Protein AF-A0A2G2Y0W4-F1 (afdb_monomer_lite)

pLDDT: mean 70.08, std 19.89, range [22.88, 94.12]

Sequence (564 aa):
MIRDTRRPAIGDKFSSRHGQKGVCGTIVQQEDLPFSERGICPDLIMNPHGFPSRMTVGKMIELLGSKAGVSCGRFHYGSAFGEPSGHADTVDAICETFVKHGYSYNGKHFLYSGITGMPLQAYIFMWPIYYQKLKHMVLDKIHARGIGPRVTMTRKPTEGRSRNGGLRVGEMERDCLLAYGASMLIYERLMLSSDPFEVQTLRLPSEVTGSSLANSLWLKYKVRLRMGYDSTMSSTADDLSHGIDKQHLASPIKNLVDNYQLVPEFLKKCQLSDRTYAAPIYVTIRYTTGSHGQTVESTKKNVIIGRMPIMLRSSCCVLYGKDEDELARLGECPLDPGGYFVIKGTEKVILIQEQLSKNRIIIDTDEKGPHNGCLKAMGMESDQEVVKMIGRDPRLSALLLPSIEECADLKLYTQQQALEFLESDNMLNMPLYSTGPVEKGSQALSILRDIFLANVPVHQHNFRKQCIYVAVMMRRMMEAILNKDAMDDKDYVGNKRLELSGQLLSLLFEDLFKTLNDEARNTIDALLARPSRSSRLDISQYIVKDYITKGLEKTLSTGNWDVK

InterPro domains:
  IPR007120 DNA-directed RNA polymerase, subunit 2, hybrid-binding domain [PF00562] (2-163)
  IPR007121 RNA polymerase, beta subunit, conserved site [PS01166] (11-23)
  IPR007641 RNA polymerase Rpb2, domain 7 [PF04560] (165-200)
  IPR007642 RNA polymerase Rpb2, domain 2 [PF04561] (375-499)
  IPR007644 RNA polymerase, beta subunit, protrusion [PF04563] (251-533)
  IPR015712 DNA-directed RNA polymerase, subunit 2 [PTHR20856] (2-201)
  IPR037033 DNA-directed RNA polymerase, subunit 2, hybrid-binding domain superfamily [G3DSA:2.40.270.10] (1-170)
  IPR037034 RNA polymerase Rpb2, domain 2 superfamily [G3DSA:3.90.1110.10] (370-489)

Radius of gyration: 37.13 Å; chains: 1; bounding box: 99×66×105 Å

Structure (mmCIF, N/CA/C/O backbone):
data_AF-A0A2G2Y0W4-F1
#
_entry.id   AF-A0A2G2Y0W4-F1
#
loop_
_atom_site.group_PDB
_atom_site.id
_atom_site.type_symbol
_atom_site.label_atom_id
_atom_site.label_alt_id
_atom_site.label_comp_id
_atom_site.label_asym_id
_atom_site.label_entity_id
_atom_site.label_seq_id
_atom_site.pdbx_PDB_ins_code
_atom_site.Cartn_x
_atom_site.Cartn_y
_atom_site.Cartn_z
_atom_site.occupancy
_atom_site.B_iso_or_equiv
_atom_site.auth_seq_id
_atom_site.auth_comp_id
_atom_site.auth_asym_id
_atom_site.auth_atom_id
_atom_site.pdbx_PDB_model_num
ATOM 1 N N . MET A 1 1 ? 14.572 27.413 -26.815 1.00 43.12 1 MET A N 1
ATOM 2 C CA . MET A 1 1 ? 15.064 26.032 -26.617 1.00 43.12 1 MET A CA 1
ATOM 3 C C . MET A 1 1 ? 16.451 26.162 -26.002 1.00 43.12 1 MET A C 1
ATOM 5 O O . MET A 1 1 ? 17.392 26.456 -26.720 1.00 43.12 1 MET A O 1
ATOM 9 N N . ILE A 1 2 ? 16.548 26.127 -24.671 1.00 46.25 2 ILE A N 1
ATOM 10 C CA . ILE A 1 2 ? 17.817 26.336 -23.955 1.00 46.25 2 ILE A CA 1
ATOM 11 C C . ILE A 1 2 ? 18.503 24.971 -23.850 1.00 46.25 2 ILE A C 1
ATOM 13 O O . ILE A 1 2 ? 17.859 23.989 -23.480 1.00 46.25 2 ILE A O 1
ATOM 17 N N . ARG A 1 3 ? 19.774 24.886 -24.257 1.00 62.44 3 ARG A N 1
ATOM 18 C CA . ARG A 1 3 ? 20.581 23.667 -24.131 1.00 62.44 3 ARG A CA 1
ATOM 19 C C . ARG A 1 3 ? 20.816 23.406 -22.645 1.00 62.44 3 ARG A C 1
ATOM 21 O O . ARG A 1 3 ? 21.407 24.239 -21.973 1.00 62.44 3 ARG A O 1
ATOM 28 N N . ASP A 1 4 ? 20.364 22.254 -22.168 1.00 65.12 4 ASP A N 1
ATOM 29 C CA . ASP A 1 4 ? 20.495 21.825 -20.775 1.00 65.12 4 ASP A CA 1
ATOM 30 C C . ASP A 1 4 ? 21.405 20.588 -20.702 1.00 65.12 4 ASP A C 1
ATOM 32 O O . ASP A 1 4 ? 21.208 19.606 -21.431 1.00 65.12 4 ASP A O 1
ATOM 36 N N . THR A 1 5 ? 22.439 20.645 -19.863 1.00 76.00 5 THR A N 1
ATOM 37 C CA . THR A 1 5 ? 23.377 19.539 -19.631 1.00 76.00 5 THR A CA 1
ATOM 38 C C . THR A 1 5 ? 22.837 18.639 -18.528 1.00 76.00 5 THR A C 1
ATOM 40 O O . THR A 1 5 ? 22.784 19.037 -17.370 1.00 76.00 5 THR A O 1
ATOM 43 N N . ARG A 1 6 ? 22.467 17.400 -18.876 1.00 74.94 6 ARG A N 1
ATOM 44 C CA . ARG A 1 6 ? 21.917 16.418 -17.927 1.00 74.94 6 ARG A CA 1
ATOM 45 C C . ARG A 1 6 ? 22.754 15.150 -17.895 1.00 74.94 6 ARG A C 1
ATOM 47 O O . ARG A 1 6 ? 23.132 14.655 -18.960 1.00 74.94 6 ARG A O 1
ATOM 54 N N . ARG A 1 7 ? 22.969 14.607 -16.694 1.00 82.31 7 ARG A N 1
ATOM 55 C CA . ARG A 1 7 ? 23.568 13.280 -16.502 1.00 82.31 7 ARG A CA 1
ATOM 56 C C . ARG A 1 7 ? 22.601 12.194 -17.011 1.00 82.31 7 ARG A C 1
ATOM 58 O O . ARG A 1 7 ? 21.399 12.340 -16.782 1.00 82.31 7 ARG A O 1
ATOM 65 N N . PRO A 1 8 ? 23.083 11.156 -17.723 1.00 85.12 8 PRO A N 1
ATOM 66 C CA . PRO A 1 8 ? 22.267 10.001 -18.091 1.00 85.12 8 PRO A CA 1
ATOM 67 C C . PRO A 1 8 ? 21.654 9.326 -16.861 1.00 85.12 8 PRO A C 1
ATOM 69 O O . PRO A 1 8 ? 22.321 9.194 -15.839 1.00 85.12 8 PRO A O 1
ATOM 72 N N . ALA A 1 9 ? 20.407 8.885 -16.980 1.00 86.31 9 ALA A N 1
ATOM 73 C CA . ALA A 1 9 ? 19.692 8.102 -15.984 1.00 86.31 9 ALA A CA 1
ATOM 74 C C . ALA A 1 9 ? 19.303 6.727 -16.548 1.00 86.31 9 ALA A C 1
ATOM 76 O O . ALA A 1 9 ? 19.187 6.529 -17.763 1.00 86.31 9 ALA A O 1
ATOM 77 N N . ILE A 1 10 ? 19.064 5.771 -15.649 1.00 87.00 10 ILE A N 1
ATOM 78 C CA . ILE A 1 10 ? 18.562 4.444 -16.016 1.00 87.00 10 ILE A CA 1
ATOM 79 C C . ILE A 1 10 ? 17.226 4.600 -16.759 1.00 87.00 10 ILE A C 1
ATOM 81 O O . ILE A 1 10 ? 16.348 5.363 -16.359 1.00 87.00 10 ILE A O 1
ATOM 85 N N . GLY A 1 11 ? 17.099 3.888 -17.876 1.00 84.56 11 GLY A N 1
ATOM 86 C CA . GLY A 1 11 ? 15.954 3.924 -18.781 1.00 84.56 11 GLY A CA 1
ATOM 87 C C . GLY A 1 11 ? 16.035 4.986 -19.890 1.00 84.56 11 GLY A C 1
ATOM 88 O O . GLY A 1 11 ? 15.202 4.973 -20.806 1.00 84.56 11 GLY A O 1
ATOM 89 N N . ASP A 1 12 ? 17.017 5.895 -19.858 1.00 86.81 12 ASP A N 1
ATOM 90 C CA . ASP A 1 12 ? 17.181 6.896 -20.913 1.00 86.81 12 ASP A CA 1
ATOM 91 C C . ASP A 1 12 ? 17.475 6.250 -22.266 1.00 86.81 12 ASP A C 1
ATOM 93 O O . ASP A 1 12 ? 18.162 5.229 -22.367 1.00 86.81 12 ASP A O 1
ATOM 97 N N . LYS A 1 13 ? 16.936 6.855 -23.330 1.00 86.62 13 LYS A N 1
ATOM 98 C CA . LYS A 1 13 ? 17.033 6.310 -24.684 1.00 86.62 13 LYS A CA 1
ATOM 99 C C . LYS A 1 13 ? 18.102 7.031 -25.499 1.00 86.62 13 LYS A C 1
ATOM 101 O O . LYS A 1 13 ? 18.043 8.244 -25.704 1.00 86.62 13 LYS A O 1
ATOM 106 N N . PHE A 1 14 ? 19.020 6.249 -26.052 1.00 86.62 14 PHE A N 1
ATOM 107 C CA . PHE A 1 14 ? 20.093 6.705 -26.933 1.00 86.62 14 PHE A CA 1
ATOM 108 C C . PHE A 1 14 ? 19.973 6.023 -28.296 1.00 86.62 14 PHE A C 1
ATOM 110 O O . PHE A 1 14 ? 19.428 4.927 -28.398 1.00 86.62 14 PHE A O 1
ATOM 117 N N . SER A 1 15 ? 20.465 6.655 -29.356 1.00 86.62 15 SER A N 1
ATOM 118 C CA . SER A 1 15 ? 20.492 6.080 -30.702 1.00 86.62 15 SER A CA 1
ATOM 119 C C . SER A 1 15 ? 21.846 6.306 -31.350 1.00 86.62 15 SER A C 1
ATOM 121 O O . SER A 1 15 ? 22.366 7.415 -31.295 1.00 86.62 15 SER A O 1
ATOM 123 N N . SER A 1 16 ? 22.399 5.295 -32.017 1.00 85.31 16 SER A N 1
ATOM 124 C CA . SER A 1 16 ? 23.476 5.546 -32.984 1.00 85.31 16 SER A CA 1
ATOM 125 C C . SER A 1 16 ? 22.909 6.151 -34.274 1.00 85.31 16 SER A C 1
ATOM 127 O O . SER A 1 16 ? 21.690 6.129 -34.490 1.00 85.31 16 SER A O 1
ATOM 129 N N . ARG A 1 17 ? 23.788 6.648 -35.156 1.00 82.06 17 ARG A N 1
ATOM 130 C CA . ARG A 1 17 ? 23.401 7.202 -36.470 1.00 82.06 17 ARG A CA 1
ATOM 131 C C . ARG A 1 17 ? 22.700 6.166 -37.354 1.00 82.06 17 ARG A C 1
ATOM 133 O O . ARG A 1 17 ? 21.690 6.474 -37.972 1.00 82.06 17 ARG A O 1
ATOM 140 N N . HIS A 1 18 ? 23.154 4.914 -37.314 1.00 81.31 18 HIS A N 1
ATOM 141 C CA . HIS A 1 18 ? 22.541 3.780 -38.024 1.00 81.31 18 HIS A CA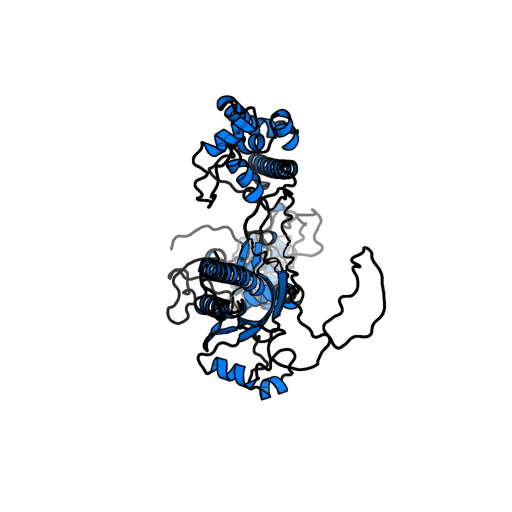 1
ATOM 142 C C . HIS A 1 18 ? 21.248 3.233 -37.371 1.00 81.31 18 HIS A C 1
ATOM 144 O O . HIS A 1 18 ? 20.941 2.052 -37.495 1.00 81.31 18 HIS A O 1
ATOM 150 N N . GLY A 1 19 ? 20.497 4.056 -36.629 1.00 72.06 19 GLY A N 1
ATOM 151 C CA . GLY A 1 19 ? 19.156 3.705 -36.138 1.00 72.06 19 GLY A CA 1
ATOM 152 C C . GLY A 1 19 ? 19.093 2.722 -34.960 1.00 72.06 19 GLY A C 1
ATOM 153 O O . GLY A 1 19 ? 18.003 2.278 -34.591 1.00 72.06 19 GLY A O 1
ATOM 154 N N . GLN A 1 20 ? 20.223 2.395 -34.320 1.00 79.31 20 GLN A N 1
ATOM 155 C CA . GLN A 1 20 ? 20.242 1.477 -33.180 1.00 79.31 20 GLN A CA 1
ATOM 156 C C . GLN A 1 20 ? 19.797 2.183 -31.894 1.00 79.31 20 GLN A C 1
ATOM 158 O O . GLN A 1 20 ? 20.623 2.736 -31.166 1.00 79.31 20 GLN A O 1
ATOM 163 N N . LYS A 1 21 ? 18.498 2.118 -31.583 1.00 84.62 21 LYS A N 1
ATOM 164 C CA . LYS A 1 21 ? 17.940 2.664 -30.334 1.00 84.62 21 LYS A CA 1
ATOM 165 C C . LYS A 1 21 ? 18.208 1.728 -29.149 1.00 84.62 21 LYS A C 1
ATOM 167 O O . LYS A 1 21 ? 17.733 0.593 -29.132 1.00 84.62 21 LYS A O 1
ATOM 172 N N . GLY A 1 22 ? 18.961 2.196 -28.164 1.00 83.12 22 GLY A N 1
ATOM 173 C CA . GLY A 1 22 ? 19.245 1.506 -26.907 1.00 83.12 22 GLY A CA 1
ATOM 174 C C . GLY A 1 22 ? 18.600 2.208 -25.716 1.00 83.12 22 GLY A C 1
ATOM 175 O O . GLY A 1 22 ? 18.288 3.397 -25.778 1.00 83.12 22 GLY A O 1
ATOM 176 N N . VAL A 1 23 ? 18.400 1.454 -24.641 1.00 87.00 23 VAL A N 1
ATOM 177 C CA . VAL A 1 23 ? 17.962 1.953 -23.334 1.00 87.00 23 VAL A CA 1
ATOM 178 C C .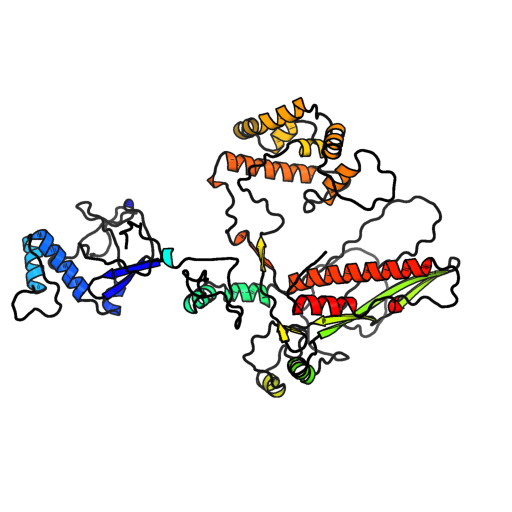 VAL A 1 23 ? 19.138 1.794 -22.371 1.00 87.00 23 VAL A C 1
ATOM 180 O O . VAL A 1 23 ? 19.796 0.754 -22.401 1.00 87.00 23 VAL A O 1
ATOM 183 N N . CYS A 1 24 ? 19.423 2.801 -21.545 1.00 88.81 24 CYS A N 1
ATOM 184 C CA . CYS A 1 24 ? 20.411 2.683 -20.473 1.00 88.81 24 CYS A CA 1
ATOM 185 C C . CYS A 1 24 ? 19.907 1.676 -19.427 1.00 88.81 24 CYS A C 1
ATOM 187 O O . CYS A 1 24 ? 18.921 1.946 -18.747 1.00 88.81 24 CYS A O 1
ATOM 189 N N . GLY A 1 25 ? 20.535 0.501 -19.347 1.00 88.25 25 GLY A N 1
ATOM 190 C CA . GLY A 1 25 ? 20.151 -0.549 -18.396 1.00 88.25 25 GLY A CA 1
ATOM 191 C C . GLY A 1 25 ? 20.781 -0.369 -17.017 1.00 88.25 25 GLY A C 1
ATOM 192 O O . GLY A 1 25 ? 20.096 -0.509 -16.010 1.00 88.25 25 GLY A O 1
ATOM 193 N N . THR A 1 26 ? 22.062 0.001 -16.984 1.00 89.44 26 THR A N 1
ATOM 194 C CA . THR A 1 26 ? 22.850 0.135 -15.754 1.00 89.44 26 THR A CA 1
ATOM 195 C C . THR A 1 26 ? 23.845 1.280 -15.910 1.00 89.44 26 THR A C 1
ATOM 197 O O . THR A 1 26 ? 24.393 1.478 -16.996 1.00 89.44 26 THR A O 1
ATOM 200 N N . ILE A 1 27 ? 24.079 2.017 -14.824 1.00 91.25 27 ILE A N 1
ATOM 201 C CA . ILE A 1 27 ? 25.153 3.007 -14.701 1.00 91.25 27 ILE A CA 1
ATOM 202 C C . ILE A 1 27 ? 26.159 2.434 -13.709 1.00 91.25 27 ILE A C 1
ATOM 204 O O . ILE A 1 27 ? 25.773 2.023 -12.617 1.00 91.25 27 ILE A O 1
ATOM 208 N N . VAL A 1 28 ? 27.421 2.374 -14.113 1.00 91.00 28 VAL A N 1
ATOM 209 C CA . VAL A 1 28 ? 28.511 1.753 -13.355 1.00 91.00 28 VAL A CA 1
ATOM 210 C C . VAL A 1 28 ? 29.618 2.791 -13.161 1.00 91.00 28 VAL A C 1
ATOM 212 O O . VAL A 1 28 ? 29.753 3.693 -13.994 1.00 91.00 28 VAL A O 1
ATOM 215 N N . GLN A 1 29 ? 30.377 2.694 -12.066 1.00 91.00 29 GLN A N 1
ATOM 216 C CA . GLN A 1 29 ? 31.555 3.534 -11.853 1.00 91.00 29 GLN A CA 1
ATOM 217 C C . GLN A 1 29 ? 32.642 3.219 -12.885 1.00 91.00 29 GLN A C 1
ATOM 219 O O . GLN A 1 29 ? 32.735 2.105 -13.401 1.00 91.00 29 GLN A O 1
ATOM 224 N N . GLN A 1 30 ? 33.468 4.216 -13.199 1.00 90.00 30 GLN A N 1
ATOM 225 C CA . GLN A 1 30 ? 34.502 4.077 -14.226 1.00 90.00 30 GLN A CA 1
ATOM 226 C C . GLN A 1 30 ? 35.568 3.034 -13.851 1.00 90.00 30 GLN A C 1
ATOM 228 O O . GLN A 1 30 ? 36.094 2.371 -14.741 1.00 90.00 30 GLN A O 1
ATOM 233 N N . GLU A 1 31 ? 35.863 2.869 -12.558 1.00 89.75 31 GLU A N 1
ATOM 234 C CA . GLU A 1 31 ? 36.815 1.874 -12.036 1.00 89.75 31 GLU A CA 1
ATOM 235 C C . GLU A 1 31 ? 36.411 0.419 -12.309 1.00 89.75 31 GLU A C 1
ATOM 237 O O . GLU A 1 31 ? 37.273 -0.428 -12.522 1.00 89.75 31 GLU A O 1
ATOM 242 N N . ASP A 1 32 ? 35.112 0.136 -12.397 1.00 92.25 32 ASP A N 1
ATOM 243 C CA . ASP A 1 32 ? 34.610 -1.215 -12.661 1.00 92.25 32 ASP A CA 1
ATOM 244 C C . ASP A 1 32 ? 34.547 -1.538 -14.165 1.00 92.25 32 ASP A C 1
ATOM 246 O O . ASP A 1 32 ? 34.354 -2.697 -14.558 1.00 92.25 32 ASP A O 1
ATOM 250 N N . LEU A 1 33 ? 34.689 -0.527 -15.032 1.00 93.56 33 LEU A N 1
ATOM 251 C CA . LEU A 1 33 ? 34.634 -0.707 -16.479 1.00 93.56 33 LEU A CA 1
ATOM 252 C C . LEU A 1 33 ? 35.903 -1.393 -17.001 1.00 93.56 33 LEU A C 1
ATOM 254 O O . LEU A 1 33 ? 36.998 -1.202 -16.473 1.00 93.56 33 LEU A O 1
ATOM 258 N N . PRO A 1 34 ? 35.780 -2.199 -18.068 1.00 94.12 34 PRO A N 1
ATOM 259 C CA . PRO A 1 34 ? 36.932 -2.845 -18.658 1.00 94.12 34 PRO A CA 1
ATOM 260 C C . PRO A 1 34 ? 37.856 -1.818 -19.312 1.00 94.12 34 PRO A C 1
ATOM 262 O O . PRO A 1 34 ? 37.391 -0.894 -19.977 1.00 94.12 34 PRO A O 1
ATOM 265 N N . PHE A 1 35 ? 39.162 -2.012 -19.177 1.00 93.38 35 PHE A N 1
ATOM 266 C CA . PHE A 1 35 ? 40.171 -1.083 -19.681 1.00 93.38 35 PHE A CA 1
ATOM 267 C C . PHE A 1 35 ? 41.202 -1.794 -20.559 1.00 93.38 35 PHE A C 1
ATOM 269 O O . PHE A 1 35 ? 41.429 -3.000 -20.453 1.00 93.38 35 PHE A O 1
ATOM 276 N N . SER A 1 36 ? 41.801 -1.049 -21.484 1.00 90.06 36 SER A N 1
ATOM 277 C CA . SER A 1 36 ? 42.872 -1.558 -22.357 1.00 90.06 36 SER A CA 1
ATOM 278 C C . SER A 1 36 ? 44.247 -1.486 -21.690 1.00 90.06 36 SER A C 1
ATOM 280 O O . SER A 1 36 ? 44.421 -0.769 -20.712 1.00 90.06 36 SER A O 1
ATOM 282 N N . GLU A 1 37 ? 45.262 -2.135 -22.272 1.00 86.06 37 GLU A N 1
ATOM 283 C CA . GLU A 1 37 ? 46.672 -2.019 -21.837 1.00 86.06 37 GLU A CA 1
ATOM 284 C C . GLU A 1 37 ? 47.170 -0.566 -21.752 1.00 86.06 37 GLU A C 1
ATOM 286 O O . GLU A 1 37 ? 48.057 -0.244 -20.970 1.00 86.06 37 GLU A O 1
ATOM 291 N N . ARG A 1 38 ? 46.574 0.332 -22.545 1.00 85.44 38 ARG A N 1
ATOM 292 C CA . ARG A 1 38 ? 46.870 1.772 -22.543 1.00 85.44 38 ARG A CA 1
ATOM 293 C C . ARG A 1 38 ? 46.081 2.563 -21.490 1.00 85.44 38 ARG A C 1
ATOM 295 O O . ARG A 1 38 ? 46.138 3.786 -21.498 1.00 85.44 38 ARG A O 1
ATOM 302 N N . GLY A 1 39 ? 45.297 1.896 -20.643 1.00 87.12 39 GLY A N 1
ATOM 303 C CA . GLY A 1 39 ? 44.437 2.523 -19.635 1.00 87.12 39 GLY A CA 1
ATOM 304 C C . GLY A 1 39 ? 43.184 3.203 -20.196 1.00 87.12 39 GLY A C 1
ATOM 305 O O . GLY A 1 39 ? 42.522 3.949 -19.485 1.00 87.12 39 GLY A O 1
ATOM 306 N N . ILE A 1 40 ? 42.844 2.979 -21.471 1.00 88.75 40 ILE A N 1
ATOM 307 C CA . ILE A 1 40 ? 41.631 3.555 -22.073 1.00 88.75 40 ILE A CA 1
ATOM 308 C C . ILE A 1 40 ? 40.415 2.756 -21.599 1.00 88.75 40 ILE A C 1
ATOM 310 O O . ILE A 1 40 ? 40.354 1.551 -21.868 1.00 88.75 40 ILE A O 1
ATOM 314 N N . CYS A 1 41 ? 39.463 3.440 -20.959 1.00 91.12 41 CYS A N 1
ATOM 315 C CA . CYS A 1 41 ? 38.160 2.912 -20.548 1.00 91.12 41 CYS A CA 1
ATOM 316 C C . CYS A 1 41 ? 37.050 3.411 -21.497 1.00 91.12 41 CYS A C 1
ATOM 318 O O . CYS A 1 41 ? 37.101 4.563 -21.931 1.00 91.12 41 CYS A O 1
ATOM 320 N N . PRO A 1 42 ? 36.042 2.587 -21.829 1.00 90.75 42 PRO A N 1
ATOM 321 C CA . PRO A 1 42 ? 34.900 3.009 -22.633 1.00 90.75 42 PRO A CA 1
ATOM 322 C C . PRO A 1 42 ? 33.888 3.819 -21.812 1.00 90.75 42 PRO A C 1
ATOM 324 O O . PRO A 1 42 ? 33.665 3.523 -20.646 1.00 90.75 42 PRO A O 1
ATOM 327 N N . ASP A 1 43 ? 33.176 4.751 -22.451 1.00 88.69 43 ASP A N 1
ATOM 328 C CA . ASP A 1 43 ? 32.062 5.479 -21.811 1.00 88.69 43 ASP A CA 1
ATOM 329 C C . ASP A 1 43 ? 30.732 4.698 -21.834 1.00 88.69 43 ASP A C 1
ATOM 331 O O . ASP A 1 43 ? 29.827 4.944 -21.037 1.00 88.69 43 ASP A O 1
ATOM 335 N N . LEU A 1 44 ? 30.569 3.780 -22.796 1.00 88.31 44 LEU A N 1
ATOM 336 C CA . LEU A 1 44 ? 29.330 3.036 -23.033 1.00 88.31 44 LEU A CA 1
ATOM 337 C C . LEU A 1 44 ? 29.635 1.601 -23.465 1.00 88.31 44 LEU A C 1
ATOM 339 O O . LEU A 1 44 ? 30.338 1.376 -24.450 1.00 88.31 44 LEU A O 1
ATOM 343 N N . ILE A 1 45 ? 29.000 0.633 -22.803 1.00 89.38 45 ILE A N 1
ATOM 344 C CA . ILE A 1 45 ? 28.992 -0.772 -23.219 1.00 89.38 45 ILE A CA 1
ATOM 345 C C . ILE A 1 45 ? 27.627 -1.104 -23.819 1.00 89.38 45 ILE A C 1
ATOM 347 O O . ILE A 1 45 ? 26.580 -0.815 -23.242 1.00 89.38 45 ILE A O 1
ATOM 351 N N . MET A 1 46 ? 27.633 -1.724 -24.996 1.00 85.44 46 MET A N 1
ATOM 352 C CA . MET A 1 46 ? 26.420 -2.164 -25.678 1.00 85.44 46 MET A CA 1
ATOM 353 C C . MET A 1 46 ? 26.333 -3.689 -25.681 1.00 85.44 46 MET A C 1
ATOM 355 O O . MET A 1 46 ? 27.311 -4.368 -25.978 1.00 85.44 46 MET A O 1
ATOM 359 N N . ASN A 1 47 ? 25.133 -4.223 -25.440 1.00 85.31 47 ASN A N 1
ATOM 360 C CA . ASN A 1 47 ? 24.864 -5.648 -25.604 1.00 85.31 47 ASN A CA 1
ATOM 361 C C . ASN A 1 47 ? 25.100 -6.085 -27.074 1.00 85.31 47 ASN A C 1
ATOM 363 O O . ASN A 1 47 ? 24.420 -5.566 -27.973 1.00 85.31 47 ASN A O 1
ATOM 367 N N . PRO A 1 48 ? 26.007 -7.050 -27.334 1.00 82.31 48 PRO A N 1
ATOM 368 C CA . PRO A 1 48 ? 26.356 -7.486 -28.685 1.00 82.31 48 PRO A CA 1
ATOM 369 C C . PRO A 1 48 ? 25.189 -8.135 -29.444 1.00 82.31 48 PRO A C 1
ATOM 371 O O . PRO A 1 48 ? 25.132 -8.040 -30.669 1.00 82.31 48 PRO A O 1
ATOM 374 N N . HIS A 1 49 ? 24.193 -8.705 -28.757 1.00 82.44 49 HIS A N 1
ATOM 375 C CA . HIS A 1 49 ? 22.995 -9.260 -29.405 1.00 82.44 49 HIS A CA 1
ATOM 376 C C . HIS A 1 49 ? 22.152 -8.196 -30.129 1.00 82.44 49 HIS A C 1
ATOM 378 O O . HIS A 1 49 ? 21.331 -8.516 -30.995 1.00 82.44 49 HIS A O 1
ATOM 384 N N . GLY A 1 50 ? 22.374 -6.912 -29.828 1.00 78.62 50 GLY A N 1
ATOM 385 C CA . GLY A 1 50 ? 21.716 -5.799 -30.504 1.00 78.62 50 GLY A CA 1
ATOM 386 C C . GLY A 1 50 ? 22.134 -5.599 -31.966 1.00 78.62 50 GLY A C 1
ATOM 387 O O . GLY A 1 50 ? 21.392 -4.942 -32.694 1.00 78.62 50 GLY A O 1
ATOM 388 N N . PHE A 1 51 ? 23.280 -6.137 -32.398 1.00 80.12 51 PHE A N 1
ATOM 389 C CA . PHE A 1 51 ? 23.764 -6.028 -33.780 1.00 80.12 51 PHE A CA 1
ATOM 390 C C . PHE A 1 51 ? 23.051 -6.984 -34.755 1.00 80.12 51 PHE A C 1
ATOM 392 O O . PHE A 1 51 ? 22.496 -6.484 -35.737 1.00 80.12 51 PHE A O 1
ATOM 399 N N . PRO A 1 52 ? 22.996 -8.315 -34.515 1.00 80.25 52 PRO A N 1
ATOM 400 C CA . PRO A 1 52 ? 22.330 -9.244 -35.430 1.00 80.25 52 PRO A CA 1
ATOM 401 C C . PRO A 1 52 ? 20.811 -9.053 -35.447 1.00 80.25 52 PRO A C 1
ATOM 403 O O . PRO A 1 52 ? 20.212 -9.034 -36.515 1.00 80.25 52 PRO A O 1
ATOM 406 N N . SER A 1 53 ? 20.192 -8.817 -34.284 1.00 77.75 53 SER A N 1
ATOM 407 C CA . SER A 1 53 ? 18.733 -8.650 -34.165 1.00 77.75 53 SER A CA 1
ATOM 408 C C . SER A 1 53 ? 18.173 -7.466 -34.957 1.00 77.75 53 SER A C 1
ATOM 410 O O . SER A 1 53 ? 17.017 -7.494 -35.365 1.00 77.75 53 SER A O 1
ATOM 412 N N . ARG A 1 54 ? 18.976 -6.417 -35.169 1.00 73.25 54 ARG A N 1
ATOM 413 C CA . ARG A 1 54 ? 18.570 -5.212 -35.909 1.00 73.25 54 ARG A CA 1
ATOM 414 C C . ARG A 1 54 ? 19.326 -5.007 -37.216 1.00 73.25 54 ARG A C 1
ATOM 416 O O . ARG A 1 54 ? 19.162 -3.964 -37.840 1.00 73.25 54 ARG A O 1
ATOM 423 N N . MET A 1 55 ? 20.159 -5.972 -37.605 1.00 78.38 55 MET A N 1
ATOM 424 C CA . MET A 1 55 ? 20.969 -5.938 -38.826 1.00 78.38 55 MET A CA 1
ATOM 425 C C . MET A 1 55 ? 21.779 -4.636 -38.991 1.00 78.38 55 MET A C 1
ATOM 427 O O . MET A 1 55 ? 21.932 -4.111 -40.092 1.00 78.38 55 MET A O 1
ATOM 431 N N . THR A 1 56 ? 22.329 -4.088 -37.901 1.00 78.19 56 THR A N 1
ATOM 432 C CA . THR A 1 56 ? 23.034 -2.790 -37.914 1.00 78.19 56 THR A CA 1
ATOM 433 C C . THR A 1 56 ? 24.526 -2.918 -38.235 1.00 78.19 56 THR A C 1
ATOM 435 O O . THR A 1 56 ? 25.381 -2.380 -37.533 1.00 78.19 56 THR A O 1
ATOM 438 N N . VAL A 1 57 ? 24.858 -3.608 -39.331 1.00 79.62 57 VAL A N 1
ATOM 439 C CA . VAL A 1 57 ? 26.251 -3.847 -39.768 1.00 79.62 57 VAL A CA 1
ATOM 440 C C . VAL A 1 57 ? 27.005 -2.539 -40.029 1.00 79.62 57 VAL A C 1
ATOM 442 O O . VAL A 1 57 ? 28.164 -2.418 -39.638 1.00 79.62 57 VAL A O 1
ATOM 445 N N . GLY A 1 58 ? 26.332 -1.520 -40.577 1.00 81.31 58 GLY A N 1
ATOM 446 C CA . GLY A 1 58 ? 26.929 -0.197 -40.814 1.00 81.31 58 GLY A CA 1
ATOM 447 C C . GLY A 1 58 ? 27.529 0.437 -39.556 1.00 81.31 58 GLY A C 1
ATOM 448 O O . GLY A 1 58 ? 28.570 1.075 -39.623 1.00 81.31 58 GLY A O 1
ATOM 449 N N . LYS A 1 59 ? 26.965 0.152 -38.376 1.00 83.44 59 LYS A N 1
ATOM 450 C CA . LYS A 1 59 ? 27.509 0.618 -37.095 1.00 83.44 59 LYS A CA 1
ATOM 451 C C . LYS A 1 59 ? 28.869 -0.000 -36.763 1.00 83.44 59 LYS A C 1
ATOM 453 O O . LYS A 1 59 ? 29.710 0.663 -36.165 1.00 83.44 59 LYS A O 1
ATOM 458 N N . MET A 1 60 ? 29.080 -1.270 -37.114 1.00 83.69 60 MET A N 1
ATOM 459 C CA . MET A 1 60 ? 30.386 -1.914 -36.943 1.00 83.69 60 MET A CA 1
ATOM 460 C C . MET A 1 60 ? 31.405 -1.327 -37.920 1.00 83.69 60 MET A C 1
ATOM 462 O O . MET A 1 60 ? 32.533 -1.063 -37.521 1.00 83.69 60 MET A O 1
ATOM 466 N N . ILE A 1 61 ? 30.994 -1.047 -39.159 1.00 84.62 61 ILE A N 1
ATOM 467 C CA . ILE A 1 61 ? 31.850 -0.389 -40.155 1.00 84.62 61 ILE A CA 1
ATOM 468 C C . ILE A 1 61 ? 32.218 1.032 -39.692 1.00 84.62 61 ILE A C 1
ATOM 470 O O . ILE A 1 61 ? 33.387 1.394 -39.743 1.00 84.62 61 ILE A O 1
ATOM 474 N N . GLU A 1 62 ? 31.267 1.807 -39.155 1.00 85.38 62 GLU A N 1
ATOM 475 C CA . GLU A 1 62 ? 31.513 3.138 -38.568 1.00 85.38 62 GLU A CA 1
ATOM 476 C C . GLU A 1 62 ? 32.526 3.075 -37.413 1.00 85.38 62 GLU A C 1
ATOM 478 O O . GLU A 1 62 ? 33.429 3.908 -37.338 1.00 85.38 62 GLU A O 1
ATOM 483 N N . LEU A 1 63 ? 32.411 2.068 -36.540 1.00 87.38 63 LEU A N 1
ATOM 484 C CA . LEU A 1 63 ? 33.329 1.837 -35.421 1.00 87.38 63 LEU A CA 1
ATOM 485 C C . LEU A 1 63 ? 34.758 1.520 -35.900 1.00 87.38 63 LEU A C 1
ATOM 487 O O . LEU A 1 63 ? 35.726 2.071 -35.373 1.00 87.38 63 LEU A O 1
ATOM 491 N N . LEU A 1 64 ? 34.896 0.659 -36.914 1.00 88.06 64 LEU A N 1
ATOM 492 C CA . LEU A 1 64 ? 36.188 0.334 -37.526 1.00 88.06 64 LEU A CA 1
ATOM 493 C C . LEU A 1 64 ? 36.781 1.544 -38.264 1.00 88.06 64 LEU A C 1
ATOM 495 O O . LEU A 1 64 ? 37.944 1.888 -38.062 1.00 88.06 64 LEU A O 1
ATOM 499 N N . GLY A 1 65 ? 35.977 2.241 -39.064 1.00 87.19 65 GLY A N 1
ATOM 500 C CA . GLY A 1 65 ? 36.402 3.449 -39.769 1.00 87.19 65 GLY A CA 1
ATOM 501 C C . GLY A 1 65 ? 36.837 4.555 -38.810 1.00 87.19 65 GLY A C 1
ATOM 502 O O . GLY A 1 65 ? 37.848 5.209 -39.037 1.00 87.19 65 GLY A O 1
ATOM 503 N N . SER A 1 66 ? 36.138 4.719 -37.686 1.00 87.25 66 SER A N 1
ATOM 504 C CA . SER A 1 66 ? 36.489 5.704 -36.659 1.00 87.25 66 SER A CA 1
ATOM 505 C C . SER A 1 66 ? 37.829 5.386 -36.000 1.00 87.25 66 SER A C 1
ATOM 507 O O . SER A 1 66 ? 38.646 6.283 -35.800 1.00 87.25 66 SER A O 1
ATOM 509 N N . LYS A 1 67 ? 38.119 4.107 -35.741 1.00 87.50 67 LYS A N 1
ATOM 510 C CA . LYS A 1 67 ? 39.446 3.676 -35.284 1.00 87.50 67 LYS A CA 1
ATOM 511 C C . LYS A 1 67 ? 40.544 4.026 -36.283 1.00 87.50 67 LYS A C 1
ATOM 513 O O . LYS A 1 67 ? 41.579 4.569 -35.890 1.00 87.50 67 LYS A O 1
ATOM 518 N N . ALA A 1 68 ? 40.343 3.667 -37.550 1.00 87.00 68 ALA A N 1
ATOM 519 C CA . ALA A 1 68 ? 41.335 3.910 -38.591 1.00 87.00 68 ALA A CA 1
ATOM 520 C C . ALA A 1 68 ? 41.566 5.413 -38.736 1.00 87.00 68 ALA A C 1
ATOM 522 O O . ALA A 1 68 ? 42.710 5.851 -38.698 1.00 87.00 68 ALA A O 1
ATOM 523 N N . GLY A 1 69 ? 40.488 6.197 -38.721 1.00 87.12 69 GLY A N 1
ATOM 524 C CA . GLY A 1 69 ? 40.541 7.646 -38.848 1.00 87.12 69 GLY A CA 1
ATOM 525 C C . GLY A 1 69 ? 41.278 8.347 -37.726 1.00 87.12 69 GLY A C 1
ATOM 526 O O . GLY A 1 69 ? 42.080 9.236 -37.991 1.00 87.12 69 GLY A O 1
ATOM 527 N N . VAL A 1 70 ? 41.079 7.909 -36.480 1.00 87.12 70 VAL A N 1
ATOM 528 C CA . VAL A 1 70 ? 41.854 8.417 -35.337 1.00 87.12 70 VAL A CA 1
ATOM 529 C C . VAL A 1 70 ? 43.330 8.025 -35.452 1.00 87.12 70 VAL A C 1
ATOM 531 O O . VAL A 1 70 ? 44.195 8.781 -35.023 1.00 87.12 70 VAL A O 1
ATOM 534 N N . SER A 1 71 ? 43.632 6.871 -36.051 1.00 84.75 71 SER A N 1
ATOM 535 C CA . SER A 1 71 ? 45.009 6.383 -36.189 1.00 84.75 71 SER A CA 1
ATOM 536 C C . SER A 1 71 ? 45.778 7.084 -37.314 1.00 84.75 71 SER A C 1
ATOM 538 O O . SER A 1 71 ? 46.951 7.387 -37.134 1.00 84.75 71 SER A O 1
ATOM 540 N N . CYS A 1 72 ? 45.131 7.369 -38.450 1.00 85.38 72 CYS A N 1
ATOM 541 C CA . CYS A 1 72 ? 45.768 7.973 -39.625 1.00 85.38 72 CYS A CA 1
ATOM 542 C C . CYS A 1 72 ? 45.439 9.463 -39.836 1.00 85.38 72 CYS A C 1
ATOM 544 O O . CYS A 1 72 ? 45.918 10.059 -40.798 1.00 85.38 72 CYS A O 1
ATOM 546 N N . GLY A 1 73 ? 44.596 10.063 -38.989 1.00 84.12 73 GLY A N 1
ATOM 547 C CA . GLY A 1 73 ? 44.185 11.468 -39.093 1.00 84.12 73 GLY A CA 1
ATOM 548 C C . GLY A 1 73 ? 43.265 11.782 -40.281 1.00 84.12 73 GLY A C 1
ATOM 549 O O . GLY A 1 73 ? 43.240 12.921 -40.744 1.00 84.12 73 GLY A O 1
ATOM 550 N N . ARG A 1 74 ? 42.521 10.794 -40.799 1.00 82.81 74 ARG A N 1
ATOM 551 C CA . ARG A 1 74 ? 41.628 10.933 -41.966 1.00 82.81 74 ARG A CA 1
ATOM 552 C C . ARG A 1 74 ? 40.172 10.675 -41.576 1.00 82.81 74 ARG A C 1
ATOM 554 O O . ARG A 1 74 ? 39.881 9.851 -40.716 1.00 82.81 74 ARG A O 1
ATOM 561 N N . PHE A 1 75 ? 39.233 11.342 -42.240 1.00 78.31 75 PHE A N 1
ATOM 562 C CA . PHE A 1 75 ? 37.817 10.992 -42.129 1.00 78.31 75 PHE A CA 1
ATOM 563 C C . PHE A 1 75 ? 37.506 9.726 -42.936 1.00 78.31 75 PHE A C 1
ATOM 565 O O . PHE A 1 75 ? 37.843 9.645 -44.115 1.00 78.31 75 PHE A O 1
ATOM 572 N N . HIS A 1 76 ? 36.829 8.762 -42.313 1.00 76.25 76 HIS A N 1
ATOM 573 C CA . HIS A 1 76 ? 36.328 7.561 -42.983 1.00 76.25 76 HIS A CA 1
ATOM 574 C C . HIS A 1 76 ? 34.807 7.605 -43.095 1.00 76.25 76 HIS A C 1
ATOM 576 O O . HIS A 1 76 ? 34.115 8.038 -42.170 1.00 76.25 76 HIS A O 1
ATOM 582 N N . TYR A 1 77 ? 34.286 7.116 -44.218 1.00 73.31 77 TYR A N 1
ATOM 583 C CA . TYR A 1 77 ? 32.852 7.032 -44.464 1.00 73.31 77 TYR A CA 1
ATOM 584 C C . TYR A 1 77 ? 32.348 5.600 -44.257 1.00 73.31 77 TYR A C 1
ATOM 586 O O . TYR A 1 77 ? 32.732 4.685 -44.979 1.00 73.31 77 TYR A O 1
ATOM 594 N N . GLY A 1 78 ? 31.480 5.400 -43.261 1.00 67.69 78 GLY A N 1
ATOM 595 C CA . GLY A 1 78 ? 30.941 4.090 -42.876 1.00 67.69 78 GLY A CA 1
ATOM 596 C C . GLY A 1 78 ? 29.743 3.624 -43.712 1.00 67.69 78 GLY A C 1
ATOM 597 O O . GLY A 1 78 ? 28.737 3.198 -43.142 1.00 67.69 78 GLY A O 1
ATOM 598 N N . SER A 1 79 ? 29.802 3.741 -45.043 1.00 70.38 79 SER A N 1
ATOM 599 C CA . SER A 1 79 ? 28.760 3.171 -45.912 1.00 70.38 79 SER A CA 1
ATOM 600 C C . SER A 1 79 ? 28.898 1.652 -45.991 1.00 70.38 79 SER A C 1
ATOM 602 O O . SER A 1 79 ? 29.994 1.132 -46.172 1.00 70.38 79 SER A O 1
ATOM 604 N N . ALA A 1 80 ? 27.777 0.932 -45.896 1.00 61.06 80 ALA A N 1
ATOM 605 C CA . ALA A 1 80 ? 27.748 -0.520 -46.100 1.00 61.06 80 ALA A CA 1
ATOM 606 C C . ALA A 1 80 ? 27.890 -0.913 -47.582 1.00 61.06 80 ALA A C 1
ATOM 608 O O . ALA A 1 80 ? 28.272 -2.038 -47.891 1.00 61.06 80 ALA A O 1
ATOM 609 N N . PHE A 1 81 ? 27.589 0.020 -48.485 1.00 58.94 81 PHE A N 1
ATOM 610 C CA . PHE A 1 81 ? 27.764 -0.124 -49.922 1.00 58.94 81 PHE A CA 1
ATOM 611 C C . PHE A 1 81 ? 28.900 0.818 -50.294 1.00 58.94 81 PHE A C 1
ATOM 613 O O . PHE A 1 81 ? 28.714 2.036 -50.238 1.00 58.94 81 PHE A O 1
ATOM 620 N N . GLY A 1 82 ? 30.087 0.276 -50.573 1.00 58.09 82 GLY A N 1
ATOM 621 C CA . GLY A 1 82 ? 31.201 1.080 -51.076 1.00 58.09 82 GLY A CA 1
ATOM 622 C C . GLY A 1 82 ? 30.689 1.988 -52.192 1.00 58.09 82 GLY A C 1
ATOM 623 O O . GLY A 1 82 ? 29.972 1.532 -53.084 1.00 58.09 82 GLY A O 1
ATOM 624 N N . GLU A 1 83 ? 30.936 3.290 -52.087 1.00 58.62 83 GLU A N 1
ATOM 625 C CA . GLU A 1 83 ? 30.388 4.212 -53.071 1.00 58.62 83 GLU A CA 1
ATOM 626 C C . GLU A 1 83 ? 31.147 4.061 -54.399 1.00 58.62 83 GLU A C 1
ATOM 628 O O . GLU A 1 83 ? 32.381 4.049 -54.388 1.00 58.62 83 GLU A O 1
ATOM 633 N N . PRO A 1 84 ? 30.454 4.039 -55.555 1.00 52.41 84 PRO A N 1
ATOM 634 C CA . PRO A 1 84 ? 31.095 4.049 -56.876 1.00 52.41 84 PRO A CA 1
ATOM 635 C C . PRO A 1 84 ? 32.017 5.257 -57.092 1.00 52.41 84 PRO A C 1
ATOM 637 O O . PRO A 1 84 ? 32.881 5.243 -57.961 1.00 52.41 84 PRO A O 1
ATOM 640 N N . SER A 1 85 ? 31.822 6.308 -56.293 1.00 60.53 85 SER A N 1
ATOM 641 C CA . SER A 1 85 ? 32.615 7.532 -56.261 1.00 60.53 85 SER A CA 1
ATOM 642 C C . SER A 1 85 ? 34.024 7.333 -55.673 1.00 60.53 85 SER A C 1
ATOM 644 O O . SER A 1 85 ? 34.831 8.254 -55.761 1.00 60.53 85 SER A O 1
ATOM 646 N N . GLY A 1 86 ? 34.319 6.195 -55.025 1.00 59.72 86 GLY A N 1
ATOM 647 C CA . GLY A 1 86 ? 35.604 5.927 -54.361 1.00 59.72 86 GLY A CA 1
ATOM 648 C C . GLY A 1 86 ? 35.819 6.674 -53.036 1.00 59.72 86 GLY A C 1
ATOM 649 O O . GLY A 1 86 ? 36.927 6.671 -52.507 1.00 59.72 86 GLY A O 1
ATOM 650 N N . HIS A 1 87 ? 34.783 7.319 -52.489 1.00 58.91 87 HIS A N 1
ATOM 651 C CA . HIS A 1 87 ? 34.883 8.112 -51.255 1.00 58.91 87 HIS A CA 1
ATOM 652 C C . HIS A 1 87 ? 34.652 7.293 -49.971 1.00 58.91 87 HIS A C 1
ATOM 654 O O . HIS A 1 87 ? 34.934 7.780 -48.875 1.00 58.91 87 HIS A O 1
ATOM 660 N N . ALA A 1 88 ? 34.149 6.060 -50.087 1.00 66.31 88 ALA A N 1
ATOM 661 C CA . ALA A 1 88 ? 33.934 5.155 -48.960 1.00 66.31 88 ALA A CA 1
ATOM 662 C C . ALA A 1 88 ? 35.001 4.056 -48.935 1.00 66.31 88 ALA A C 1
ATOM 664 O O . ALA A 1 88 ? 35.195 3.357 -49.929 1.00 66.31 88 ALA A O 1
ATOM 665 N N . ASP A 1 89 ? 35.668 3.894 -47.793 1.00 70.69 89 ASP A N 1
ATOM 666 C CA . ASP A 1 89 ? 36.701 2.875 -47.620 1.00 70.69 89 ASP A CA 1
ATOM 667 C C . ASP A 1 89 ? 36.072 1.487 -47.445 1.00 70.69 89 ASP A C 1
ATOM 669 O O . ASP A 1 89 ? 35.101 1.311 -46.704 1.00 70.69 89 ASP A O 1
ATOM 673 N N . THR A 1 90 ? 36.637 0.485 -48.119 1.00 80.81 90 THR A N 1
ATOM 674 C CA . THR A 1 90 ? 36.255 -0.912 -47.903 1.00 80.81 90 THR A CA 1
ATOM 675 C C . THR A 1 90 ? 36.764 -1.396 -46.547 1.00 80.81 90 THR A C 1
ATOM 677 O O . THR A 1 90 ? 37.744 -0.882 -46.002 1.00 80.81 90 THR A O 1
ATOM 680 N N . VAL A 1 91 ? 36.111 -2.422 -45.994 1.00 82.69 91 VAL A N 1
ATOM 681 C CA . VAL A 1 91 ? 36.547 -3.035 -44.730 1.00 82.69 91 VAL A CA 1
ATOM 682 C C . VAL A 1 91 ? 37.989 -3.541 -44.843 1.00 82.69 91 VAL A C 1
ATOM 684 O O . VAL A 1 91 ? 38.765 -3.330 -43.918 1.00 82.69 91 VAL A O 1
ATOM 687 N N . ASP A 1 92 ? 38.380 -4.098 -45.991 1.00 85.06 92 ASP A N 1
ATOM 688 C CA . ASP A 1 92 ? 39.744 -4.586 -46.224 1.00 85.06 92 ASP A CA 1
ATOM 689 C C . ASP A 1 92 ? 40.787 -3.455 -46.166 1.00 85.06 92 ASP A C 1
ATOM 691 O O . ASP A 1 92 ? 41.799 -3.586 -45.478 1.00 85.06 92 ASP A O 1
ATOM 695 N N . ALA A 1 93 ? 40.510 -2.296 -46.777 1.00 82.88 93 ALA A N 1
ATOM 696 C CA . ALA A 1 93 ? 41.400 -1.130 -46.715 1.00 82.88 93 ALA A CA 1
ATOM 697 C C . ALA A 1 93 ? 41.545 -0.579 -45.280 1.00 82.88 93 ALA A C 1
ATOM 699 O O . ALA A 1 93 ? 42.625 -0.151 -44.851 1.00 82.88 93 ALA A O 1
ATOM 700 N N . ILE A 1 94 ? 40.459 -0.620 -44.503 1.00 86.38 94 ILE A N 1
ATOM 701 C CA . ILE A 1 94 ? 40.467 -0.273 -43.077 1.00 86.38 94 ILE A CA 1
ATOM 702 C C . ILE A 1 94 ? 41.323 -1.281 -42.285 1.00 86.38 94 ILE A C 1
ATOM 704 O O . ILE A 1 94 ? 42.150 -0.877 -41.464 1.00 86.38 94 ILE A O 1
ATOM 708 N N . CYS A 1 95 ? 41.186 -2.579 -42.561 1.00 87.31 95 CYS A N 1
ATOM 709 C CA . CYS A 1 95 ? 41.972 -3.640 -41.932 1.00 87.31 95 CYS A CA 1
ATOM 710 C C . CYS A 1 95 ? 43.474 -3.527 -42.242 1.00 87.31 95 CYS A C 1
ATOM 712 O O . CYS A 1 95 ? 44.297 -3.660 -41.334 1.00 87.31 95 CYS A O 1
ATOM 714 N N . GLU A 1 96 ? 43.857 -3.197 -43.477 1.00 87.62 96 GLU A N 1
ATOM 715 C CA . GLU A 1 96 ? 45.254 -2.895 -43.823 1.00 87.62 96 GLU A CA 1
ATOM 716 C C . GLU A 1 96 ? 45.799 -1.710 -43.018 1.00 87.62 96 GLU A C 1
ATOM 718 O O . GLU A 1 96 ? 46.944 -1.721 -42.557 1.00 87.62 96 GLU A O 1
ATOM 723 N N . THR A 1 97 ? 44.969 -0.685 -42.813 1.00 86.50 97 THR A N 1
ATOM 724 C CA . THR A 1 97 ? 45.332 0.489 -42.013 1.00 86.50 97 THR A CA 1
ATOM 725 C C . THR A 1 97 ? 45.575 0.109 -40.553 1.00 86.50 97 THR A C 1
ATOM 727 O O . THR A 1 97 ? 46.514 0.619 -39.941 1.00 86.50 97 THR A O 1
ATOM 730 N N . PHE A 1 98 ? 44.806 -0.829 -39.994 1.00 89.19 98 PHE A N 1
ATOM 731 C CA . PHE A 1 98 ? 45.058 -1.354 -38.650 1.00 89.19 98 PHE A CA 1
ATOM 732 C C . PHE A 1 98 ? 46.401 -2.056 -38.539 1.00 89.19 98 PHE A C 1
ATOM 734 O O . PHE A 1 98 ? 47.148 -1.755 -37.608 1.00 89.19 98 PHE A O 1
ATOM 741 N N . VAL A 1 99 ? 46.730 -2.926 -39.497 1.00 89.88 99 VAL A N 1
ATOM 742 C CA . VAL A 1 99 ? 48.012 -3.645 -39.506 1.00 89.88 99 VAL A CA 1
ATOM 743 C C . VAL A 1 99 ? 49.180 -2.660 -39.578 1.00 89.88 99 VAL A C 1
ATOM 745 O O . VAL A 1 99 ? 50.123 -2.780 -38.799 1.00 89.88 99 VAL A O 1
ATOM 748 N N . LYS A 1 100 ? 49.084 -1.625 -40.427 1.00 89.88 100 LYS A N 1
ATOM 749 C CA . LYS A 1 100 ? 50.101 -0.560 -40.540 1.00 89.88 100 LYS A CA 1
ATOM 750 C C . LYS A 1 100 ? 50.359 0.181 -39.221 1.00 89.88 100 LYS A C 1
ATOM 752 O O . LYS A 1 100 ? 51.478 0.622 -38.990 1.00 89.88 100 LYS A O 1
ATOM 757 N N . HIS A 1 101 ? 49.350 0.298 -38.355 1.00 87.12 101 HIS A N 1
ATOM 758 C CA . HIS A 1 101 ? 49.444 0.993 -37.064 1.00 87.12 101 HIS A CA 1
ATOM 759 C C . HIS A 1 101 ? 49.585 0.034 -35.865 1.00 87.12 101 HIS A C 1
ATOM 761 O O . HIS A 1 101 ? 49.415 0.453 -34.720 1.00 87.12 101 HIS A O 1
ATOM 767 N N . GLY A 1 102 ? 49.890 -1.248 -36.106 1.00 85.62 102 GLY A N 1
ATOM 768 C CA . GLY A 1 102 ? 50.142 -2.237 -35.053 1.00 85.62 102 GLY A CA 1
ATOM 769 C C . GLY A 1 102 ? 48.891 -2.752 -34.332 1.00 85.62 102 GLY A C 1
ATOM 770 O O . GLY A 1 102 ? 48.995 -3.295 -33.235 1.00 85.62 102 GLY A O 1
ATOM 771 N N . TYR A 1 103 ? 47.703 -2.589 -34.916 1.00 85.69 103 TYR A N 1
ATOM 772 C CA . TYR A 1 103 ? 46.460 -3.152 -34.387 1.00 85.69 103 TYR A CA 1
ATOM 773 C C . TYR A 1 103 ? 46.133 -4.506 -35.029 1.00 85.69 103 TYR A C 1
ATOM 775 O O . TYR A 1 103 ? 46.567 -4.818 -36.136 1.00 85.69 103 TYR A O 1
ATOM 783 N N . SER A 1 104 ? 45.292 -5.299 -34.355 1.00 85.56 104 SER A N 1
ATOM 784 C CA . SER A 1 104 ? 44.740 -6.530 -34.932 1.00 85.56 104 SER A CA 1
ATOM 785 C C . SER A 1 104 ? 44.022 -6.241 -36.255 1.00 85.56 104 SER A C 1
ATOM 787 O O . SER A 1 104 ? 43.233 -5.294 -36.325 1.00 85.56 104 SER A O 1
ATOM 789 N N . TYR A 1 105 ? 44.228 -7.102 -37.259 1.00 85.56 105 TYR A N 1
ATOM 790 C CA . TYR A 1 105 ? 43.555 -7.042 -38.565 1.00 85.56 105 TYR A CA 1
ATOM 791 C C . TYR A 1 105 ? 42.032 -6.911 -38.422 1.00 85.56 105 TYR A C 1
ATOM 793 O O . TYR A 1 105 ? 41.399 -6.096 -39.080 1.00 85.56 105 TYR A O 1
ATOM 801 N N . ASN A 1 106 ? 41.445 -7.633 -37.464 1.00 83.25 106 ASN A N 1
ATOM 802 C CA . ASN A 1 106 ? 40.004 -7.617 -37.209 1.00 83.25 106 ASN A CA 1
ATOM 803 C C . ASN A 1 106 ? 39.532 -6.407 -36.385 1.00 83.25 106 ASN A C 1
ATOM 805 O O . ASN A 1 106 ? 38.362 -6.343 -36.026 1.00 83.25 106 ASN A O 1
ATOM 809 N N . GLY A 1 107 ? 40.420 -5.495 -35.983 1.00 82.75 107 GLY A N 1
ATOM 810 C CA . GLY A 1 107 ? 40.088 -4.323 -35.169 1.00 82.75 107 GLY A CA 1
ATOM 811 C C . GLY A 1 107 ? 39.719 -4.614 -33.705 1.00 82.75 107 GLY A C 1
ATOM 812 O O . GLY A 1 107 ? 39.484 -3.666 -32.950 1.00 82.75 107 GLY A O 1
ATOM 813 N N . LYS A 1 108 ? 39.701 -5.887 -33.287 1.00 88.31 108 LYS A N 1
ATOM 814 C CA . LYS A 1 108 ? 39.352 -6.326 -31.927 1.00 88.31 108 LYS A CA 1
ATOM 815 C C . LYS A 1 108 ? 40.497 -6.113 -30.937 1.00 88.31 108 LYS A C 1
ATOM 817 O O . LYS A 1 108 ? 41.666 -6.158 -31.311 1.00 88.31 108 LYS A O 1
ATOM 822 N N . HIS A 1 109 ? 40.138 -5.860 -29.684 1.00 85.69 109 HIS A N 1
ATOM 823 C CA . HIS A 1 109 ? 41.038 -5.499 -28.596 1.00 85.69 109 HIS A CA 1
ATOM 824 C C . HIS A 1 109 ? 40.963 -6.501 -27.453 1.00 85.69 109 HIS A C 1
ATOM 826 O O . HIS A 1 109 ? 39.908 -7.070 -27.170 1.00 85.69 109 HIS A O 1
ATOM 832 N N . PHE A 1 110 ? 42.103 -6.679 -26.797 1.00 89.00 110 PHE A N 1
ATOM 833 C CA . PHE A 1 110 ? 42.208 -7.343 -25.511 1.00 89.00 110 PHE A CA 1
ATOM 834 C C . PHE A 1 110 ? 41.967 -6.312 -24.403 1.00 89.00 110 PHE A C 1
ATOM 836 O O . PHE A 1 110 ? 42.517 -5.209 -24.465 1.00 89.00 110 PHE A O 1
ATOM 843 N N . LEU A 1 111 ? 41.104 -6.639 -23.443 1.00 92.50 111 LEU A N 1
ATOM 844 C CA . LEU A 1 111 ? 40.731 -5.761 -22.331 1.00 92.50 111 LEU A CA 1
ATOM 845 C C . LEU A 1 111 ? 40.837 -6.525 -21.007 1.00 92.50 111 LEU A C 1
ATOM 847 O O . LEU A 1 111 ? 40.649 -7.742 -20.967 1.00 92.50 111 LEU A O 1
ATOM 851 N N . TYR A 1 112 ? 41.076 -5.788 -19.930 1.00 93.62 112 TYR A N 1
ATOM 852 C CA . TYR A 1 112 ? 41.087 -6.278 -18.556 1.00 93.62 112 TYR A CA 1
ATOM 853 C C . TYR A 1 112 ? 39.785 -5.894 -17.862 1.00 93.62 112 TYR A C 1
ATOM 855 O O . TYR A 1 112 ? 39.194 -4.860 -18.163 1.00 93.62 112 TYR A O 1
ATOM 863 N N . SER A 1 113 ? 39.317 -6.734 -16.945 1.00 93.06 113 SER A N 1
ATOM 864 C CA . SER A 1 113 ? 38.165 -6.446 -16.092 1.00 93.06 113 SER A CA 1
ATOM 865 C C . SER A 1 113 ? 38.528 -5.382 -15.053 1.00 93.06 113 SER A C 1
ATOM 867 O O . SER A 1 113 ? 39.504 -5.565 -14.332 1.00 93.06 113 SER A O 1
ATOM 869 N N . GLY A 1 114 ? 37.726 -4.319 -14.924 1.00 90.38 114 GLY A N 1
ATOM 870 C CA . GLY A 1 114 ? 37.905 -3.315 -13.864 1.00 90.38 114 GLY A CA 1
ATOM 871 C C . GLY A 1 114 ? 37.735 -3.896 -12.456 1.00 90.38 114 GLY A C 1
ATOM 872 O O . GLY A 1 114 ? 38.506 -3.593 -11.556 1.00 90.38 114 GLY A O 1
ATOM 873 N N . ILE A 1 115 ? 36.806 -4.844 -12.298 1.00 91.69 115 ILE A N 1
ATOM 874 C CA . ILE A 1 115 ? 36.483 -5.472 -11.006 1.00 91.69 115 ILE A CA 1
ATOM 875 C C . ILE A 1 115 ? 37.586 -6.429 -10.531 1.00 91.69 115 ILE A C 1
ATOM 877 O O . ILE A 1 115 ? 37.946 -6.445 -9.359 1.00 91.69 115 ILE A O 1
ATOM 881 N N . THR A 1 116 ? 38.093 -7.286 -11.425 1.00 92.50 116 THR A N 1
ATOM 882 C CA . THR A 1 116 ? 39.026 -8.369 -11.044 1.00 92.50 116 THR A CA 1
ATOM 883 C C . THR A 1 116 ? 40.477 -8.090 -11.421 1.00 92.50 116 THR A C 1
ATOM 885 O O . THR A 1 116 ? 41.367 -8.814 -10.984 1.00 92.50 116 THR A O 1
ATOM 888 N N . GLY A 1 117 ? 40.731 -7.103 -12.283 1.00 89.50 117 GLY A N 1
ATOM 889 C CA . GLY A 1 117 ? 42.045 -6.847 -12.882 1.00 89.50 117 GLY A CA 1
ATOM 890 C C . GLY A 1 117 ? 42.519 -7.931 -13.859 1.00 89.50 117 GLY A C 1
ATOM 891 O O . GLY A 1 117 ? 43.580 -7.794 -14.464 1.00 89.50 117 GLY A O 1
ATOM 892 N N . MET A 1 118 ? 41.755 -9.013 -14.037 1.00 93.25 118 MET A N 1
ATOM 893 C CA . MET A 1 118 ? 42.124 -10.135 -14.897 1.00 93.25 118 MET A CA 1
ATOM 894 C C . MET A 1 118 ? 41.763 -9.872 -16.363 1.00 93.25 118 MET A C 1
ATOM 896 O O . MET A 1 118 ? 40.810 -9.138 -16.649 1.00 93.25 118 MET A O 1
ATOM 900 N N . PRO A 1 119 ? 42.486 -10.491 -17.312 1.00 92.12 119 PRO A N 1
ATOM 901 C CA . PRO A 1 119 ? 42.148 -10.395 -18.724 1.00 92.12 119 PRO A CA 1
ATOM 902 C C . PRO A 1 119 ? 40.782 -11.014 -19.038 1.00 92.12 119 PRO A C 1
ATOM 904 O O . PRO A 1 119 ? 40.447 -12.100 -18.560 1.00 92.12 119 PRO A O 1
ATOM 907 N N . LEU A 1 120 ? 40.001 -10.347 -19.887 1.00 90.94 120 LEU A N 1
ATOM 908 C CA . LEU A 1 120 ? 38.729 -10.879 -20.365 1.00 90.94 120 LEU A CA 1
ATOM 909 C C . LEU A 1 120 ? 38.959 -12.019 -21.367 1.00 90.94 120 LEU A C 1
ATOM 911 O O . LEU A 1 120 ? 39.809 -11.938 -22.249 1.00 90.94 120 LEU A O 1
ATOM 915 N N . GLN A 1 121 ? 38.138 -13.068 -21.276 1.00 89.62 121 GLN A N 1
ATOM 916 C CA . GLN A 1 121 ? 38.241 -14.271 -22.118 1.00 89.62 121 GLN A CA 1
ATOM 917 C C . GLN A 1 121 ? 37.832 -14.054 -23.591 1.00 89.62 121 GLN A C 1
ATOM 919 O O . GLN A 1 121 ? 37.859 -14.993 -24.384 1.00 89.62 121 GLN A O 1
ATOM 924 N N . ALA A 1 122 ? 37.430 -12.840 -23.976 1.00 87.31 122 ALA A N 1
ATOM 925 C CA . ALA A 1 122 ? 36.940 -12.525 -25.313 1.00 87.31 122 ALA A CA 1
ATOM 926 C C . ALA A 1 122 ? 37.566 -11.238 -25.860 1.00 87.31 122 ALA A C 1
ATOM 928 O O . ALA A 1 122 ? 37.772 -10.267 -25.134 1.00 87.31 122 ALA A O 1
ATOM 929 N N . TYR A 1 123 ? 37.796 -11.211 -27.174 1.00 87.75 123 TYR A N 1
ATOM 930 C CA . TYR A 1 123 ? 38.231 -10.009 -27.879 1.00 87.75 123 TYR A CA 1
ATOM 931 C C . TYR A 1 123 ? 37.049 -9.077 -28.157 1.00 87.75 123 TYR A C 1
ATOM 933 O O . TYR A 1 123 ? 36.058 -9.482 -28.772 1.00 87.75 123 TYR A O 1
ATOM 941 N N . ILE A 1 124 ? 37.175 -7.814 -27.754 1.00 88.88 124 ILE A N 1
ATOM 942 C CA . ILE A 1 124 ? 36.085 -6.832 -27.747 1.00 88.88 124 ILE A CA 1
ATOM 943 C C . ILE A 1 124 ? 36.365 -5.720 -28.763 1.00 88.88 124 ILE A C 1
ATOM 945 O O . ILE A 1 124 ? 37.503 -5.300 -28.958 1.00 88.88 124 ILE A O 1
ATOM 949 N N . PHE A 1 125 ? 35.322 -5.219 -29.424 1.00 87.56 125 PHE A N 1
ATOM 950 C CA . PHE A 1 125 ? 35.413 -4.008 -30.239 1.00 87.56 125 PHE A CA 1
ATOM 951 C C . PHE A 1 125 ? 35.198 -2.770 -29.359 1.00 87.56 125 PHE A C 1
ATOM 953 O O . PHE A 1 125 ? 34.132 -2.623 -28.767 1.00 87.56 125 PHE A O 1
ATOM 960 N N . MET A 1 126 ? 36.187 -1.876 -29.289 1.00 87.69 126 MET A N 1
ATOM 961 C CA . MET A 1 126 ? 36.141 -0.684 -28.431 1.00 87.69 126 MET A CA 1
ATOM 962 C C . MET A 1 126 ? 36.758 0.523 -29.137 1.00 87.69 126 MET A C 1
ATOM 964 O O . MET A 1 126 ? 37.979 0.629 -29.158 1.00 87.69 126 MET A O 1
ATOM 968 N N . TRP A 1 127 ? 35.932 1.424 -29.680 1.00 87.94 127 TRP A N 1
ATOM 969 C CA . TRP A 1 127 ? 36.375 2.633 -30.391 1.00 87.94 127 TRP A CA 1
ATOM 970 C C . TRP A 1 127 ? 35.350 3.770 -30.302 1.00 87.94 127 TRP A C 1
ATOM 972 O O . TRP A 1 127 ? 34.188 3.511 -29.973 1.00 87.94 127 TRP A O 1
ATOM 982 N N . PRO A 1 128 ? 35.753 5.022 -30.591 1.00 87.50 128 PRO A N 1
ATOM 983 C CA . PRO A 1 128 ? 34.840 6.154 -30.603 1.00 87.50 128 PRO A CA 1
ATOM 984 C C . PRO A 1 128 ? 33.708 5.943 -31.607 1.00 87.50 128 PRO A C 1
ATOM 986 O O . PRO A 1 128 ? 33.939 5.558 -32.752 1.00 87.50 128 PRO A O 1
ATOM 989 N N . ILE A 1 129 ? 32.481 6.216 -31.174 1.00 86.19 129 ILE A N 1
ATOM 990 C CA . ILE A 1 129 ? 31.300 6.200 -32.033 1.00 86.19 129 ILE A CA 1
ATOM 991 C C . ILE A 1 129 ? 30.308 7.261 -31.573 1.00 86.19 129 ILE A C 1
ATOM 993 O O . ILE A 1 129 ? 30.127 7.495 -30.377 1.00 86.19 129 ILE A O 1
ATOM 997 N N . TYR A 1 130 ? 29.627 7.893 -32.524 1.00 85.12 130 TYR A N 1
ATOM 998 C C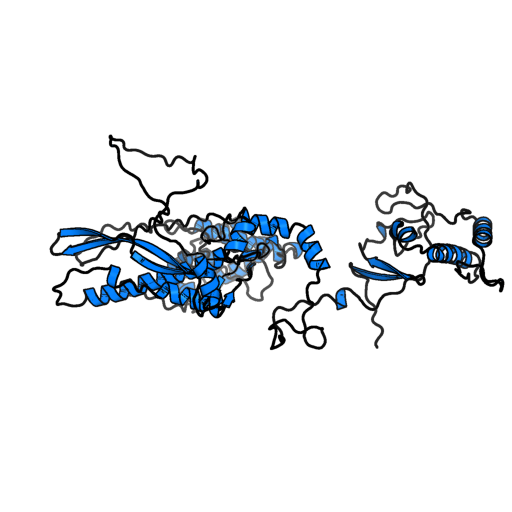A . TYR A 1 130 ? 28.641 8.915 -32.209 1.00 85.12 130 TYR A CA 1
ATOM 999 C C . TYR A 1 130 ? 27.324 8.297 -31.740 1.00 85.12 130 TYR A C 1
ATOM 1001 O O . TYR A 1 130 ? 26.617 7.613 -32.488 1.00 85.12 130 TYR A O 1
ATOM 1009 N N . TYR A 1 131 ? 26.951 8.621 -30.505 1.00 85.38 131 TYR A N 1
ATOM 1010 C CA . TYR A 1 131 ? 25.617 8.378 -29.975 1.00 85.38 131 TYR A CA 1
ATOM 1011 C C . TYR A 1 131 ? 24.849 9.680 -29.802 1.00 85.38 131 TYR A C 1
ATOM 1013 O O . TYR A 1 131 ? 25.343 10.675 -29.279 1.00 85.38 131 TYR A O 1
ATOM 1021 N N . GLN A 1 132 ? 23.597 9.648 -30.234 1.00 85.25 132 GLN A N 1
ATOM 1022 C CA . GLN A 1 132 ? 22.652 10.741 -30.133 1.00 85.25 132 GLN A CA 1
ATOM 1023 C C . GLN A 1 132 ? 21.661 10.454 -29.012 1.00 85.25 132 GLN A C 1
ATOM 1025 O O . GLN A 1 132 ? 21.097 9.363 -28.892 1.00 85.25 132 GLN A O 1
ATOM 1030 N N . LYS A 1 133 ? 21.426 11.470 -28.192 1.00 80.81 133 LYS A N 1
ATOM 1031 C CA . LYS A 1 133 ? 20.399 11.455 -27.157 1.00 80.81 133 LYS A CA 1
ATOM 1032 C C . LYS A 1 133 ? 19.022 11.643 -27.796 1.00 80.81 133 LYS A C 1
ATOM 1034 O O . LYS A 1 133 ? 18.839 12.552 -28.605 1.00 80.81 133 LYS A O 1
ATOM 1039 N N . LEU A 1 134 ? 18.043 10.817 -27.427 1.00 80.44 134 LEU A N 1
ATOM 1040 C CA . LEU A 1 134 ? 16.667 10.981 -27.902 1.00 80.44 134 LEU A CA 1
ATOM 1041 C C . LEU A 1 134 ? 15.904 11.997 -27.039 1.00 80.44 134 LEU A C 1
ATOM 1043 O O . LEU A 1 134 ? 16.159 12.144 -25.849 1.00 80.44 134 LEU A O 1
ATOM 1047 N N . LYS A 1 135 ? 14.906 12.667 -27.632 1.00 74.38 135 LYS A N 1
ATOM 1048 C CA . LYS A 1 135 ? 14.040 13.644 -26.938 1.00 74.38 135 LYS A CA 1
ATOM 1049 C C . LYS A 1 135 ? 13.257 13.037 -25.759 1.00 74.38 135 LYS A C 1
ATOM 1051 O O . LYS A 1 135 ? 12.837 13.754 -24.861 1.00 74.38 135 LYS A O 1
ATOM 1056 N N . HIS A 1 136 ? 13.024 11.727 -25.771 1.00 67.44 136 HIS A N 1
ATOM 1057 C CA . HIS A 1 136 ? 12.204 11.027 -24.784 1.00 67.44 136 HIS A CA 1
ATOM 1058 C C . HIS A 1 136 ? 13.042 10.516 -23.606 1.00 67.44 136 HIS A C 1
ATOM 1060 O O . HIS A 1 136 ? 13.332 9.321 -23.538 1.00 67.44 136 HIS A O 1
ATOM 1066 N N . MET A 1 137 ? 13.399 11.420 -22.697 1.00 73.00 137 MET A N 1
ATOM 1067 C CA . MET A 1 137 ? 14.141 11.114 -21.469 1.00 73.00 137 MET A CA 1
ATOM 1068 C C . MET A 1 137 ? 13.223 10.585 -20.368 1.00 73.00 137 MET A C 1
ATOM 1070 O O . MET A 1 137 ? 12.046 10.945 -20.318 1.00 73.00 137 MET A O 1
ATOM 1074 N N . VAL A 1 138 ? 13.754 9.749 -19.478 1.00 75.75 138 VAL A N 1
ATOM 1075 C CA . VAL A 1 138 ? 12.984 9.149 -18.377 1.00 75.75 138 VAL A CA 1
ATOM 1076 C C . VAL A 1 138 ? 12.529 10.203 -17.381 1.00 75.75 138 VAL A C 1
ATOM 1078 O O . VAL A 1 138 ? 11.351 10.243 -17.045 1.00 75.75 138 VAL A O 1
ATOM 1081 N N . LEU A 1 139 ? 13.413 11.122 -16.991 1.00 68.69 139 LEU A N 1
ATOM 1082 C CA . LEU A 1 139 ? 13.073 12.221 -16.076 1.00 68.69 139 LEU A CA 1
ATOM 1083 C C . LEU A 1 139 ? 11.937 13.113 -16.595 1.00 68.69 139 LEU A C 1
ATOM 1085 O O . LEU A 1 139 ? 11.174 13.661 -15.809 1.00 68.69 139 LEU A O 1
ATOM 1089 N N . ASP A 1 140 ? 11.791 13.245 -17.916 1.00 67.50 140 ASP A N 1
ATOM 1090 C CA . ASP A 1 140 ? 10.693 14.023 -18.498 1.00 67.50 140 ASP A CA 1
ATOM 1091 C C . ASP A 1 140 ? 9.368 13.240 -18.528 1.00 67.50 140 ASP A C 1
ATOM 1093 O O . ASP A 1 140 ? 8.315 13.837 -18.754 1.00 67.50 140 ASP A O 1
ATOM 1097 N N . LYS A 1 141 ? 9.423 11.918 -18.315 1.00 66.25 141 LYS A N 1
ATOM 1098 C CA . LYS A 1 141 ? 8.283 10.991 -18.319 1.00 66.25 141 LYS A CA 1
ATOM 1099 C C . LYS A 1 141 ? 7.836 10.556 -16.929 1.00 66.25 141 LYS A C 1
ATOM 1101 O O . LYS A 1 141 ? 6.691 10.143 -16.777 1.00 66.25 141 LYS A O 1
ATOM 1106 N N . ILE A 1 142 ? 8.708 10.614 -15.927 1.00 60.75 142 ILE A N 1
ATOM 1107 C CA . ILE A 1 142 ? 8.328 10.300 -14.551 1.00 60.75 142 ILE A CA 1
ATOM 1108 C C . ILE A 1 142 ? 7.586 11.509 -13.989 1.00 60.75 142 ILE A C 1
ATOM 1110 O O . ILE A 1 142 ? 8.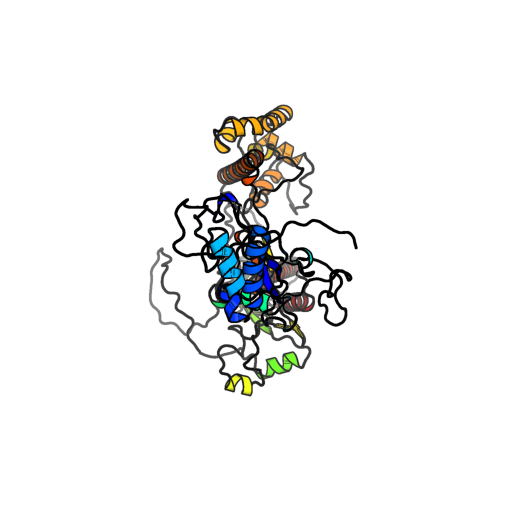170 12.541 -13.673 1.00 60.75 142 ILE A O 1
ATOM 1114 N N . HIS A 1 143 ? 6.269 11.381 -13.892 1.00 61.84 143 HIS A N 1
ATOM 1115 C CA . HIS A 1 143 ? 5.421 12.365 -13.240 1.00 61.84 143 HIS A CA 1
ATOM 1116 C C . HIS A 1 143 ? 4.231 11.660 -12.590 1.00 61.84 143 HIS A C 1
ATOM 1118 O O . HIS A 1 143 ? 3.327 11.163 -13.267 1.00 61.84 143 HIS A O 1
ATOM 1124 N N . ALA A 1 144 ? 4.261 11.629 -11.259 1.00 60.56 144 ALA A N 1
ATOM 1125 C CA . ALA A 1 144 ? 3.208 11.114 -10.400 1.00 60.56 144 ALA A CA 1
ATOM 1126 C C . ALA A 1 144 ? 2.479 12.286 -9.734 1.00 60.56 144 ALA A C 1
ATOM 1128 O O . ALA A 1 144 ? 3.089 13.303 -9.404 1.00 60.56 144 ALA A O 1
ATOM 1129 N N . ARG A 1 145 ? 1.163 12.160 -9.545 1.00 61.88 145 ARG A N 1
ATOM 1130 C CA . ARG A 1 145 ? 0.397 13.123 -8.748 1.00 61.88 145 ARG A CA 1
ATOM 1131 C C . ARG A 1 145 ? -0.710 12.424 -7.978 1.00 61.88 145 ARG A C 1
ATOM 1133 O O . ARG A 1 145 ? -1.385 11.562 -8.535 1.00 61.88 145 ARG A O 1
ATOM 1140 N N . GLY A 1 146 ? -0.947 12.875 -6.750 1.00 56.81 146 GLY A N 1
ATOM 1141 C CA . GLY A 1 146 ? -2.090 12.429 -5.952 1.00 56.81 146 GLY A CA 1
ATOM 1142 C C . GLY A 1 146 ? -3.416 13.103 -6.336 1.00 56.81 146 GLY A C 1
ATOM 1143 O O . GLY A 1 146 ? -4.467 12.477 -6.249 1.00 56.81 146 GLY A O 1
ATOM 1144 N N . ILE A 1 147 ? -3.396 14.369 -6.785 1.00 61.03 147 ILE A N 1
ATOM 1145 C CA . ILE A 1 147 ? -4.607 15.200 -6.974 1.00 61.03 147 ILE A CA 1
ATOM 1146 C C . ILE A 1 147 ? -4.506 16.026 -8.264 1.00 61.03 147 ILE A C 1
ATOM 1148 O O . ILE A 1 147 ? -3.450 16.595 -8.539 1.00 61.03 147 ILE A O 1
ATOM 1152 N N . GLY A 1 148 ? -5.587 16.117 -9.054 1.00 71.25 148 GLY A N 1
ATOM 1153 C CA . GLY A 1 148 ? -5.589 16.845 -10.327 1.00 71.25 148 GLY A CA 1
ATOM 1154 C C . GLY A 1 148 ? -6.927 16.932 -11.072 1.00 71.25 148 GLY A C 1
ATOM 1155 O O . GLY A 1 148 ? -7.824 16.143 -10.771 1.00 71.25 148 GLY A O 1
ATOM 1156 N N . PRO A 1 149 ? -7.066 17.845 -12.062 1.00 67.62 149 PRO A N 1
ATOM 1157 C CA . PRO A 1 149 ? -8.198 17.877 -12.982 1.00 67.62 149 PRO A CA 1
ATOM 1158 C C . PRO A 1 149 ? -8.445 16.513 -13.632 1.00 67.62 149 PRO A C 1
ATOM 1160 O O . PRO A 1 149 ? -7.531 15.826 -14.092 1.00 67.62 149 PRO A O 1
ATOM 1163 N N . ARG A 1 150 ? -9.719 16.129 -13.658 1.00 74.62 150 ARG A N 1
ATOM 1164 C CA . ARG A 1 150 ? -10.213 14.908 -14.290 1.00 74.62 150 ARG A CA 1
ATOM 1165 C C . ARG A 1 150 ? -11.093 15.300 -15.465 1.00 74.62 150 ARG A C 1
ATOM 1167 O O . ARG A 1 150 ? -11.807 16.297 -15.397 1.00 74.62 150 ARG A O 1
ATOM 1174 N N . VAL A 1 151 ? -11.058 14.518 -16.535 1.00 76.44 151 VAL A N 1
ATOM 1175 C CA . VAL A 1 151 ? -11.979 14.690 -17.660 1.00 76.44 151 VAL A CA 1
ATOM 1176 C C . VAL A 1 151 ? -13.400 14.458 -17.146 1.00 76.44 151 VAL A C 1
ATOM 1178 O O . VAL A 1 151 ? -13.683 13.394 -16.600 1.00 76.44 151 VAL A O 1
ATOM 1181 N N . THR A 1 152 ? -14.297 15.430 -17.317 1.00 73.00 152 THR A N 1
ATOM 1182 C CA . THR A 1 152 ? -15.650 15.421 -16.725 1.00 73.00 152 THR A CA 1
ATOM 1183 C C . THR A 1 152 ? -16.457 14.178 -17.107 1.00 73.00 152 THR A C 1
ATOM 1185 O O . THR A 1 152 ? -17.186 13.639 -16.280 1.00 73.00 152 THR A O 1
ATOM 1188 N N . MET A 1 153 ? -16.274 13.690 -18.338 1.00 64.25 153 MET A N 1
ATOM 1189 C CA . MET A 1 153 ? -17.002 12.541 -18.884 1.00 64.25 153 MET A CA 1
ATOM 1190 C C . MET A 1 153 ? -16.532 11.195 -18.314 1.00 64.25 153 MET A C 1
ATOM 1192 O O . MET A 1 153 ? -17.346 10.364 -17.935 1.00 64.25 153 MET A O 1
ATOM 1196 N N . THR A 1 154 ? -15.218 10.964 -18.250 1.00 66.75 154 THR A N 1
ATOM 1197 C CA . THR A 1 154 ? -14.653 9.659 -17.855 1.00 66.75 154 THR A CA 1
ATOM 1198 C C . THR A 1 154 ? -14.215 9.620 -16.395 1.00 66.75 154 THR A C 1
ATOM 1200 O O . THR A 1 154 ? -13.838 8.563 -15.895 1.00 66.75 154 THR A O 1
ATOM 1203 N N . ARG A 1 155 ? -14.190 10.782 -15.726 1.00 68.31 155 ARG A N 1
ATOM 1204 C CA . ARG A 1 155 ? -13.550 11.026 -14.424 1.00 68.31 155 ARG A CA 1
ATOM 1205 C C . ARG A 1 155 ? -12.106 10.522 -14.332 1.00 68.31 155 ARG A C 1
ATOM 1207 O O . ARG A 1 155 ? -11.568 10.391 -13.233 1.00 68.31 155 ARG A O 1
ATOM 1214 N N . LYS A 1 156 ? -11.450 10.284 -15.469 1.00 63.84 156 LYS A N 1
ATOM 1215 C CA . LYS A 1 156 ? -10.041 9.893 -15.537 1.00 63.84 156 LYS A CA 1
ATOM 1216 C C . LYS A 1 156 ? -9.154 11.134 -15.409 1.00 63.84 156 LYS A C 1
ATOM 1218 O O . LYS A 1 156 ? -9.583 12.211 -15.832 1.00 63.84 156 LYS A O 1
ATOM 1223 N N . PRO A 1 157 ? -7.941 11.018 -14.843 1.00 65.94 157 PRO A N 1
ATOM 1224 C CA . PRO A 1 157 ? -6.958 12.099 -14.875 1.00 65.94 157 PRO A CA 1
ATOM 1225 C C . PRO A 1 157 ? -6.765 12.607 -16.308 1.00 65.94 157 PRO A C 1
ATOM 1227 O O . PRO A 1 157 ? -6.773 11.813 -17.249 1.00 65.94 157 PRO A O 1
ATOM 1230 N N . THR A 1 158 ? -6.618 13.920 -16.485 1.00 70.75 158 THR A N 1
ATOM 1231 C CA . THR A 1 158 ? -6.267 14.489 -17.793 1.00 70.75 158 THR A CA 1
ATOM 1232 C C . THR A 1 158 ? -4.918 13.939 -18.273 1.00 70.75 158 THR A C 1
ATOM 1234 O O . THR A 1 158 ? -4.052 13.611 -17.464 1.00 70.75 158 THR A O 1
ATOM 1237 N N . GLU A 1 159 ? -4.728 13.806 -19.588 1.00 66.00 159 GLU A N 1
ATOM 1238 C CA . GLU A 1 159 ? -3.451 13.370 -20.170 1.00 66.00 159 GLU A CA 1
ATOM 1239 C C . GLU A 1 159 ? -2.527 14.568 -20.445 1.00 66.00 159 GLU A C 1
ATOM 1241 O O . GLU A 1 159 ? -2.968 15.624 -20.908 1.00 66.00 159 GLU A O 1
ATOM 1246 N N . GLY A 1 160 ? -1.226 14.378 -20.201 1.00 63.38 160 GLY A N 1
ATOM 1247 C CA . GLY A 1 160 ? -0.166 15.305 -20.604 1.00 63.38 160 GLY A CA 1
ATOM 1248 C C . GLY A 1 160 ? 0.215 16.361 -19.560 1.00 63.38 160 GLY A C 1
ATOM 1249 O O . GLY A 1 160 ? -0.626 17.055 -18.989 1.00 63.38 160 GLY A O 1
ATOM 1250 N N . ARG A 1 161 ? 1.527 16.541 -19.360 1.00 60.97 161 ARG A N 1
ATOM 1251 C CA . ARG A 1 161 ? 2.114 17.455 -18.361 1.00 60.97 161 ARG A CA 1
ATOM 1252 C C . ARG A 1 161 ? 1.632 18.906 -18.493 1.00 60.97 161 ARG A C 1
ATOM 1254 O O . ARG A 1 161 ? 1.381 19.552 -17.484 1.00 60.97 161 ARG A O 1
ATOM 1261 N N . SER A 1 162 ? 1.456 19.406 -19.717 1.00 66.62 162 SER A N 1
ATOM 1262 C CA . SER A 1 162 ? 1.002 20.784 -19.981 1.00 66.62 162 SER A CA 1
ATOM 1263 C C . SER A 1 162 ? -0.431 21.064 -19.522 1.00 66.62 162 SER A C 1
ATOM 1265 O O . SER A 1 162 ? -0.780 22.215 -19.288 1.00 66.62 162 SER A O 1
ATOM 1267 N N . ARG A 1 163 ? -1.261 20.025 -19.372 1.00 66.31 163 ARG A N 1
ATOM 1268 C CA . ARG A 1 163 ? -2.653 20.127 -18.905 1.00 66.31 163 ARG A CA 1
ATOM 1269 C C . ARG A 1 163 ? -2.806 19.754 -17.435 1.00 66.31 163 ARG A C 1
ATOM 1271 O O . ARG A 1 163 ? -3.907 19.411 -17.003 1.00 66.31 163 ARG A O 1
ATOM 1278 N N . ASN A 1 164 ? -1.702 19.765 -16.684 1.00 64.06 164 ASN A N 1
ATOM 1279 C CA . ASN A 1 164 ? -1.639 19.162 -15.360 1.00 64.06 164 ASN A CA 1
ATOM 1280 C C . ASN A 1 164 ? -2.203 17.729 -15.414 1.00 64.06 164 ASN A C 1
ATOM 1282 O O . ASN A 1 164 ? -3.074 17.363 -14.640 1.00 64.06 164 ASN A O 1
ATOM 1286 N N . GLY A 1 165 ? -1.803 16.933 -16.397 1.00 66.62 165 GLY A N 1
ATOM 1287 C CA . GLY A 1 165 ? -2.233 15.547 -16.530 1.00 66.62 165 GLY A CA 1
ATOM 1288 C C . GLY A 1 165 ? -1.297 14.563 -15.830 1.00 66.62 165 GLY A C 1
ATOM 1289 O O . GLY A 1 165 ? -0.124 14.871 -15.624 1.00 66.62 165 GLY A O 1
ATOM 1290 N N . GLY A 1 166 ? -1.799 13.382 -15.464 1.00 64.69 166 GLY A N 1
ATOM 1291 C CA . GLY A 1 166 ? -0.974 12.265 -14.972 1.00 64.69 166 GLY A CA 1
ATOM 1292 C C . GLY A 1 166 ? -0.474 11.380 -16.120 1.00 64.69 166 GLY A C 1
ATOM 1293 O O . GLY A 1 166 ? -1.078 11.377 -17.194 1.00 64.69 166 GLY A O 1
ATOM 1294 N N . LEU A 1 167 ? 0.616 10.621 -15.920 1.00 59.47 167 LEU A N 1
ATOM 1295 C CA . LEU A 1 167 ? 0.974 9.558 -16.869 1.00 59.47 167 LEU A CA 1
ATOM 1296 C C . LEU A 1 167 ? 0.079 8.344 -16.611 1.00 59.47 167 LEU A C 1
ATOM 1298 O O . LEU A 1 167 ? -0.037 7.880 -15.478 1.00 59.47 167 LEU A O 1
ATOM 1302 N N . ARG A 1 168 ? -0.543 7.823 -17.666 1.00 59.41 168 ARG A N 1
ATOM 1303 C CA . ARG A 1 168 ? -1.259 6.550 -17.612 1.00 59.41 168 ARG A CA 1
ATOM 1304 C C . ARG A 1 168 ? -0.240 5.410 -17.540 1.00 59.41 168 ARG A C 1
ATOM 1306 O O . ARG A 1 168 ? 0.718 5.407 -18.308 1.00 59.41 168 ARG A O 1
ATOM 1313 N N . VAL A 1 169 ? -0.471 4.443 -16.655 1.00 57.44 169 VAL A N 1
ATOM 1314 C CA . VAL A 1 169 ? 0.250 3.162 -16.673 1.00 57.44 169 VAL A CA 1
ATOM 1315 C C . VAL A 1 169 ? -0.107 2.457 -17.984 1.00 57.44 169 VAL A C 1
ATOM 1317 O O . VAL A 1 169 ? -1.289 2.213 -18.248 1.00 57.44 169 VAL A O 1
ATOM 1320 N N . GLY A 1 170 ? 0.885 2.230 -18.845 1.00 53.41 170 GLY A N 1
ATOM 1321 C CA . GLY A 1 170 ? 0.699 1.530 -20.111 1.00 53.41 170 GLY A CA 1
ATOM 1322 C C . GLY A 1 170 ? 0.552 0.024 -19.904 1.00 53.41 170 GLY A C 1
ATOM 1323 O O . GLY A 1 170 ? 0.761 -0.499 -18.809 1.00 53.41 170 GLY A O 1
ATOM 1324 N N . GLU A 1 171 ? 0.166 -0.688 -20.964 1.00 52.62 171 GLU A N 1
ATOM 1325 C CA . GLU A 1 171 ? 0.018 -2.147 -20.895 1.00 52.62 171 GLU A CA 1
ATOM 1326 C C . GLU A 1 171 ? 1.339 -2.849 -20.594 1.00 52.62 171 GLU A C 1
ATOM 1328 O O . GLU A 1 171 ? 1.352 -3.764 -19.788 1.00 52.62 171 GLU A O 1
ATOM 1333 N N . MET A 1 172 ? 2.462 -2.373 -21.137 1.00 49.19 172 MET A N 1
ATOM 1334 C CA . MET A 1 172 ? 3.767 -2.977 -20.856 1.00 49.19 172 MET A CA 1
ATOM 1335 C C . MET A 1 172 ? 4.182 -2.799 -19.395 1.00 49.19 172 MET A C 1
ATOM 1337 O O . MET A 1 172 ? 4.725 -3.723 -18.799 1.00 49.19 172 MET A O 1
ATOM 1341 N N . GLU A 1 173 ? 3.918 -1.634 -18.798 1.00 55.78 173 GLU A N 1
ATOM 1342 C CA . GLU A 1 173 ? 4.186 -1.407 -17.378 1.00 55.78 173 GLU A CA 1
ATOM 1343 C C . GLU A 1 173 ? 3.263 -2.254 -16.490 1.00 55.78 173 GLU A C 1
ATOM 1345 O O . GLU A 1 173 ? 3.727 -2.830 -15.507 1.00 55.78 173 GLU A O 1
ATOM 1350 N N . ARG A 1 174 ? 1.982 -2.394 -16.864 1.00 56.53 174 ARG A N 1
ATOM 1351 C CA . ARG A 1 174 ? 1.042 -3.326 -16.220 1.00 56.53 174 ARG A CA 1
ATOM 1352 C C . ARG A 1 174 ? 1.566 -4.762 -16.296 1.00 56.53 174 ARG A C 1
ATOM 1354 O O . ARG A 1 174 ? 1.610 -5.440 -15.277 1.00 56.53 174 ARG A O 1
ATOM 1361 N N . ASP A 1 175 ? 1.984 -5.210 -17.473 1.00 56.16 175 ASP A N 1
ATOM 1362 C CA . ASP A 1 175 ? 2.407 -6.589 -17.717 1.00 56.16 175 ASP A CA 1
ATOM 1363 C C . ASP A 1 175 ? 3.740 -6.902 -17.021 1.00 56.16 175 ASP A C 1
ATOM 1365 O O . ASP A 1 175 ? 3.893 -7.981 -16.457 1.00 56.16 175 ASP A O 1
ATOM 1369 N N . CYS A 1 176 ? 4.667 -5.939 -16.947 1.00 53.59 176 CYS A N 1
ATOM 1370 C CA . CYS A 1 176 ? 5.879 -6.052 -16.130 1.00 53.59 176 CYS A CA 1
ATOM 1371 C C . CYS A 1 176 ? 5.558 -6.189 -14.638 1.00 53.59 176 CYS A C 1
ATOM 1373 O O . CYS A 1 176 ? 6.156 -7.024 -13.966 1.00 53.59 176 CYS A O 1
ATOM 1375 N N . LEU A 1 177 ? 4.610 -5.405 -14.110 1.00 55.94 177 LEU A N 1
ATOM 1376 C CA . LEU A 1 177 ? 4.176 -5.532 -12.715 1.00 55.94 177 LEU A CA 1
ATOM 1377 C C . LEU A 1 177 ? 3.528 -6.902 -12.468 1.00 55.94 177 LEU A C 1
ATOM 1379 O O . LEU A 1 177 ? 3.856 -7.569 -11.487 1.00 55.94 177 LEU A O 1
ATOM 1383 N N . LEU A 1 178 ? 2.673 -7.365 -13.386 1.00 58.44 178 LEU A N 1
ATOM 1384 C CA . LEU A 1 178 ? 2.070 -8.699 -13.326 1.00 58.44 178 LEU A CA 1
ATOM 1385 C C . LEU A 1 178 ? 3.135 -9.810 -13.355 1.00 58.44 178 LEU A C 1
ATOM 1387 O O . LEU A 1 178 ? 3.028 -10.746 -12.560 1.00 58.44 178 LEU A O 1
ATOM 1391 N N . ALA A 1 179 ? 4.156 -9.688 -14.211 1.00 54.88 179 ALA A N 1
ATOM 1392 C CA . ALA A 1 179 ? 5.257 -10.643 -14.371 1.00 54.88 179 ALA A CA 1
ATOM 1393 C C . ALA A 1 179 ? 6.257 -10.628 -13.204 1.00 54.88 179 ALA A C 1
ATOM 1395 O O . ALA A 1 179 ? 6.805 -11.671 -12.861 1.00 54.88 179 ALA A O 1
ATOM 1396 N N . TYR A 1 180 ? 6.441 -9.485 -12.533 1.00 58.88 180 TYR A N 1
ATOM 1397 C CA . TYR A 1 180 ? 7.233 -9.365 -11.299 1.00 58.88 180 TYR A CA 1
ATOM 1398 C C . TYR A 1 180 ? 6.552 -10.029 -10.085 1.00 58.88 180 TYR A C 1
ATOM 1400 O O . TYR A 1 180 ? 6.963 -9.853 -8.941 1.00 58.88 180 TYR A O 1
ATOM 1408 N N . GLY A 1 181 ? 5.474 -10.778 -10.316 1.00 46.88 181 GLY A N 1
ATOM 1409 C CA . GLY A 1 181 ? 4.730 -11.458 -9.274 1.00 46.88 181 GLY A CA 1
ATOM 1410 C C . GLY A 1 181 ? 3.740 -10.554 -8.555 1.00 46.88 181 GLY A C 1
ATOM 1411 O O . GLY A 1 181 ? 3.178 -11.005 -7.569 1.00 46.88 181 GLY A O 1
ATOM 1412 N N . ALA A 1 182 ? 3.444 -9.332 -9.027 1.00 63.09 182 ALA A N 1
ATOM 1413 C CA . ALA A 1 182 ? 2.339 -8.563 -8.447 1.00 63.09 182 ALA A CA 1
ATOM 1414 C C . ALA A 1 182 ? 1.008 -9.288 -8.664 1.00 63.09 182 ALA A C 1
ATOM 1416 O O . ALA A 1 182 ? 0.164 -9.254 -7.785 1.00 63.09 182 ALA A O 1
ATOM 1417 N N . SER A 1 183 ? 0.841 -10.006 -9.782 1.00 55.56 183 SER A N 1
ATOM 1418 C CA . SER A 1 183 ? -0.320 -10.878 -10.008 1.00 55.56 183 SER A CA 1
ATOM 1419 C C . SER A 1 183 ? -0.387 -12.017 -8.990 1.00 55.56 183 SER A C 1
ATOM 1421 O O . SER A 1 183 ? -1.442 -12.253 -8.417 1.00 55.56 183 SER A O 1
ATOM 1423 N N . MET A 1 184 ? 0.747 -12.669 -8.720 1.00 54.22 184 MET A N 1
ATOM 1424 C CA . MET A 1 184 ? 0.857 -13.780 -7.777 1.00 54.22 184 MET A CA 1
ATOM 1425 C C . MET A 1 184 ? 0.719 -13.314 -6.325 1.00 54.22 184 MET A C 1
ATOM 1427 O O . MET A 1 184 ? 0.074 -13.988 -5.545 1.00 54.22 184 MET A O 1
ATOM 1431 N N . LEU A 1 185 ? 1.250 -12.138 -5.982 1.00 52.25 185 LEU A N 1
ATOM 1432 C CA . LEU A 1 185 ? 1.168 -11.508 -4.663 1.00 52.25 185 LEU A CA 1
ATOM 1433 C C . LEU A 1 185 ? -0.229 -10.938 -4.415 1.00 52.25 185 LEU A C 1
ATOM 1435 O O . LEU A 1 185 ? -0.742 -11.039 -3.309 1.00 52.25 185 LEU A O 1
ATOM 1439 N N . ILE A 1 186 ? -0.876 -10.384 -5.443 1.00 53.41 186 ILE A N 1
ATOM 1440 C CA . ILE A 1 186 ? -2.282 -9.981 -5.393 1.00 53.41 186 ILE A CA 1
ATOM 1441 C C . ILE A 1 186 ? -3.170 -11.222 -5.299 1.00 53.41 186 ILE A C 1
ATOM 1443 O O . ILE A 1 186 ? -4.041 -11.235 -4.451 1.00 53.41 186 ILE A O 1
ATOM 1447 N N . TYR A 1 187 ? -2.947 -12.281 -6.080 1.00 50.16 187 TYR A N 1
ATOM 1448 C CA . TYR A 1 187 ? -3.699 -13.539 -5.979 1.00 50.16 187 TYR A CA 1
ATOM 1449 C C . TYR A 1 187 ? -3.481 -14.219 -4.621 1.00 50.16 187 TYR A C 1
ATOM 1451 O O . TYR A 1 187 ? -4.429 -14.630 -3.963 1.00 50.16 187 TYR A O 1
ATOM 1459 N N . GLU A 1 188 ? -2.247 -14.258 -4.129 1.00 49.97 188 GLU A N 1
ATOM 1460 C CA . GLU A 1 188 ? -1.929 -14.761 -2.799 1.00 49.97 188 GLU A CA 1
ATOM 1461 C C . GLU A 1 188 ? -2.591 -13.903 -1.718 1.00 49.97 188 GLU A C 1
ATOM 1463 O O . GLU A 1 188 ? -3.145 -14.454 -0.779 1.00 49.97 188 GLU A O 1
ATOM 1468 N N . ARG A 1 189 ? -2.616 -12.571 -1.841 1.00 48.31 189 ARG A N 1
ATOM 1469 C CA . ARG A 1 189 ? -3.249 -11.678 -0.854 1.00 48.31 189 ARG A CA 1
ATOM 1470 C C . ARG A 1 189 ? -4.775 -11.584 -0.963 1.00 48.31 189 ARG A C 1
ATOM 1472 O O . ARG A 1 189 ? -5.396 -11.318 0.059 1.00 48.31 189 ARG A O 1
ATOM 1479 N N . LEU A 1 190 ? -5.348 -11.777 -2.154 1.00 41.50 190 LEU A N 1
ATOM 1480 C CA . LEU A 1 190 ? -6.782 -11.662 -2.478 1.00 41.50 190 LEU A CA 1
ATOM 1481 C C . LEU A 1 190 ? -7.526 -12.998 -2.555 1.00 41.50 190 LEU A C 1
ATOM 1483 O O . LEU A 1 190 ? -8.754 -12.970 -2.601 1.00 41.50 190 LEU A O 1
ATOM 1487 N N . MET A 1 191 ? -6.830 -14.136 -2.636 1.00 39.75 191 MET A N 1
ATOM 1488 C CA . MET A 1 191 ? -7.466 -15.458 -2.736 1.00 39.75 191 MET A CA 1
ATOM 1489 C C . MET A 1 191 ? -6.915 -16.487 -1.739 1.00 39.75 191 MET A C 1
ATOM 1491 O O . MET A 1 191 ? -7.682 -17.329 -1.286 1.00 39.75 191 MET A O 1
ATOM 1495 N N . LEU A 1 192 ? -5.615 -16.460 -1.396 1.00 41.88 192 LEU A N 1
ATOM 1496 C CA . LEU A 1 192 ? -5.002 -17.471 -0.504 1.00 41.88 192 LEU A CA 1
ATOM 1497 C C . LEU A 1 192 ? -4.820 -16.996 0.949 1.00 41.88 192 LEU A C 1
ATOM 1499 O O . LEU A 1 192 ? -4.975 -17.780 1.876 1.00 41.88 192 LEU A O 1
ATOM 1503 N N . SER A 1 193 ? -4.477 -15.723 1.151 1.00 41.78 193 SER A N 1
ATOM 1504 C CA . SER A 1 193 ? -4.272 -15.079 2.461 1.00 41.78 193 SER A CA 1
ATOM 1505 C C . SER A 1 193 ? -5.507 -14.316 2.932 1.00 41.78 193 SER A C 1
ATOM 1507 O O . SER A 1 193 ? -5.583 -13.911 4.091 1.00 41.78 193 SER A O 1
ATOM 1509 N N . SER A 1 194 ? -6.452 -14.064 2.029 1.00 38.69 194 SER A N 1
ATOM 1510 C CA . SER A 1 194 ? -7.766 -13.521 2.347 1.00 38.69 194 SER A CA 1
ATOM 1511 C C . SER A 1 194 ? -8.715 -14.676 2.664 1.00 38.69 194 SER A C 1
ATOM 1513 O O . SER A 1 194 ? -9.418 -15.167 1.784 1.00 38.69 194 SER A O 1
ATOM 1515 N N . ASP A 1 195 ? -8.615 -15.155 3.906 1.00 34.03 195 ASP A N 1
ATOM 1516 C CA . ASP A 1 195 ? -9.700 -15.600 4.806 1.00 34.03 195 ASP A CA 1
ATOM 1517 C C . ASP A 1 195 ? -9.156 -16.682 5.766 1.00 34.03 195 ASP A C 1
ATOM 1519 O O . ASP A 1 195 ? -8.394 -17.536 5.311 1.00 34.03 195 ASP A O 1
ATOM 1523 N N . PRO A 1 196 ? -9.495 -16.722 7.080 1.00 35.19 196 PRO A N 1
ATOM 1524 C CA . PRO A 1 196 ? -10.492 -15.961 7.844 1.00 35.19 196 PRO A CA 1
ATOM 1525 C C . PRO A 1 196 ? -9.880 -15.037 8.927 1.00 35.19 196 PRO A C 1
ATOM 1527 O O . PRO A 1 196 ? -8.822 -15.314 9.489 1.00 35.19 196 PRO A O 1
ATOM 1530 N N . PHE A 1 197 ? -10.581 -13.959 9.294 1.00 32.84 197 PHE A N 1
ATOM 1531 C CA . PHE A 1 197 ? -10.282 -13.183 10.507 1.00 32.84 197 PHE A CA 1
ATOM 1532 C C . PHE A 1 197 ? -11.250 -13.579 11.629 1.00 32.84 197 PHE A C 1
ATOM 1534 O O . PHE A 1 197 ? -12.460 -13.380 11.512 1.00 32.84 197 PHE A O 1
ATOM 1541 N N . GLU A 1 198 ? -10.728 -14.131 12.726 1.00 27.50 198 GLU A N 1
ATOM 1542 C CA . GLU A 1 198 ? -11.497 -14.330 13.956 1.00 27.50 198 GLU A CA 1
ATOM 1543 C C . GLU A 1 198 ? -11.534 -13.029 14.762 1.00 27.50 198 GLU A C 1
ATOM 1545 O O . GLU A 1 198 ? -10.549 -12.612 15.373 1.00 27.50 198 GLU A O 1
ATOM 1550 N N . VAL A 1 199 ? -12.707 -12.399 14.810 1.00 26.66 199 VAL A N 1
ATOM 1551 C CA . VAL A 1 199 ? -12.975 -11.313 15.755 1.00 26.66 199 VAL A CA 1
ATOM 1552 C C . VAL A 1 199 ? -13.127 -11.924 17.151 1.00 26.66 199 VAL A C 1
ATOM 1554 O O . VAL A 1 199 ? -14.197 -12.412 17.522 1.00 26.66 199 VAL A O 1
ATOM 1557 N N . GLN A 1 200 ? -12.072 -11.876 17.964 1.00 24.33 200 GLN A N 1
ATOM 1558 C CA . GLN A 1 200 ? -12.212 -12.040 19.410 1.00 24.33 200 GLN A CA 1
ATOM 1559 C C . GLN A 1 200 ? -12.738 -10.729 20.007 1.00 24.33 200 GLN A C 1
ATOM 1561 O O . GLN A 1 200 ? -11.982 -9.801 20.280 1.00 24.33 200 GLN A O 1
ATOM 1566 N N . THR A 1 201 ? -14.048 -10.642 20.244 1.00 23.64 201 THR A N 1
ATOM 1567 C CA . THR A 1 201 ? -14.606 -9.591 21.107 1.00 23.64 201 THR A CA 1
ATOM 1568 C C . THR A 1 201 ? -14.195 -9.892 22.548 1.00 23.64 201 THR A C 1
ATOM 1570 O O . THR A 1 201 ? -14.805 -10.741 23.209 1.00 23.64 201 THR A O 1
ATOM 1573 N N . LEU A 1 202 ? -13.122 -9.259 23.025 1.00 24.44 202 LEU A N 1
ATOM 1574 C CA . LEU A 1 202 ? -12.649 -9.448 24.390 1.00 24.44 202 LEU A CA 1
ATOM 1575 C C . LEU A 1 202 ? -13.586 -8.744 25.379 1.00 24.44 202 LEU A C 1
ATOM 1577 O O . LEU A 1 202 ? -14.081 -7.640 25.163 1.00 24.44 202 LEU A O 1
ATOM 1581 N N . ARG A 1 203 ? -13.857 -9.462 26.461 1.00 27.89 203 ARG A N 1
ATOM 1582 C CA . ARG A 1 203 ? -14.741 -9.116 27.569 1.00 27.89 203 ARG A CA 1
ATOM 1583 C C . ARG A 1 203 ? -13.930 -8.286 28.567 1.00 27.89 203 ARG A C 1
ATOM 1585 O O . ARG A 1 203 ? -12.910 -8.780 29.040 1.00 27.89 203 ARG A O 1
ATOM 1592 N N . LEU A 1 204 ? -14.370 -7.077 28.912 1.00 24.94 204 LEU A N 1
ATOM 1593 C CA . LEU A 1 204 ? -13.805 -6.360 30.062 1.00 24.94 204 LEU A CA 1
ATOM 1594 C C . LEU A 1 204 ? -14.081 -7.171 31.348 1.00 24.94 204 LEU A C 1
ATOM 1596 O O . LEU A 1 204 ? -15.227 -7.593 31.548 1.00 24.94 204 LEU A O 1
ATOM 1600 N N . PRO A 1 205 ? -13.081 -7.420 32.212 1.00 30.02 205 PRO A N 1
ATOM 1601 C CA . PRO A 1 205 ? -13.315 -7.942 33.550 1.00 30.02 205 PRO A CA 1
ATOM 1602 C C . PRO A 1 205 ? -13.751 -6.793 34.467 1.00 30.02 205 PRO A C 1
ATOM 1604 O O . PRO A 1 205 ? -13.008 -5.841 34.678 1.00 30.02 205 PRO A O 1
ATOM 1607 N N . SER A 1 206 ? -14.960 -6.879 35.017 1.00 29.45 206 SER A N 1
ATOM 1608 C CA . SER A 1 206 ? -15.370 -6.065 36.161 1.00 29.45 206 SER A CA 1
ATOM 1609 C C . SER A 1 206 ? -15.205 -6.896 37.435 1.00 29.45 206 SER A C 1
ATOM 1611 O O . SER A 1 206 ? -16.102 -7.657 37.799 1.00 29.45 206 SER A O 1
ATOM 1613 N N . GLU A 1 207 ? -14.061 -6.763 38.099 1.00 30.86 207 GLU A N 1
ATOM 1614 C CA . GLU A 1 207 ? -13.960 -6.980 39.543 1.00 30.86 207 GLU A CA 1
ATOM 1615 C C . GLU A 1 207 ? -14.173 -5.628 40.222 1.00 30.86 207 GLU A C 1
ATOM 1617 O O . GLU A 1 207 ? -13.301 -4.780 40.113 1.00 30.86 207 GLU A O 1
ATOM 1622 N N . VAL A 1 208 ? -15.319 -5.433 40.886 1.00 30.27 208 VAL A N 1
ATOM 1623 C CA . VAL A 1 208 ? -15.416 -4.816 42.223 1.00 30.27 208 VAL A CA 1
ATOM 1624 C C . VAL A 1 208 ? -16.716 -5.319 42.862 1.00 30.27 208 VAL A C 1
ATOM 1626 O O . VAL A 1 208 ? -17.823 -5.009 42.425 1.00 30.27 208 VAL A O 1
ATOM 1629 N N . THR A 1 209 ? -16.564 -6.119 43.910 1.00 30.95 209 THR A N 1
ATOM 1630 C CA . THR A 1 209 ? -17.564 -6.364 44.951 1.00 30.95 209 THR A CA 1
ATOM 1631 C C . THR A 1 209 ? -17.792 -5.087 45.759 1.00 30.95 209 THR A C 1
ATOM 1633 O O . THR A 1 209 ? -16.846 -4.551 46.328 1.00 30.95 209 THR A O 1
ATOM 1636 N N . GLY A 1 210 ? -19.039 -4.626 45.858 1.00 26.36 210 GLY A N 1
ATOM 1637 C CA . GLY A 1 210 ? -19.413 -3.508 46.725 1.00 26.36 210 GLY A CA 1
ATOM 1638 C C . GLY A 1 210 ? -20.888 -3.150 46.576 1.00 26.36 210 GLY A C 1
ATOM 1639 O O . GLY A 1 210 ? -21.326 -2.678 45.537 1.00 26.36 210 GLY A O 1
ATOM 1640 N N . SER A 1 211 ? -21.661 -3.437 47.614 1.00 30.20 211 SER A N 1
ATOM 1641 C CA . SER A 1 211 ? -23.108 -3.259 47.749 1.00 30.20 211 SER A CA 1
ATOM 1642 C C . SER A 1 211 ? -23.625 -1.833 47.499 1.00 30.20 211 SER A C 1
ATOM 1644 O O . SER A 1 211 ? -23.154 -0.898 48.138 1.00 30.20 211 SER A O 1
ATOM 1646 N N . SER A 1 212 ? -24.690 -1.677 46.704 1.00 24.95 212 SER A N 1
ATOM 1647 C CA . SER A 1 212 ? -25.964 -1.040 47.106 1.00 24.95 212 SER A CA 1
ATOM 1648 C C . SER A 1 212 ? -26.940 -0.943 45.919 1.00 24.95 212 SER A C 1
ATOM 1650 O O . SER A 1 212 ? -26.561 -1.022 44.754 1.00 24.95 212 SER A O 1
ATOM 1652 N N . LEU A 1 213 ? -28.227 -0.881 46.250 1.00 33.06 213 LEU A N 1
ATOM 1653 C CA . LEU A 1 213 ? -29.397 -1.038 45.387 1.00 33.06 213 LEU A CA 1
ATOM 1654 C C . LEU A 1 213 ? -29.501 -0.005 44.247 1.00 33.06 213 LEU A C 1
ATOM 1656 O O . LEU A 1 213 ? -29.732 1.171 44.504 1.00 33.06 213 LEU A O 1
ATOM 1660 N N . ALA A 1 214 ? -29.492 -0.470 42.994 1.00 23.34 214 ALA A N 1
ATOM 1661 C CA . ALA A 1 214 ? -30.121 0.218 41.864 1.00 23.34 214 ALA A CA 1
ATOM 1662 C C . ALA A 1 214 ? -30.490 -0.792 40.760 1.00 23.34 214 ALA A C 1
ATOM 1664 O O . ALA A 1 214 ? -29.662 -1.602 40.333 1.00 23.34 214 ALA A O 1
ATOM 1665 N N . ASN A 1 215 ? -31.752 -0.758 40.318 1.00 26.75 215 ASN A N 1
ATOM 1666 C CA . ASN A 1 215 ? -32.307 -1.600 39.255 1.00 26.75 215 ASN A CA 1
ATOM 1667 C C . ASN A 1 215 ? -31.473 -1.484 37.969 1.00 26.75 215 ASN A C 1
ATOM 1669 O O . ASN A 1 215 ? -31.598 -0.517 37.225 1.00 26.75 215 ASN A O 1
ATOM 1673 N N . SER A 1 216 ? -30.633 -2.482 37.708 1.00 24.42 216 SER A N 1
ATOM 1674 C CA . SER A 1 216 ? -29.740 -2.556 36.552 1.00 24.42 216 SER A CA 1
ATOM 1675 C C . SER A 1 216 ? -30.158 -3.736 35.677 1.00 24.42 216 SER A C 1
ATOM 1677 O O . SER A 1 216 ? -30.146 -4.892 36.101 1.00 24.42 216 SER A O 1
ATOM 1679 N N . LEU A 1 217 ? -30.586 -3.446 34.447 1.00 25.47 217 LEU A N 1
ATOM 1680 C CA . LEU A 1 217 ? -30.844 -4.458 33.428 1.00 25.47 217 LEU A CA 1
ATOM 1681 C C . LEU A 1 217 ? -29.488 -4.890 32.842 1.00 25.47 217 LEU A C 1
ATOM 1683 O O . LEU A 1 217 ? -28.866 -4.162 32.073 1.00 25.47 217 LEU A O 1
ATOM 1687 N N . TRP A 1 218 ? -29.001 -6.067 33.229 1.00 23.20 218 TRP A N 1
ATOM 1688 C CA . TRP A 1 218 ? -27.706 -6.591 32.785 1.00 23.20 218 TRP A CA 1
ATOM 1689 C C . TRP A 1 218 ? -27.826 -7.245 31.402 1.00 23.20 218 TRP A C 1
ATOM 1691 O O . TRP A 1 218 ? -28.119 -8.435 31.284 1.00 23.20 218 TRP A O 1
ATOM 1701 N N . LEU A 1 219 ? -27.568 -6.487 30.335 1.00 24.59 219 LEU A N 1
ATOM 1702 C CA . LEU A 1 219 ? -27.491 -7.030 28.976 1.00 24.59 219 LEU A CA 1
ATOM 1703 C C . LEU A 1 219 ? -26.121 -7.686 28.725 1.00 24.59 219 LEU A C 1
ATOM 1705 O O . LEU A 1 219 ? -25.173 -7.063 28.253 1.00 24.59 219 LEU A O 1
ATOM 1709 N N . LYS A 1 220 ? -26.012 -8.986 29.028 1.00 22.88 220 LYS A N 1
ATOM 1710 C CA . LYS A 1 220 ? -24.886 -9.833 28.594 1.00 22.88 220 LYS A CA 1
ATOM 1711 C C . LYS A 1 220 ? -25.086 -10.256 27.133 1.00 22.88 220 LYS A C 1
ATOM 1713 O O . LYS A 1 220 ? -25.665 -11.307 26.863 1.00 22.88 220 LYS A O 1
ATOM 1718 N N . TYR A 1 221 ? -24.559 -9.490 26.180 1.00 28.72 221 TYR A N 1
ATOM 1719 C CA . TYR A 1 221 ? -24.514 -9.933 24.784 1.00 28.72 221 TYR A CA 1
ATOM 1720 C C . TYR A 1 221 ? -23.374 -10.936 24.577 1.00 28.72 221 TYR A C 1
ATOM 1722 O O . TYR A 1 221 ? -22.197 -10.597 24.623 1.00 28.72 221 TYR A O 1
ATOM 1730 N N . LYS A 1 222 ? -23.726 -12.202 24.336 1.00 26.09 222 LYS A N 1
ATOM 1731 C CA . LYS A 1 222 ? -22.823 -13.189 23.731 1.00 26.09 222 LYS A CA 1
ATOM 1732 C C . LYS A 1 222 ? -23.242 -13.348 22.274 1.00 26.09 222 LYS A C 1
ATOM 1734 O O . LYS A 1 222 ? -24.100 -14.182 21.980 1.00 26.09 222 LYS A O 1
ATOM 1739 N N . VAL A 1 223 ? -22.666 -12.538 21.387 1.00 27.64 223 VAL A N 1
ATOM 1740 C CA . VAL A 1 223 ? -22.803 -12.718 19.936 1.00 27.64 223 VAL A CA 1
ATOM 1741 C C . VAL A 1 223 ? -21.932 -13.912 19.554 1.00 27.64 223 VAL A C 1
ATOM 1743 O O . VAL A 1 223 ? -20.715 -13.815 19.466 1.00 27.64 223 VAL A O 1
ATOM 1746 N N . ARG A 1 224 ? -22.552 -15.084 19.412 1.00 25.19 224 ARG A N 1
ATOM 1747 C CA . ARG A 1 224 ? -21.912 -16.263 18.825 1.00 25.19 224 ARG A CA 1
ATOM 1748 C C . ARG A 1 224 ? -22.371 -16.307 17.369 1.00 25.19 224 ARG A C 1
ATOM 1750 O O . ARG A 1 224 ? -23.493 -16.735 17.106 1.00 25.19 224 ARG A O 1
ATOM 1757 N N . LEU A 1 225 ? -21.543 -15.810 16.451 1.00 24.09 225 LEU A N 1
ATOM 1758 C CA . LEU A 1 225 ? -21.744 -15.997 15.013 1.00 24.09 225 LEU A CA 1
ATOM 1759 C C . LEU A 1 225 ? -21.560 -17.492 14.716 1.00 24.09 225 LEU A C 1
ATOM 1761 O O . LEU A 1 225 ? -20.446 -18.000 14.697 1.00 24.09 225 LEU A O 1
ATOM 1765 N N . ARG A 1 226 ? -22.673 -18.218 14.576 1.00 23.86 226 ARG A N 1
ATOM 1766 C CA . ARG A 1 226 ? -22.713 -19.571 14.008 1.00 23.86 226 ARG A CA 1
ATOM 1767 C C . ARG A 1 226 ? -23.238 -19.434 12.583 1.00 23.86 226 ARG A C 1
ATOM 1769 O O . ARG A 1 226 ? -24.392 -19.050 12.410 1.00 23.86 226 ARG A O 1
ATOM 1776 N N . MET A 1 227 ? -22.418 -19.756 11.590 1.00 25.59 227 MET A N 1
ATOM 1777 C CA . MET A 1 227 ? -22.904 -20.108 10.256 1.00 25.59 227 MET A CA 1
ATOM 1778 C C . MET A 1 227 ? -22.845 -21.637 10.144 1.00 25.59 227 MET A C 1
ATOM 1780 O O . MET A 1 227 ? -21.758 -22.202 10.151 1.00 25.59 227 MET A O 1
ATOM 1784 N N . GLY A 1 228 ? -24.009 -22.297 10.138 1.00 23.05 228 GLY A N 1
ATOM 1785 C CA . GLY A 1 228 ? -24.159 -23.761 10.072 1.00 23.05 228 GLY A CA 1
ATOM 1786 C C . GLY A 1 228 ? -25.147 -24.328 11.105 1.00 23.05 228 GLY A C 1
ATOM 1787 O O . GLY A 1 228 ? -25.185 -23.866 12.248 1.00 23.05 228 GLY A O 1
ATOM 1788 N N . TYR A 1 229 ? -25.974 -25.293 10.682 1.00 28.86 229 TYR A N 1
ATOM 1789 C CA . TYR A 1 229 ? -27.093 -25.879 11.437 1.00 28.86 229 TYR A CA 1
ATOM 1790 C C . TYR A 1 229 ? -26.690 -27.154 12.203 1.00 28.86 229 TYR A C 1
ATOM 1792 O O . TYR A 1 229 ? -25.907 -27.957 11.704 1.00 28.86 229 TYR A O 1
ATOM 1800 N N . ASP A 1 230 ? -27.264 -27.332 13.400 1.00 25.34 230 ASP A N 1
ATOM 1801 C CA . ASP A 1 230 ? -27.204 -28.555 14.218 1.00 25.34 230 ASP A CA 1
ATOM 1802 C C . ASP A 1 230 ? -28.326 -29.515 13.787 1.00 25.34 230 ASP A C 1
ATOM 1804 O O . ASP A 1 230 ? -29.493 -29.128 13.854 1.00 25.34 230 ASP A O 1
ATOM 1808 N N . SER A 1 231 ? -28.032 -30.784 13.494 1.00 24.73 231 SER A N 1
ATOM 1809 C CA . SER A 1 231 ? -29.050 -31.845 13.556 1.00 24.73 231 SER A CA 1
ATOM 1810 C C . SER A 1 231 ? -28.775 -32.812 14.710 1.00 24.73 231 SER A C 1
ATOM 1812 O O . SER A 1 231 ? -27.882 -33.647 14.642 1.00 24.73 231 SER A O 1
ATOM 1814 N N . THR A 1 232 ? -29.608 -32.649 15.741 1.00 26.25 232 THR A N 1
ATOM 1815 C CA . THR A 1 232 ? -30.161 -33.634 16.688 1.00 26.25 232 THR A CA 1
ATOM 1816 C C . THR A 1 232 ? -29.250 -34.540 17.524 1.00 26.25 232 THR A C 1
ATOM 1818 O O . THR A 1 232 ? -28.477 -35.357 17.046 1.00 26.25 232 THR A O 1
ATOM 1821 N N . MET A 1 233 ? -29.511 -34.409 18.826 1.00 27.19 233 MET A N 1
ATOM 1822 C CA . MET A 1 233 ? -29.033 -35.136 19.994 1.00 27.19 233 MET A CA 1
ATOM 1823 C C . MET A 1 233 ? -28.953 -36.664 19.866 1.00 27.19 233 MET A C 1
ATOM 1825 O O . MET A 1 233 ? -29.925 -37.315 19.492 1.00 27.19 233 MET A O 1
ATOM 1829 N N . SER A 1 234 ? -27.889 -37.220 20.443 1.00 23.81 234 SER A N 1
ATOM 1830 C CA . SER A 1 234 ? -28.005 -38.345 21.372 1.00 23.81 234 SER A CA 1
ATOM 1831 C C . SER A 1 234 ? -27.103 -38.099 22.585 1.00 23.81 234 SER A C 1
ATOM 1833 O O . SER A 1 234 ? -25.930 -37.763 22.454 1.00 23.81 234 SER A O 1
ATOM 1835 N N . SER A 1 235 ? -27.711 -38.211 23.760 1.00 27.11 235 SER A N 1
ATOM 1836 C CA . SER A 1 235 ? -27.151 -38.128 25.110 1.00 27.11 235 SER A CA 1
ATOM 1837 C C . SER A 1 235 ? -25.993 -39.098 25.369 1.00 27.11 235 SER A C 1
ATOM 1839 O O . SER A 1 235 ? -26.116 -40.248 24.967 1.00 27.11 235 SER A O 1
ATOM 1841 N N . THR A 1 236 ? -24.984 -38.680 26.146 1.00 23.11 236 THR A N 1
ATOM 1842 C CA . THR A 1 236 ? -24.730 -39.148 27.533 1.00 23.11 236 THR A CA 1
ATOM 1843 C C . THR A 1 236 ? -23.526 -38.429 28.164 1.00 23.11 236 THR A C 1
ATOM 1845 O O . THR A 1 236 ? -22.481 -38.348 27.534 1.00 23.11 236 THR A O 1
ATOM 1848 N N . ALA A 1 237 ? -23.744 -37.959 29.400 1.00 25.05 237 ALA A N 1
ATOM 1849 C CA . ALA A 1 237 ? -22.849 -37.849 30.565 1.00 25.05 237 ALA A CA 1
ATOM 1850 C C . ALA A 1 237 ? -21.441 -37.213 30.464 1.00 25.05 237 ALA A C 1
ATOM 1852 O O . ALA A 1 237 ? -20.585 -37.668 29.719 1.00 25.05 237 ALA A O 1
ATOM 1853 N N . ASP A 1 238 ? -21.263 -36.207 31.333 1.00 25.53 238 ASP A N 1
ATOM 1854 C CA . ASP A 1 238 ? -20.118 -35.925 32.216 1.00 25.53 238 ASP A CA 1
ATOM 1855 C C . ASP A 1 238 ? -18.694 -35.891 31.634 1.00 25.53 238 ASP A C 1
ATOM 1857 O O . ASP A 1 238 ? -18.120 -36.908 31.277 1.00 25.53 238 ASP A O 1
ATOM 1861 N N . ASP A 1 239 ? -18.070 -34.706 31.638 1.00 25.20 239 ASP A N 1
ATOM 1862 C CA . ASP A 1 239 ? -17.062 -34.405 32.665 1.00 25.20 239 ASP A CA 1
ATOM 1863 C C . ASP A 1 239 ? -16.511 -32.973 32.571 1.00 25.20 239 ASP A C 1
ATOM 1865 O O . ASP A 1 239 ? -16.361 -32.370 31.504 1.00 25.20 239 ASP A O 1
ATOM 1869 N N . LEU A 1 240 ? -16.221 -32.418 33.748 1.00 31.53 240 LEU A N 1
ATOM 1870 C CA . LEU A 1 240 ? -15.423 -31.213 33.933 1.00 31.53 240 LEU A CA 1
ATOM 1871 C C . LEU A 1 240 ? -13.996 -31.445 33.417 1.00 31.53 240 LEU A C 1
ATOM 1873 O O . LEU A 1 240 ? -13.394 -32.461 33.742 1.00 31.53 240 LEU A O 1
ATOM 1877 N N . SER A 1 241 ? -13.411 -30.437 32.764 1.00 24.45 241 SER A N 1
ATOM 1878 C CA . SER A 1 241 ? -12.043 -29.920 32.985 1.00 24.45 241 SER A CA 1
ATOM 1879 C C . SER A 1 241 ? -11.374 -29.420 31.698 1.00 24.45 241 SER A C 1
ATOM 1881 O O . SER A 1 241 ? -11.888 -29.520 30.591 1.00 24.45 241 SER A O 1
ATOM 1883 N N . HIS A 1 242 ? -10.277 -28.708 31.914 1.00 30.52 242 HIS A N 1
ATOM 1884 C CA . HIS A 1 242 ? -9.551 -27.826 31.018 1.00 30.52 242 HIS A CA 1
ATOM 1885 C C . HIS A 1 242 ? -9.001 -28.443 29.725 1.00 30.52 242 HIS A C 1
ATOM 1887 O O . HIS A 1 242 ? -8.546 -29.577 29.707 1.00 30.52 242 HIS A O 1
ATOM 1893 N N . GLY A 1 243 ? -8.878 -27.592 28.698 1.00 24.69 243 GLY A N 1
ATOM 1894 C CA . GLY A 1 243 ? -7.992 -27.809 27.552 1.00 24.69 243 GLY A CA 1
ATOM 1895 C C . GLY A 1 243 ? -8.652 -27.421 26.235 1.00 24.69 243 GLY A C 1
ATOM 1896 O O . GLY A 1 243 ? -9.490 -28.151 25.725 1.00 24.69 243 GLY A O 1
ATOM 1897 N N . ILE A 1 244 ? -8.299 -26.262 25.669 1.00 25.53 244 ILE A N 1
ATOM 1898 C CA . ILE A 1 244 ? -8.637 -25.968 24.269 1.00 25.53 244 ILE A CA 1
ATOM 1899 C C . ILE A 1 244 ? -7.595 -26.688 23.422 1.00 25.53 244 ILE A C 1
ATOM 1901 O O . ILE A 1 244 ? -6.464 -26.214 23.297 1.00 25.53 244 ILE A O 1
ATOM 1905 N N . ASP A 1 245 ? -7.985 -27.839 22.886 1.00 23.39 245 ASP A N 1
ATOM 1906 C CA . ASP A 1 245 ? -7.166 -28.621 21.974 1.00 23.39 245 ASP A CA 1
ATOM 1907 C C . ASP A 1 245 ? -7.171 -27.972 20.582 1.00 23.39 245 ASP A C 1
ATOM 1909 O O . ASP A 1 245 ? -8.217 -27.700 19.985 1.00 23.39 245 ASP A O 1
ATOM 1913 N N . LYS A 1 246 ? -5.972 -27.647 20.096 1.00 29.67 246 LYS A N 1
ATOM 1914 C CA . LYS A 1 246 ? -5.713 -27.014 18.800 1.00 29.67 246 LYS A CA 1
ATOM 1915 C C . LYS A 1 246 ? -5.399 -28.101 17.782 1.00 29.67 246 LYS A C 1
ATOM 1917 O O . LYS A 1 246 ? -4.226 -28.322 17.506 1.00 29.67 246 LYS A O 1
ATOM 1922 N N . GLN A 1 247 ? -6.400 -28.747 17.197 1.00 28.89 247 GLN A N 1
ATOM 1923 C CA . GLN A 1 247 ? -6.240 -29.486 15.941 1.00 28.89 247 GLN A CA 1
ATOM 1924 C C . GLN A 1 247 ? -7.614 -29.925 15.424 1.00 28.89 247 GLN A C 1
ATOM 1926 O O . GLN A 1 247 ? -8.429 -30.433 16.180 1.00 28.89 247 GLN A O 1
ATOM 1931 N N . HIS A 1 248 ? -7.836 -29.717 14.123 1.00 27.36 248 HIS A N 1
ATOM 1932 C CA . HIS A 1 248 ? -9.030 -30.069 13.334 1.00 27.36 248 HIS A CA 1
ATOM 1933 C C . HIS A 1 248 ? -10.154 -29.021 13.273 1.00 27.36 248 HIS A C 1
ATOM 1935 O O . HIS A 1 248 ? -11.238 -29.188 13.821 1.00 27.36 248 HIS A O 1
ATOM 1941 N N . LEU A 1 249 ? -9.937 -27.981 12.464 1.00 26.88 249 LEU A N 1
ATOM 1942 C CA . LEU A 1 249 ? -11.023 -27.298 11.757 1.00 26.88 249 LEU A CA 1
ATOM 1943 C C . LEU A 1 249 ? -10.875 -27.624 10.270 1.00 26.88 249 LEU A C 1
ATOM 1945 O O . LEU A 1 249 ? -10.038 -27.068 9.564 1.00 26.88 249 LEU A O 1
ATOM 1949 N N . ALA A 1 250 ? -11.627 -28.643 9.860 1.00 24.36 250 ALA A N 1
ATOM 1950 C CA . ALA A 1 250 ? -11.685 -29.166 8.507 1.00 24.36 250 ALA A CA 1
ATOM 1951 C C . ALA A 1 250 ? -12.323 -28.161 7.534 1.00 24.36 250 ALA A C 1
ATOM 1953 O O . ALA A 1 250 ? -13.164 -27.344 7.910 1.00 24.36 250 ALA A O 1
ATOM 1954 N N . SER A 1 251 ? -11.911 -28.260 6.270 1.00 24.48 251 SER A N 1
ATOM 1955 C CA . SER A 1 251 ? -12.420 -27.505 5.125 1.00 24.48 251 SER A CA 1
ATOM 1956 C C . SER A 1 251 ? -13.954 -27.570 4.999 1.00 24.48 251 SER A C 1
ATOM 1958 O O . SER A 1 251 ? -14.550 -28.602 5.315 1.00 24.48 251 SER A O 1
ATOM 1960 N N . PRO A 1 252 ? -14.611 -26.509 4.493 1.00 26.67 252 PRO A N 1
ATOM 1961 C CA . PRO A 1 252 ? -16.058 -26.490 4.304 1.00 26.67 252 PRO A CA 1
ATOM 1962 C C . PRO A 1 252 ? -16.475 -27.477 3.202 1.00 26.67 252 PRO A C 1
ATOM 1964 O O . PRO A 1 252 ? -16.082 -27.335 2.044 1.00 26.67 252 PRO A O 1
ATOM 1967 N N . ILE A 1 253 ? -17.278 -28.484 3.558 1.00 28.83 253 ILE A N 1
ATOM 1968 C CA . ILE A 1 253 ? -17.865 -29.449 2.615 1.00 28.83 253 ILE A CA 1
ATOM 1969 C C . ILE A 1 253 ? -19.296 -29.029 2.253 1.00 28.83 253 ILE A C 1
ATOM 1971 O O . ILE A 1 253 ? -20.055 -28.522 3.079 1.00 28.83 253 ILE A O 1
ATOM 1975 N N . LYS A 1 254 ? -19.621 -29.234 0.972 1.00 32.81 254 LYS A N 1
ATOM 1976 C CA . LYS A 1 254 ? -20.848 -28.858 0.260 1.00 32.81 254 LYS A CA 1
ATOM 1977 C C . LYS A 1 254 ? -22.130 -29.519 0.810 1.00 32.81 254 LYS A C 1
ATOM 1979 O O . LYS A 1 254 ? -22.175 -30.730 0.989 1.00 32.81 254 LYS A O 1
ATOM 1984 N N . ASN A 1 255 ? -23.180 -28.687 0.855 1.00 24.86 255 ASN A N 1
ATOM 1985 C CA . ASN A 1 255 ? -24.635 -28.946 0.828 1.00 24.86 255 ASN A CA 1
ATOM 1986 C C . ASN A 1 255 ? -25.342 -29.555 2.060 1.00 24.86 255 ASN A C 1
ATOM 1988 O O . ASN A 1 255 ? -25.143 -30.718 2.378 1.00 24.86 255 ASN A O 1
ATOM 1992 N N . LEU A 1 256 ? -26.312 -28.802 2.617 1.00 25.97 256 LEU A N 1
ATOM 1993 C CA . LEU A 1 256 ? -27.761 -29.098 2.532 1.00 25.97 256 LEU A CA 1
ATOM 1994 C C . LEU A 1 256 ? -28.628 -27.886 2.998 1.00 25.97 256 LEU A C 1
ATOM 1996 O O . LEU A 1 256 ? -28.698 -27.562 4.176 1.00 25.97 256 LEU A O 1
ATOM 2000 N N . VAL A 1 257 ? -29.173 -27.188 1.994 1.00 35.34 257 VAL A N 1
ATOM 2001 C CA . VAL A 1 257 ? -30.449 -26.448 1.790 1.00 35.34 257 VAL A CA 1
ATOM 2002 C C . VAL A 1 257 ? -31.332 -25.954 2.975 1.00 35.34 257 VAL A C 1
ATOM 2004 O O . VAL A 1 257 ? -31.613 -26.689 3.910 1.00 35.34 257 VAL A O 1
ATOM 2007 N N . ASP A 1 258 ? -31.842 -24.716 2.777 1.00 27.61 258 ASP A N 1
ATOM 2008 C CA . ASP A 1 258 ? -32.945 -23.940 3.411 1.00 27.61 258 ASP A CA 1
ATOM 2009 C C . ASP A 1 258 ? -32.470 -22.764 4.302 1.00 27.61 258 ASP A C 1
ATOM 2011 O O . ASP A 1 258 ? -32.100 -22.939 5.454 1.00 27.61 258 ASP A O 1
ATOM 2015 N N . ASN A 1 259 ? -32.445 -21.482 3.893 1.00 30.11 259 ASN A N 1
ATOM 2016 C CA . ASN A 1 259 ? -33.474 -20.744 3.153 1.00 30.11 259 ASN A CA 1
ATOM 2017 C C . ASN A 1 259 ? -32.942 -19.366 2.645 1.00 30.11 259 ASN A C 1
ATOM 2019 O O . ASN A 1 259 ? -33.445 -18.318 3.039 1.00 30.11 259 ASN A O 1
ATOM 2023 N N . TYR A 1 260 ? -31.905 -19.334 1.793 1.00 36.66 260 TYR A N 1
ATOM 2024 C CA . TYR A 1 260 ? -31.478 -18.110 1.078 1.00 36.66 260 TYR A CA 1
ATOM 2025 C C . TYR A 1 260 ? -31.074 -18.424 -0.359 1.00 36.66 260 TYR A C 1
ATOM 2027 O O . TYR A 1 260 ? -29.892 -18.483 -0.686 1.00 36.66 260 TYR A O 1
ATOM 2035 N N . GLN A 1 261 ? -32.046 -18.579 -1.253 1.00 37.22 261 GLN A N 1
ATOM 2036 C CA . GLN A 1 261 ? -31.750 -18.337 -2.659 1.00 37.22 261 GLN A CA 1
ATOM 2037 C C . GLN A 1 261 ? -31.825 -16.829 -2.894 1.00 37.22 261 GLN A C 1
ATOM 2039 O O . GLN A 1 261 ? -32.898 -16.259 -3.089 1.00 37.22 261 GLN A O 1
ATOM 2044 N N . LEU A 1 262 ? -30.663 -16.169 -2.915 1.00 47.22 262 LEU A N 1
ATOM 2045 C CA . LEU A 1 262 ? -30.484 -15.119 -3.914 1.00 47.22 262 LEU A CA 1
ATOM 2046 C C . LEU A 1 262 ? -30.747 -15.831 -5.246 1.00 47.22 262 LEU A C 1
ATOM 2048 O O . LEU A 1 262 ? -29.978 -16.689 -5.666 1.00 47.22 262 LEU A O 1
ATOM 2052 N N . VAL A 1 263 ? -31.929 -15.630 -5.819 1.00 47.38 263 VAL A N 1
ATOM 2053 C CA . VAL A 1 263 ? -32.294 -16.309 -7.066 1.00 47.38 263 VAL A CA 1
ATOM 2054 C C . VAL A 1 263 ? -31.343 -15.785 -8.145 1.00 47.38 263 VAL A C 1
ATOM 2056 O O . VAL A 1 263 ? -31.065 -14.589 -8.147 1.00 47.38 263 VAL A O 1
ATOM 2059 N N . PRO A 1 264 ? -30.822 -16.606 -9.066 1.00 48.56 264 PRO A N 1
ATOM 2060 C CA . PRO A 1 264 ? -29.948 -16.100 -10.123 1.00 48.56 264 PRO A CA 1
ATOM 2061 C C . PRO A 1 264 ? -30.571 -14.948 -10.931 1.00 48.56 264 PRO A C 1
ATOM 2063 O O . PRO A 1 264 ? -29.912 -13.957 -11.232 1.00 48.56 264 PRO A O 1
ATOM 2066 N N . GLU A 1 265 ? -31.884 -15.019 -11.163 1.00 50.91 265 GLU A N 1
ATOM 2067 C CA . GLU A 1 265 ? -32.698 -13.966 -11.785 1.00 50.91 265 GLU A CA 1
ATOM 2068 C C . GLU A 1 265 ? -32.647 -12.628 -11.022 1.00 50.91 265 GLU A C 1
ATOM 2070 O O . GLU A 1 265 ? -32.844 -11.558 -11.601 1.00 50.91 265 GLU A O 1
ATOM 2075 N N . PHE A 1 266 ? -32.364 -12.664 -9.717 1.00 61.06 266 PHE A N 1
ATOM 2076 C CA . PHE A 1 266 ? -32.256 -11.487 -8.862 1.00 61.06 266 PHE A CA 1
ATOM 2077 C C . PHE A 1 266 ? -31.020 -10.646 -9.188 1.00 61.06 266 PHE A C 1
ATOM 2079 O O . PHE A 1 266 ? -31.108 -9.429 -9.081 1.00 61.06 266 PHE A O 1
ATOM 2086 N N . LEU A 1 267 ? -29.904 -11.243 -9.626 1.00 65.81 267 LEU A N 1
ATOM 2087 C CA . LEU A 1 267 ? -28.693 -10.484 -9.958 1.00 65.81 267 LEU A CA 1
ATOM 2088 C C . LEU A 1 267 ? -28.911 -9.604 -11.195 1.00 65.81 267 LEU A C 1
ATOM 2090 O O . LEU A 1 267 ? -28.755 -8.385 -11.119 1.00 65.81 267 LEU A O 1
ATOM 2094 N N . LYS A 1 268 ? -29.393 -10.202 -12.288 1.00 69.69 268 LYS A N 1
ATOM 2095 C CA . LYS A 1 268 ? -29.747 -9.480 -13.518 1.00 69.69 268 LYS A CA 1
ATOM 2096 C C . LYS A 1 268 ? -30.814 -8.419 -13.256 1.00 69.69 268 LYS A C 1
ATOM 2098 O O . LYS A 1 268 ? -30.736 -7.295 -13.744 1.00 69.69 268 LYS A O 1
ATOM 2103 N N . LYS A 1 269 ? -31.800 -8.746 -12.412 1.00 68.38 269 LYS A N 1
ATOM 2104 C CA . LYS A 1 269 ? -32.814 -7.789 -11.961 1.00 68.38 269 LYS A CA 1
ATOM 2105 C C . LYS A 1 269 ? -32.195 -6.648 -11.158 1.00 68.38 269 LYS A C 1
ATOM 2107 O O . LYS A 1 269 ? -32.617 -5.517 -11.342 1.00 68.38 269 LYS A O 1
ATOM 2112 N N . CYS A 1 270 ? -31.210 -6.899 -10.302 1.00 72.38 270 CYS A N 1
ATOM 2113 C CA . CYS A 1 270 ? -30.487 -5.860 -9.567 1.00 72.38 270 CYS A CA 1
ATOM 2114 C C . CYS A 1 270 ? -29.625 -4.969 -10.465 1.00 72.38 270 CYS A C 1
ATOM 2116 O O . CYS A 1 270 ? -29.462 -3.811 -10.123 1.00 72.38 270 CYS A O 1
ATOM 2118 N N . GLN A 1 271 ? -29.100 -5.466 -11.587 1.00 72.81 271 GLN A N 1
ATOM 2119 C CA . GLN A 1 271 ? -28.380 -4.642 -12.570 1.00 72.81 271 GLN A CA 1
ATOM 2120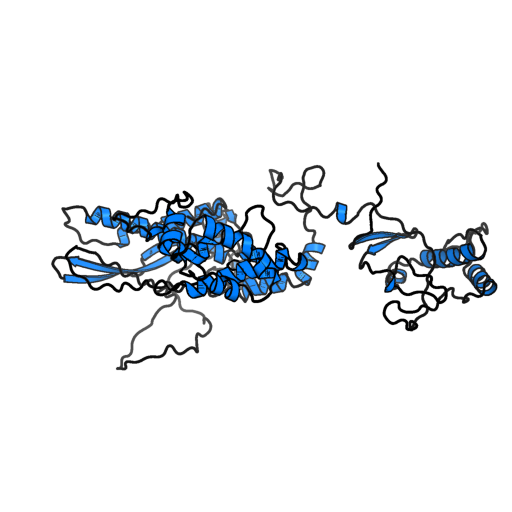 C C . GLN A 1 271 ? -29.336 -3.791 -13.423 1.00 72.81 271 GLN A C 1
ATOM 2122 O O . GLN A 1 271 ? -29.036 -2.646 -13.738 1.00 72.81 271 GLN A O 1
ATOM 2127 N N . LEU A 1 272 ? -30.499 -4.340 -13.788 1.00 76.44 272 LEU A N 1
ATOM 2128 C CA . LEU A 1 272 ? -31.488 -3.681 -14.655 1.00 76.44 272 LEU A CA 1
ATOM 2129 C C . LEU A 1 272 ? -32.512 -2.818 -13.900 1.00 76.44 272 LEU A C 1
ATOM 2131 O O . LEU A 1 272 ? -33.328 -2.143 -14.522 1.00 76.44 272 LEU A O 1
ATOM 2135 N N . SER A 1 273 ? -32.518 -2.861 -12.569 1.00 71.81 273 SER A N 1
ATOM 2136 C CA . SER A 1 273 ? -33.407 -2.060 -11.724 1.00 71.81 273 SER A CA 1
ATOM 2137 C C . SER A 1 273 ? -32.617 -1.351 -10.631 1.00 71.81 273 SER A C 1
ATOM 2139 O O . SER A 1 273 ? -31.518 -1.776 -10.295 1.00 71.81 273 SER A O 1
ATOM 2141 N N . ASP A 1 274 ? -33.194 -0.316 -10.016 1.00 78.94 274 ASP A N 1
ATOM 2142 C CA . ASP A 1 274 ? -32.583 0.444 -8.911 1.00 78.94 274 ASP A CA 1
ATOM 2143 C C . ASP A 1 274 ? -32.529 -0.352 -7.585 1.00 78.94 274 ASP A C 1
ATOM 2145 O O . ASP A 1 274 ? -32.849 0.150 -6.506 1.00 78.94 274 ASP A O 1
ATOM 2149 N N . ARG A 1 275 ? -32.154 -1.635 -7.640 1.00 79.00 275 ARG A N 1
ATOM 2150 C CA . ARG A 1 275 ? -32.042 -2.539 -6.492 1.00 79.00 275 ARG A CA 1
ATOM 2151 C C . ARG A 1 275 ? -30.585 -2.855 -6.189 1.00 79.00 275 ARG A C 1
ATOM 2153 O O . ARG A 1 275 ? -29.734 -2.917 -7.069 1.00 79.00 275 ARG A O 1
ATOM 2160 N N . THR A 1 276 ? -30.316 -3.101 -4.916 1.00 80.56 276 THR A N 1
ATOM 2161 C CA . THR A 1 276 ? -29.005 -3.527 -4.424 1.00 80.56 276 THR A CA 1
ATOM 2162 C C . THR A 1 276 ? -28.954 -5.047 -4.317 1.00 80.56 276 THR A C 1
ATOM 2164 O O . THR A 1 276 ? -29.861 -5.667 -3.751 1.00 80.56 276 THR A O 1
ATOM 2167 N N . TYR A 1 277 ? -27.877 -5.651 -4.816 1.00 82.50 277 TYR A N 1
ATOM 2168 C CA . TYR A 1 277 ? -27.598 -7.069 -4.623 1.00 82.50 277 TYR A CA 1
ATOM 2169 C C . TYR A 1 277 ? -27.039 -7.297 -3.208 1.00 82.50 277 TYR A C 1
ATOM 2171 O O . TYR A 1 277 ? -25.851 -7.118 -2.942 1.00 82.50 277 TYR A O 1
ATOM 2179 N N . ALA A 1 278 ? -27.927 -7.633 -2.269 1.00 78.12 278 ALA A N 1
ATOM 2180 C CA . ALA A 1 278 ? -27.606 -7.778 -0.848 1.00 78.12 278 ALA A CA 1
ATOM 2181 C C . ALA A 1 278 ? -28.326 -8.969 -0.202 1.00 78.12 278 ALA A C 1
ATOM 2183 O O . ALA A 1 278 ? -29.468 -9.264 -0.564 1.00 78.12 278 ALA A O 1
ATOM 2184 N N . ALA A 1 279 ? -27.705 -9.588 0.805 1.00 75.38 279 ALA A N 1
ATOM 2185 C CA . ALA A 1 279 ? -28.257 -10.683 1.606 1.00 75.38 279 ALA A CA 1
ATOM 2186 C C . ALA A 1 279 ? -28.655 -10.213 3.022 1.00 75.38 279 ALA A C 1
ATOM 2188 O O . ALA A 1 279 ? -27.976 -9.357 3.586 1.00 75.38 279 ALA A O 1
ATOM 2189 N N . PRO A 1 280 ? -29.738 -10.736 3.624 1.00 74.12 280 PRO A N 1
ATOM 2190 C CA . PRO A 1 280 ? -30.120 -10.386 4.991 1.00 74.12 280 PRO A CA 1
ATOM 2191 C C . PRO A 1 280 ? -29.161 -10.968 6.045 1.00 74.12 280 PRO A C 1
ATOM 2193 O O . PRO A 1 280 ? -28.691 -12.095 5.919 1.00 74.12 280 PRO A O 1
ATOM 2196 N N . ILE A 1 281 ? -28.899 -10.198 7.104 1.00 74.12 281 ILE A N 1
ATOM 2197 C CA . ILE A 1 281 ? -28.043 -10.576 8.236 1.00 74.12 281 ILE A CA 1
ATOM 2198 C C . ILE A 1 281 ? -28.927 -11.053 9.390 1.00 74.12 281 ILE A C 1
ATOM 2200 O O . ILE A 1 281 ? -29.734 -10.277 9.909 1.00 74.12 281 ILE A O 1
ATOM 2204 N N . TYR A 1 282 ? -28.747 -12.307 9.811 1.00 72.50 282 TYR A N 1
ATOM 2205 C CA . TYR A 1 282 ? -29.512 -12.930 10.893 1.00 72.50 282 TYR A CA 1
ATOM 2206 C C . TYR A 1 282 ? -28.700 -13.016 12.174 1.00 72.50 282 TYR A C 1
ATOM 2208 O O . TYR A 1 282 ? -27.556 -13.464 12.170 1.00 72.50 282 TYR A O 1
ATOM 2216 N N . VAL A 1 283 ? -29.327 -12.662 13.292 1.00 70.19 283 VAL A N 1
ATOM 2217 C CA . VAL A 1 283 ? -28.744 -12.809 14.626 1.00 70.19 283 VAL A CA 1
ATOM 2218 C C . VAL A 1 283 ? -29.704 -13.514 15.575 1.00 70.19 283 VAL A C 1
ATOM 2220 O O . VAL A 1 283 ? -30.928 -13.450 15.441 1.00 70.19 283 VAL A O 1
ATOM 2223 N N . THR A 1 284 ? -29.131 -14.198 16.563 1.00 71.44 284 THR A N 1
ATOM 2224 C CA . THR A 1 284 ? -29.877 -14.740 17.700 1.00 71.44 284 THR A CA 1
ATOM 2225 C C . THR A 1 284 ? -29.644 -13.845 18.905 1.00 71.44 284 THR A C 1
ATOM 2227 O O . THR A 1 284 ? -28.507 -13.669 19.340 1.00 71.44 284 THR A O 1
ATOM 2230 N N . ILE A 1 285 ? -30.723 -13.297 19.450 1.00 68.62 285 ILE A N 1
ATOM 2231 C CA . ILE A 1 285 ? -30.690 -12.368 20.575 1.00 68.62 285 ILE A CA 1
ATOM 2232 C C . ILE A 1 285 ? -31.110 -13.123 21.826 1.00 68.62 285 ILE A C 1
ATOM 2234 O O . ILE A 1 285 ? -32.151 -13.780 21.845 1.00 68.62 285 ILE A O 1
ATOM 2238 N N . ARG A 1 286 ? -30.303 -13.015 22.879 1.00 68.00 286 ARG A N 1
ATOM 2239 C CA . ARG A 1 286 ? -30.658 -13.471 24.223 1.00 68.00 286 ARG A CA 1
ATOM 2240 C C . ARG A 1 286 ? -30.739 -12.272 25.137 1.00 68.00 286 ARG A C 1
ATOM 2242 O O . ARG A 1 286 ? -29.817 -11.462 25.151 1.00 68.00 286 ARG A O 1
ATOM 2249 N N . TYR A 1 287 ? -31.837 -12.167 25.866 1.00 69.44 287 TYR A N 1
ATOM 2250 C CA . TYR A 1 287 ? -32.066 -11.073 26.790 1.00 69.44 287 TYR A CA 1
ATOM 2251 C C . TYR A 1 287 ? -32.755 -11.568 28.051 1.00 69.44 287 TYR A C 1
ATOM 2253 O O . TYR A 1 287 ? -33.465 -12.573 28.043 1.00 69.44 287 TYR A O 1
ATOM 2261 N N . THR A 1 288 ? -32.524 -10.855 29.143 1.00 67.81 288 THR A N 1
ATOM 2262 C CA . THR A 1 288 ? -33.079 -11.169 30.453 1.00 67.81 288 THR A CA 1
ATOM 2263 C C . THR A 1 288 ? -34.026 -10.050 30.861 1.00 67.81 288 THR A C 1
ATOM 2265 O O . THR A 1 288 ? -33.690 -8.870 30.787 1.00 67.81 288 THR A O 1
ATOM 2268 N N . THR A 1 289 ? -35.245 -10.410 31.253 1.00 64.38 289 THR A N 1
ATOM 2269 C CA . THR A 1 289 ? -36.225 -9.461 31.798 1.00 64.38 289 THR A CA 1
ATOM 2270 C C . THR A 1 289 ? -36.501 -9.813 33.246 1.00 64.38 289 THR A C 1
ATOM 2272 O O . THR A 1 289 ? -36.822 -10.964 33.539 1.00 64.38 289 THR A O 1
ATOM 2275 N N . GLY A 1 290 ? -36.375 -8.834 34.141 1.00 62.19 290 GLY A N 1
ATOM 2276 C CA . GLY A 1 290 ? -36.700 -8.984 35.556 1.00 62.19 290 GLY A CA 1
ATOM 2277 C C . GLY A 1 290 ? -37.958 -8.206 35.931 1.00 62.19 290 GLY A C 1
ATOM 2278 O O . GLY A 1 290 ? -38.081 -7.037 35.572 1.00 62.19 290 GLY A O 1
ATOM 2279 N N . SER A 1 291 ? -38.878 -8.829 36.666 1.00 56.78 291 SER A N 1
ATOM 2280 C CA . SER A 1 291 ? -39.978 -8.143 37.360 1.00 56.78 291 SER A CA 1
ATOM 2281 C C . SER A 1 291 ? -40.132 -8.761 38.751 1.00 56.78 291 SER A C 1
ATOM 2283 O O . SER A 1 291 ? -40.093 -9.982 38.878 1.00 56.78 291 SER A O 1
ATOM 2285 N N . HIS A 1 292 ? -40.222 -7.929 39.797 1.00 53.12 292 HIS A N 1
ATOM 2286 C CA . HIS A 1 292 ? -40.363 -8.356 41.201 1.00 53.12 292 HIS A CA 1
ATOM 2287 C C . HIS A 1 292 ? -39.420 -9.504 41.636 1.00 53.12 292 HIS A C 1
ATOM 2289 O O . HIS A 1 292 ? -39.849 -10.479 42.243 1.00 53.12 292 HIS A O 1
ATOM 2295 N N . GLY A 1 293 ? -38.122 -9.403 41.322 1.00 58.16 293 GLY A N 1
ATOM 2296 C CA . GLY A 1 293 ? -37.102 -10.353 41.796 1.00 58.16 293 GLY A CA 1
ATOM 2297 C C . GLY A 1 293 ? -37.011 -11.684 41.035 1.00 58.16 293 GLY A C 1
ATOM 2298 O O . GLY A 1 293 ? -36.093 -12.454 41.303 1.00 58.16 293 GLY A O 1
ATOM 2299 N N . GLN A 1 294 ? -37.884 -11.946 40.055 1.00 55.47 294 GLN A N 1
ATOM 2300 C CA . GLN A 1 294 ? -37.746 -13.082 39.135 1.00 55.47 294 GLN A CA 1
ATOM 2301 C C . GLN A 1 294 ? -37.105 -12.637 37.819 1.00 55.47 294 GLN A C 1
ATOM 2303 O O . GLN A 1 294 ? -37.607 -11.729 37.153 1.00 55.47 294 GLN A O 1
ATOM 2308 N N . THR A 1 295 ? -36.002 -13.283 37.435 1.00 64.12 295 THR A N 1
ATOM 2309 C CA . THR A 1 295 ? -35.332 -13.098 36.143 1.00 64.12 295 THR A CA 1
ATOM 2310 C C . THR A 1 295 ? -35.786 -14.171 35.158 1.00 64.12 295 THR A C 1
ATOM 2312 O O . THR A 1 295 ? -35.683 -15.366 35.416 1.00 64.12 295 THR A O 1
ATOM 2315 N N . VAL A 1 296 ? -36.287 -13.743 34.002 1.00 65.44 296 VAL A N 1
ATOM 2316 C CA . VAL A 1 296 ? -36.681 -14.635 32.907 1.00 65.44 296 VAL A CA 1
ATOM 2317 C C . VAL A 1 296 ? -35.709 -14.437 31.751 1.00 65.44 296 VAL A C 1
ATOM 2319 O O . VAL A 1 296 ? -35.611 -13.336 31.204 1.00 65.44 296 VAL A O 1
ATOM 2322 N N . GLU A 1 297 ? -34.987 -15.494 31.372 1.00 68.12 297 GLU A N 1
ATOM 2323 C CA . GLU A 1 297 ? -34.173 -15.498 30.154 1.00 68.12 297 GLU A CA 1
ATOM 2324 C C . GLU A 1 297 ? -35.052 -15.804 28.937 1.00 68.12 297 GLU A C 1
ATOM 2326 O O . GLU A 1 297 ? -35.750 -16.814 28.885 1.00 68.12 297 GLU A O 1
ATOM 2331 N N . SER A 1 298 ? -35.007 -14.933 27.934 1.00 67.56 298 SER A N 1
ATOM 2332 C CA . SER A 1 298 ? -35.713 -15.089 26.664 1.00 67.56 298 SER A CA 1
ATOM 2333 C C . SER A 1 298 ? -34.712 -15.137 25.510 1.00 67.56 298 SER A C 1
ATOM 2335 O O . SER A 1 298 ? -33.735 -14.387 25.473 1.00 67.56 298 SER A O 1
ATOM 2337 N N . THR A 1 299 ? -34.952 -16.027 24.545 1.00 70.12 299 THR A N 1
ATOM 2338 C CA . THR A 1 299 ? -34.121 -16.169 23.339 1.00 70.12 299 THR A CA 1
ATOM 2339 C C . THR A 1 299 ? -34.975 -15.984 22.095 1.00 70.12 299 THR A C 1
ATOM 2341 O O . THR A 1 299 ? -35.958 -16.698 21.911 1.00 70.12 299 THR A O 1
ATOM 2344 N N . LYS A 1 300 ? -34.565 -15.083 21.200 1.00 66.75 300 LYS A N 1
ATOM 2345 C CA . LYS A 1 300 ? -35.183 -14.892 19.886 1.00 66.75 300 LYS A CA 1
ATOM 2346 C C . LYS A 1 300 ? -34.179 -15.232 18.790 1.00 66.75 300 LYS A C 1
ATOM 2348 O O . LYS A 1 300 ? -33.141 -14.585 18.666 1.00 66.75 300 LYS A O 1
ATOM 2353 N N . LYS A 1 301 ? -34.476 -16.278 18.020 1.00 72.88 301 LYS A N 1
ATOM 2354 C CA . LYS A 1 301 ? -33.662 -16.721 16.877 1.00 72.88 301 LYS A CA 1
ATOM 2355 C C . LYS A 1 301 ? -34.079 -15.977 15.604 1.00 72.88 301 LYS A C 1
ATOM 2357 O O . LYS A 1 301 ? -35.211 -15.511 15.508 1.00 72.88 301 LYS A O 1
ATOM 2362 N N . ASN A 1 302 ? -33.172 -15.917 14.630 1.00 66.81 302 ASN A N 1
ATOM 2363 C CA . ASN A 1 302 ? -33.420 -15.427 13.267 1.00 66.81 302 ASN A CA 1
ATOM 2364 C C . ASN A 1 302 ? -33.946 -13.981 13.182 1.00 66.81 302 ASN A C 1
ATOM 2366 O O . ASN A 1 302 ? -34.809 -13.671 12.363 1.00 66.81 302 ASN A O 1
ATOM 2370 N N . VAL A 1 303 ? -33.419 -13.078 14.011 1.00 69.00 303 VAL A N 1
ATOM 2371 C CA . VAL A 1 303 ? -33.743 -11.648 13.925 1.00 69.00 303 VAL A CA 1
ATOM 2372 C C . VAL A 1 303 ? -32.911 -11.007 12.816 1.00 69.00 303 VAL A C 1
ATOM 2374 O O . VAL A 1 303 ? -31.691 -11.135 12.814 1.00 69.00 303 VAL A O 1
ATOM 2377 N N . ILE A 1 304 ? -33.566 -10.312 11.884 1.00 70.94 304 ILE A N 1
ATOM 2378 C CA . ILE A 1 304 ? -32.893 -9.559 10.818 1.00 70.94 304 ILE A CA 1
ATOM 2379 C C . ILE A 1 304 ? -32.473 -8.194 11.360 1.00 70.94 304 ILE A C 1
ATOM 2381 O O . ILE A 1 304 ? -33.331 -7.441 11.821 1.00 70.94 304 ILE A O 1
ATOM 2385 N N . ILE A 1 305 ? -31.182 -7.874 11.267 1.00 72.12 305 ILE A N 1
ATOM 2386 C CA . ILE A 1 305 ? -30.621 -6.578 11.707 1.00 72.12 305 ILE A CA 1
ATOM 2387 C C . ILE A 1 305 ? -30.251 -5.641 10.555 1.00 72.12 305 ILE A C 1
ATOM 2389 O O . ILE A 1 305 ? -29.995 -4.463 10.775 1.00 72.12 305 ILE A O 1
ATOM 2393 N N . GLY A 1 306 ? -30.205 -6.161 9.331 1.00 75.25 306 GLY A N 1
ATOM 2394 C CA . GLY A 1 306 ? -29.823 -5.408 8.145 1.00 75.25 306 GLY A CA 1
ATOM 2395 C C . GLY A 1 306 ? -29.600 -6.312 6.945 1.00 75.25 306 GLY A C 1
ATOM 2396 O O . GLY A 1 306 ? -29.806 -7.527 7.018 1.00 75.25 306 GLY A O 1
ATOM 2397 N N . ARG A 1 307 ? -29.168 -5.718 5.834 1.00 76.19 307 ARG A N 1
ATOM 2398 C CA . ARG A 1 307 ? -28.749 -6.420 4.621 1.00 76.19 307 ARG A CA 1
ATOM 2399 C C . ARG A 1 307 ? -27.310 -6.048 4.281 1.00 76.19 307 ARG A C 1
ATOM 2401 O O . ARG A 1 307 ? -26.968 -4.870 4.264 1.00 76.19 307 ARG A O 1
ATOM 2408 N N . MET A 1 308 ? -26.497 -7.055 3.985 1.00 79.44 308 MET A N 1
ATOM 2409 C CA . MET A 1 308 ? -25.108 -6.926 3.558 1.00 79.44 308 MET A CA 1
ATOM 2410 C C . MET A 1 308 ? -25.028 -6.997 2.028 1.00 79.44 308 MET A C 1
ATOM 2412 O O . MET A 1 308 ? -25.457 -8.006 1.461 1.00 79.44 308 MET A O 1
ATOM 2416 N N . PRO A 1 309 ? -24.492 -5.976 1.338 1.00 82.94 309 PRO A N 1
ATOM 2417 C CA . PRO A 1 309 ? -24.164 -6.065 -0.081 1.00 82.94 309 PRO A CA 1
ATOM 2418 C C . PRO A 1 309 ? -23.189 -7.214 -0.352 1.00 82.94 309 PRO A C 1
ATOM 2420 O O . PRO A 1 309 ? -22.169 -7.338 0.322 1.00 82.94 309 PRO A O 1
ATOM 2423 N N . ILE A 1 310 ? -23.505 -8.063 -1.329 1.00 79.56 310 ILE A N 1
ATOM 2424 C CA . ILE A 1 310 ? -22.689 -9.239 -1.652 1.00 79.56 310 ILE A CA 1
ATOM 2425 C C . ILE A 1 310 ? -21.800 -8.922 -2.852 1.00 79.56 310 ILE A C 1
ATOM 2427 O O . ILE A 1 310 ? -22.266 -8.413 -3.869 1.00 79.56 310 ILE A O 1
ATOM 2431 N N . MET A 1 311 ? -20.512 -9.239 -2.734 1.00 81.31 311 MET A N 1
ATOM 2432 C CA . MET A 1 311 ? -19.558 -9.099 -3.831 1.00 81.31 311 MET A CA 1
ATOM 2433 C C . MET A 1 311 ? -19.800 -10.190 -4.877 1.00 81.31 311 MET A C 1
ATOM 2435 O O . MET A 1 311 ? -19.959 -11.367 -4.533 1.00 81.31 311 MET A O 1
ATOM 2439 N N . LEU A 1 312 ? -19.818 -9.824 -6.157 1.00 79.88 312 LEU A N 1
ATOM 2440 C CA . LEU A 1 312 ? -19.981 -10.788 -7.240 1.00 79.88 312 LEU A CA 1
ATOM 2441 C C . LEU A 1 312 ? -18.802 -11.764 -7.271 1.00 79.88 312 LEU A C 1
ATOM 2443 O O . LEU A 1 312 ? -17.653 -11.361 -7.097 1.00 79.88 312 LEU A O 1
ATOM 2447 N N . ARG A 1 313 ? -19.113 -13.049 -7.480 1.00 78.75 313 ARG A N 1
ATOM 2448 C CA . ARG A 1 313 ? -18.177 -14.190 -7.428 1.00 78.75 313 ARG A CA 1
ATOM 2449 C C . ARG A 1 313 ? -17.505 -14.459 -6.069 1.00 78.75 313 ARG A C 1
ATOM 2451 O O . ARG A 1 313 ? -16.649 -15.332 -5.993 1.00 78.75 313 ARG A O 1
ATOM 2458 N N . SER A 1 314 ? -17.919 -13.792 -4.988 1.00 73.94 314 SER A N 1
ATOM 2459 C CA . SER A 1 314 ? -17.543 -14.208 -3.621 1.00 73.94 314 SER A CA 1
ATOM 2460 C C . SER A 1 314 ? -18.196 -15.537 -3.229 1.00 73.94 314 SER A C 1
ATOM 2462 O O . SER A 1 314 ? -19.192 -15.919 -3.833 1.00 73.94 314 SER A O 1
ATOM 2464 N N . SER A 1 315 ? -17.706 -16.203 -2.180 1.00 75.81 315 SER A N 1
ATOM 2465 C CA . SER A 1 315 ? -18.255 -17.472 -1.656 1.00 75.81 315 SER A CA 1
ATOM 2466 C C . SER A 1 315 ? -19.754 -17.429 -1.324 1.00 75.81 315 SER A C 1
ATOM 2468 O O . SER A 1 315 ? -20.441 -18.445 -1.405 1.00 75.81 315 SER A O 1
ATOM 2470 N N . CYS A 1 316 ? -20.282 -16.247 -0.998 1.00 69.38 316 CYS A N 1
ATOM 2471 C CA . CYS A 1 316 ? -21.700 -16.012 -0.719 1.00 69.38 316 CYS A CA 1
ATOM 2472 C C . CYS A 1 316 ? -22.527 -15.652 -1.970 1.00 69.38 316 CYS A C 1
ATOM 2474 O O . CYS A 1 316 ? -23.734 -15.424 -1.871 1.00 69.38 316 CYS A O 1
ATOM 2476 N N . CYS A 1 317 ? -21.899 -15.528 -3.140 1.00 74.50 317 CYS A N 1
ATOM 2477 C CA . CYS A 1 317 ? -22.555 -15.176 -4.392 1.00 74.50 317 CYS A CA 1
ATOM 2478 C C . CYS A 1 317 ? -23.105 -16.415 -5.108 1.00 74.50 317 CYS A C 1
ATOM 2480 O O . CYS A 1 317 ? -22.488 -17.473 -5.133 1.00 74.50 317 CYS A O 1
ATOM 2482 N N . VAL A 1 318 ? -24.226 -16.246 -5.807 1.00 77.00 318 VAL A N 1
ATOM 2483 C CA . VAL A 1 318 ? -24.858 -17.285 -6.637 1.00 77.00 318 VAL A CA 1
ATOM 2484 C C . VAL A 1 318 ? -23.968 -17.747 -7.795 1.00 77.00 318 VAL A C 1
ATOM 2486 O O . VAL A 1 318 ? -24.181 -18.833 -8.325 1.00 77.00 318 VAL A O 1
ATOM 2489 N N . LEU A 1 319 ? -23.005 -16.921 -8.210 1.00 78.06 319 LEU A N 1
ATOM 2490 C CA . LEU A 1 319 ? -22.065 -17.217 -9.295 1.00 78.06 319 LEU A CA 1
ATOM 2491 C C . LEU A 1 319 ? -20.842 -18.025 -8.832 1.00 78.06 319 LEU A C 1
ATOM 2493 O O . LEU A 1 319 ? -20.013 -18.398 -9.657 1.00 78.06 319 LEU A O 1
ATOM 2497 N N . TYR A 1 320 ? -20.689 -18.257 -7.527 1.00 79.56 320 TYR A N 1
ATOM 2498 C CA . TYR A 1 320 ? -19.520 -18.938 -6.983 1.00 79.56 320 TYR A CA 1
ATOM 2499 C C . TYR A 1 320 ? -19.491 -20.418 -7.365 1.00 79.56 320 TYR A C 1
ATOM 2501 O O . TYR A 1 320 ? -20.462 -21.140 -7.141 1.00 79.56 320 TYR A O 1
ATOM 2509 N N . GLY A 1 321 ? -18.356 -20.867 -7.907 1.00 78.94 321 GLY A N 1
ATOM 2510 C CA . GLY A 1 321 ? -18.120 -22.271 -8.248 1.00 78.94 321 GLY A CA 1
ATOM 2511 C C . GLY A 1 321 ? -18.994 -22.814 -9.380 1.00 78.94 321 GLY A C 1
ATOM 2512 O O . GLY A 1 321 ? -19.206 -24.022 -9.415 1.00 78.94 321 GLY A O 1
ATOM 2513 N N . LYS A 1 322 ? -19.518 -21.935 -10.246 1.00 82.50 322 LYS A N 1
ATOM 2514 C CA . LYS A 1 322 ? -20.311 -22.299 -11.425 1.00 82.50 322 LYS A CA 1
ATOM 2515 C C . LYS A 1 322 ? -19.457 -22.417 -12.678 1.00 82.50 322 LYS A C 1
ATOM 2517 O O . LYS A 1 322 ? -18.527 -21.633 -12.873 1.00 82.50 322 LYS A O 1
ATOM 2522 N N . ASP A 1 323 ? -19.847 -23.349 -13.533 1.00 87.31 323 ASP A N 1
ATOM 2523 C CA . ASP A 1 323 ? -19.179 -23.639 -14.799 1.00 87.31 323 ASP A CA 1
ATOM 2524 C C . ASP A 1 323 ? -19.571 -22.608 -15.876 1.00 87.31 323 ASP A C 1
ATOM 2526 O O . ASP A 1 323 ? -20.583 -21.911 -15.748 1.00 87.31 323 ASP A O 1
ATOM 2530 N N . GLU A 1 324 ? -18.811 -22.509 -16.971 1.00 87.88 324 GLU A N 1
ATOM 2531 C CA . GLU A 1 324 ? -19.071 -21.526 -18.041 1.00 87.88 324 GLU A CA 1
ATOM 2532 C C . GLU A 1 324 ? -20.485 -21.664 -18.637 1.00 87.88 324 GLU A C 1
ATOM 2534 O O . GLU A 1 324 ? -21.181 -20.663 -18.831 1.00 87.88 324 GLU A O 1
ATOM 2539 N N . ASP A 1 325 ? -20.954 -22.900 -18.827 1.00 84.75 325 ASP A N 1
ATOM 2540 C CA . ASP A 1 325 ? -22.303 -23.208 -19.319 1.00 84.75 325 ASP A CA 1
ATOM 2541 C C . ASP A 1 325 ? -23.400 -22.839 -18.311 1.00 84.75 325 ASP A C 1
ATOM 2543 O O . ASP A 1 325 ? -24.522 -22.471 -18.674 1.00 84.75 325 ASP A O 1
ATOM 2547 N N . GLU A 1 326 ? -23.109 -22.950 -17.015 1.00 83.56 326 GLU A N 1
ATOM 2548 C CA . GLU A 1 326 ? -24.022 -22.507 -15.968 1.00 83.56 326 GLU A CA 1
ATOM 2549 C C . GLU A 1 326 ? -24.119 -20.988 -15.945 1.00 83.56 326 GLU A C 1
ATOM 2551 O O . GLU A 1 326 ? -25.226 -20.460 -15.904 1.00 83.56 326 GLU A O 1
ATOM 2556 N N . LEU A 1 327 ? -22.993 -20.279 -16.041 1.00 81.94 327 LEU A N 1
ATOM 2557 C CA . LEU A 1 327 ? -22.961 -18.817 -16.107 1.00 81.94 327 LEU A CA 1
ATOM 2558 C C . LEU A 1 327 ? -23.713 -18.293 -17.337 1.00 81.94 327 LEU A C 1
ATOM 2560 O O . LEU A 1 327 ? -24.531 -17.379 -17.206 1.00 81.94 327 LEU A O 1
ATOM 2564 N N . ALA A 1 328 ? -23.538 -18.937 -18.494 1.00 80.06 328 ALA A N 1
ATOM 2565 C CA . ALA A 1 328 ? -24.273 -18.614 -19.712 1.00 80.06 328 ALA A CA 1
ATOM 2566 C C . ALA A 1 328 ? -25.793 -18.791 -19.540 1.00 80.06 328 ALA A C 1
ATOM 2568 O O . ALA A 1 328 ? -26.563 -17.924 -19.958 1.00 80.06 328 ALA A O 1
ATOM 2569 N N . ARG A 1 329 ? -26.240 -19.856 -18.851 1.00 82.50 329 ARG A N 1
ATOM 2570 C CA . ARG A 1 329 ? -27.663 -20.066 -18.511 1.00 82.50 329 ARG A CA 1
ATOM 2571 C C . ARG A 1 329 ? -28.224 -18.993 -17.577 1.00 82.50 329 ARG A C 1
ATOM 2573 O O . ARG A 1 329 ? -29.408 -18.682 -17.657 1.00 82.50 329 ARG A O 1
ATOM 2580 N N . LEU A 1 330 ? -27.389 -18.410 -16.718 1.00 78.12 330 LEU A N 1
ATOM 2581 C CA . LEU A 1 330 ? -27.763 -17.267 -15.877 1.00 78.12 330 LEU A CA 1
ATOM 2582 C C . LEU A 1 330 ? -27.706 -15.929 -16.625 1.00 78.12 330 LEU A C 1
ATOM 2584 O O . LEU A 1 330 ? -28.121 -14.902 -16.089 1.00 78.12 330 LEU A O 1
ATOM 2588 N N . GLY A 1 331 ? -27.214 -15.933 -17.866 1.00 77.31 331 GLY A N 1
ATOM 2589 C CA . GLY A 1 331 ? -27.014 -14.736 -18.668 1.00 77.31 331 GLY A CA 1
ATOM 2590 C C . GLY A 1 331 ? -25.852 -13.869 -18.182 1.00 77.31 331 GLY A C 1
ATOM 2591 O O . GLY A 1 331 ? -25.871 -12.666 -18.446 1.00 77.31 331 GLY A O 1
ATOM 2592 N N . GLU A 1 332 ? -24.883 -14.450 -17.477 1.00 82.88 332 GLU A N 1
ATOM 2593 C CA . GLU A 1 332 ? -23.663 -13.781 -17.023 1.00 82.88 332 GLU A CA 1
ATOM 2594 C C . GLU A 1 332 ? -22.473 -14.166 -17.908 1.00 82.88 332 GLU A C 1
ATOM 2596 O O . GLU A 1 332 ? -22.415 -15.263 -18.464 1.00 82.88 332 GLU A O 1
ATOM 2601 N N . CYS A 1 333 ? -21.508 -13.257 -18.048 1.00 78.25 333 CYS A N 1
ATOM 2602 C CA . CYS A 1 333 ? -20.316 -13.507 -18.852 1.00 78.25 333 CYS A CA 1
ATOM 2603 C C . CYS A 1 333 ? -19.315 -14.400 -18.086 1.00 78.25 333 CYS A C 1
ATOM 2605 O O . CYS A 1 333 ? -18.905 -14.034 -16.978 1.00 78.25 333 CYS A O 1
ATOM 2607 N N . PRO A 1 334 ? -18.836 -15.522 -18.664 1.00 81.69 334 PRO A N 1
ATOM 2608 C CA . PRO A 1 334 ? -17.795 -16.347 -18.043 1.00 81.69 334 PRO A CA 1
ATOM 2609 C C . PRO A 1 334 ? -16.480 -15.593 -17.799 1.00 81.69 334 PRO A C 1
ATOM 2611 O O . PRO A 1 334 ? -15.800 -15.835 -16.801 1.00 81.69 334 PRO A O 1
ATOM 2614 N N . LEU A 1 335 ? -16.170 -14.617 -18.656 1.00 82.06 335 LEU A N 1
ATOM 2615 C CA . LEU A 1 335 ? -14.947 -13.811 -18.597 1.00 82.06 335 LEU A CA 1
ATOM 2616 C C . LEU A 1 335 ? -15.029 -12.612 -17.638 1.00 82.06 335 LEU A C 1
ATOM 2618 O O . LEU A 1 335 ? -14.040 -11.897 -17.489 1.00 82.06 335 LEU A O 1
ATOM 2622 N N . ASP A 1 336 ? -16.179 -12.358 -17.006 1.00 80.94 336 ASP A N 1
ATOM 2623 C CA . ASP A 1 336 ? -16.286 -11.291 -16.008 1.00 80.94 336 ASP A CA 1
ATOM 2624 C C . ASP A 1 336 ? -15.424 -11.633 -14.777 1.00 80.94 336 ASP A C 1
ATOM 2626 O O . ASP A 1 336 ? -15.668 -12.657 -14.149 1.00 80.94 336 ASP A O 1
ATOM 2630 N N . PRO A 1 337 ? -14.429 -10.823 -14.376 1.00 78.75 337 PRO A N 1
ATOM 2631 C CA . PRO A 1 337 ? -13.614 -11.125 -13.200 1.00 78.75 337 PRO A CA 1
ATOM 2632 C C . PRO A 1 337 ? -14.406 -11.158 -11.879 1.00 78.75 337 PRO A C 1
ATOM 2634 O O . PRO A 1 337 ? -13.961 -11.802 -10.928 1.00 78.75 337 PRO A O 1
ATOM 2637 N N . GLY A 1 338 ? -15.568 -10.500 -11.788 1.00 84.19 338 GLY A N 1
ATOM 2638 C CA . GLY A 1 338 ? -16.253 -10.282 -10.511 1.00 84.19 338 GLY A CA 1
ATOM 2639 C C . GLY A 1 338 ? -15.466 -9.345 -9.584 1.00 84.19 338 GLY A C 1
ATOM 2640 O O . GLY A 1 338 ? -14.678 -8.514 -10.035 1.00 84.19 338 GLY A O 1
ATOM 2641 N N . GLY A 1 339 ? -15.690 -9.436 -8.269 1.00 79.81 339 GLY A N 1
ATOM 2642 C CA . GLY A 1 339 ? -14.966 -8.603 -7.294 1.00 79.81 339 GLY A CA 1
ATOM 2643 C C . GLY A 1 339 ? -15.544 -7.195 -7.082 1.00 79.81 339 GLY A C 1
ATOM 2644 O O . GLY A 1 339 ? -14.907 -6.339 -6.467 1.00 79.81 339 GLY A O 1
ATOM 2645 N N . TYR A 1 340 ? -16.759 -6.946 -7.571 1.00 84.56 340 TYR A N 1
ATOM 2646 C CA . TYR A 1 340 ? -17.485 -5.683 -7.428 1.00 84.56 340 TYR A CA 1
ATOM 2647 C C . TYR A 1 340 ? -18.878 -5.898 -6.823 1.00 84.56 340 TYR A C 1
ATOM 2649 O O . TYR A 1 340 ? -19.350 -7.026 -6.675 1.00 84.56 340 TYR A O 1
ATOM 2657 N N . PHE A 1 341 ? -19.526 -4.803 -6.435 1.00 83.69 341 PHE A N 1
ATOM 2658 C CA . PHE A 1 341 ? -20.854 -4.772 -5.827 1.00 83.69 341 PHE A CA 1
ATOM 2659 C C . PHE A 1 341 ? -21.862 -4.148 -6.788 1.00 83.69 341 PHE A C 1
ATOM 2661 O O . PHE A 1 341 ? -21.526 -3.215 -7.510 1.00 83.69 341 PHE A O 1
ATOM 2668 N N . VAL A 1 342 ? -23.115 -4.600 -6.747 1.00 85.75 342 VAL A N 1
ATOM 2669 C CA . VAL A 1 342 ? -24.229 -3.953 -7.457 1.00 85.75 342 VAL A CA 1
ATOM 2670 C C . VAL A 1 342 ? -25.078 -3.203 -6.435 1.00 85.75 342 VAL A C 1
ATOM 2672 O O . VAL A 1 342 ? -25.799 -3.817 -5.646 1.00 85.75 342 VAL A O 1
ATOM 2675 N N . ILE A 1 343 ? -24.972 -1.873 -6.428 1.00 88.06 343 ILE A N 1
ATOM 2676 C CA . ILE A 1 343 ? -25.688 -0.973 -5.516 1.00 88.06 343 ILE A CA 1
ATOM 2677 C C . ILE A 1 343 ? -26.631 -0.098 -6.338 1.00 88.06 343 ILE A C 1
ATOM 2679 O O . ILE A 1 343 ? -26.169 0.693 -7.161 1.00 88.06 343 ILE A O 1
ATOM 2683 N N . LYS A 1 344 ? -27.945 -0.221 -6.106 1.00 86.44 344 LYS A N 1
ATOM 2684 C CA . LYS A 1 344 ? -28.991 0.537 -6.822 1.00 86.44 344 LYS A CA 1
ATOM 2685 C C . LYS A 1 344 ? -28.792 0.550 -8.348 1.00 86.44 344 LYS A C 1
ATOM 2687 O O . LYS A 1 344 ? -28.678 1.618 -8.939 1.00 86.44 344 LYS A O 1
ATOM 2692 N N . GLY A 1 345 ? -28.647 -0.622 -8.968 1.00 79.88 345 GLY A N 1
ATOM 2693 C CA . GLY A 1 345 ? -28.429 -0.724 -10.420 1.00 79.88 345 GLY A CA 1
ATOM 2694 C C . GLY A 1 345 ? -27.027 -0.350 -10.911 1.00 79.88 345 GLY A C 1
ATOM 2695 O O . GLY A 1 345 ? -26.731 -0.516 -12.088 1.00 79.88 345 GLY A O 1
ATOM 2696 N N . THR A 1 346 ? -26.136 0.133 -10.038 1.00 85.31 346 THR A N 1
ATOM 2697 C CA . THR A 1 346 ? -24.788 0.567 -10.429 1.00 85.31 346 THR A CA 1
ATOM 2698 C C . THR A 1 346 ? -23.703 -0.354 -9.893 1.00 85.31 346 THR A C 1
ATOM 2700 O O . THR A 1 346 ? -23.702 -0.729 -8.720 1.00 85.31 346 THR A O 1
ATOM 2703 N N . GLU A 1 347 ? -22.742 -0.682 -10.752 1.00 88.50 347 GLU A N 1
ATOM 2704 C CA . GLU A 1 347 ? -21.565 -1.468 -10.393 1.00 88.50 347 GLU A CA 1
ATOM 2705 C C . GLU A 1 347 ? -20.543 -0.594 -9.658 1.00 88.50 347 GLU A C 1
ATOM 2707 O O . GLU A 1 347 ? -20.197 0.514 -10.086 1.00 88.50 347 GLU A O 1
ATOM 2712 N N . LYS A 1 348 ? -20.076 -1.078 -8.508 1.00 85.19 348 LYS A N 1
ATOM 2713 C CA . LYS A 1 348 ? -19.180 -0.369 -7.595 1.00 85.19 348 LYS A CA 1
ATOM 2714 C C . LYS A 1 348 ? -18.014 -1.266 -7.214 1.00 85.19 348 LYS A C 1
ATOM 2716 O O . LYS A 1 348 ? -18.200 -2.334 -6.639 1.00 85.19 348 LYS A O 1
ATOM 2721 N N . VAL A 1 349 ? -16.803 -0.798 -7.489 1.00 85.31 349 VAL A N 1
ATOM 2722 C CA . VAL A 1 349 ? -15.556 -1.449 -7.077 1.00 85.31 349 VAL A CA 1
ATOM 2723 C C . VAL A 1 349 ? -14.976 -0.669 -5.905 1.00 85.31 349 VAL A C 1
ATOM 2725 O O . VAL A 1 349 ? -14.846 0.555 -5.980 1.00 85.31 349 VAL A O 1
ATOM 2728 N N . ILE A 1 350 ? -14.602 -1.370 -4.837 1.00 79.75 350 ILE A N 1
ATOM 2729 C CA . ILE A 1 350 ? -13.790 -0.781 -3.771 1.00 79.75 350 ILE A CA 1
ATOM 2730 C C . ILE A 1 350 ? -12.334 -0.864 -4.220 1.00 79.75 350 ILE A C 1
ATOM 2732 O O . ILE A 1 350 ? -11.810 -1.954 -4.444 1.00 79.75 350 ILE A O 1
ATOM 2736 N N . LEU A 1 351 ? -11.694 0.292 -4.385 1.00 82.62 351 LEU A N 1
ATOM 2737 C CA . LEU A 1 351 ? -10.276 0.348 -4.723 1.00 82.62 351 LEU A CA 1
ATOM 2738 C C . LEU A 1 351 ? -9.436 -0.040 -3.507 1.00 82.62 351 LEU A C 1
ATOM 2740 O O . LEU A 1 351 ? -9.762 0.326 -2.379 1.00 82.62 351 LEU A O 1
ATOM 2744 N N . ILE A 1 352 ? -8.339 -0.745 -3.767 1.00 80.19 352 ILE A N 1
ATOM 2745 C CA . ILE A 1 352 ? -7.330 -1.053 -2.754 1.00 80.19 352 ILE A CA 1
ATOM 2746 C C . ILE A 1 352 ? -6.737 0.264 -2.254 1.00 80.19 352 ILE A C 1
ATOM 2748 O O . ILE A 1 352 ? -6.366 1.124 -3.059 1.00 80.19 352 ILE A O 1
ATOM 2752 N N . GLN A 1 353 ? -6.651 0.415 -0.936 1.00 77.81 353 GLN A N 1
ATOM 2753 C CA . GLN A 1 353 ? -6.043 1.582 -0.313 1.00 77.81 353 GLN A CA 1
ATOM 2754 C C . GLN A 1 353 ? -4.655 1.236 0.209 1.00 77.81 353 GLN A C 1
ATOM 2756 O O . GLN A 1 353 ? -4.464 0.250 0.912 1.00 77.81 353 GLN A O 1
ATOM 2761 N N . GLU A 1 354 ? -3.675 2.059 -0.137 1.00 81.62 354 GLU A N 1
ATOM 2762 C CA . GLU A 1 354 ? -2.346 1.987 0.456 1.00 81.62 354 GLU A CA 1
ATOM 2763 C C . GLU A 1 354 ? -2.340 2.799 1.754 1.00 81.62 354 GLU A C 1
ATOM 2765 O O . GLU A 1 354 ? -2.694 3.977 1.760 1.00 81.62 354 GLU A O 1
ATOM 2770 N N . GLN A 1 355 ? -1.932 2.171 2.851 1.00 78.56 355 GLN A N 1
ATOM 2771 C CA . GLN A 1 355 ? -1.708 2.818 4.139 1.00 78.56 355 GLN A CA 1
ATOM 2772 C C . GLN A 1 355 ? -0.304 2.509 4.651 1.00 78.56 355 GLN A C 1
ATOM 2774 O O . GLN A 1 355 ? 0.308 1.507 4.285 1.00 78.56 355 GLN A O 1
ATOM 2779 N N . LEU A 1 356 ? 0.214 3.353 5.539 1.00 79.81 356 LEU A N 1
ATOM 2780 C CA . LEU A 1 356 ? 1.431 3.029 6.276 1.00 79.81 356 LEU A CA 1
ATOM 2781 C C . LEU A 1 356 ? 1.157 1.908 7.286 1.00 79.81 356 LEU A C 1
ATOM 2783 O O . LEU A 1 356 ? 0.062 1.772 7.834 1.00 79.81 356 LEU A O 1
ATOM 2787 N N . SER A 1 357 ? 2.174 1.093 7.545 1.00 80.19 357 SER A N 1
ATOM 2788 C CA . SER A 1 357 ? 2.117 0.036 8.544 1.00 80.19 357 SER A CA 1
ATOM 2789 C C . SER A 1 357 ? 1.881 0.646 9.918 1.00 80.19 357 SER A C 1
ATOM 2791 O O . SER A 1 357 ? 2.721 1.374 10.445 1.00 80.19 357 SER A O 1
ATOM 2793 N N . LYS A 1 358 ? 0.752 0.278 10.522 1.00 82.81 358 LYS A N 1
ATOM 2794 C CA . LYS A 1 358 ? 0.423 0.610 11.910 1.00 82.81 358 LYS A CA 1
ATOM 2795 C C . LYS A 1 358 ? 1.444 -0.046 12.857 1.00 82.81 358 LYS A C 1
ATOM 2797 O O . LYS A 1 358 ? 2.091 -1.034 12.494 1.00 82.81 358 LYS A O 1
ATOM 2802 N N . ASN A 1 359 ? 1.580 0.500 14.066 1.00 83.56 359 ASN A N 1
ATOM 2803 C CA . ASN A 1 359 ? 2.440 -0.018 15.144 1.00 83.56 359 ASN A CA 1
ATOM 2804 C C . ASN A 1 359 ? 3.928 -0.167 14.776 1.00 83.56 359 ASN A C 1
ATOM 2806 O O . ASN A 1 359 ? 4.612 -1.058 15.280 1.00 83.56 359 ASN A O 1
ATOM 2810 N N . ARG A 1 360 ? 4.442 0.700 13.898 1.00 82.44 360 ARG A N 1
ATOM 2811 C CA . ARG A 1 360 ? 5.864 0.773 13.559 1.00 82.44 360 ARG A CA 1
ATOM 2812 C C . ARG A 1 360 ? 6.396 2.161 13.893 1.00 82.44 360 ARG A C 1
ATOM 2814 O O . ARG A 1 360 ? 5.770 3.160 13.564 1.00 82.44 360 ARG A O 1
ATOM 2821 N N . ILE A 1 361 ? 7.555 2.207 14.542 1.00 85.88 361 ILE A N 1
ATOM 2822 C CA . ILE A 1 361 ? 8.271 3.457 14.805 1.00 85.88 361 ILE A CA 1
ATOM 2823 C C . ILE A 1 361 ? 8.901 3.902 13.479 1.00 85.88 361 ILE A C 1
ATOM 2825 O O . ILE A 1 361 ? 9.735 3.168 12.942 1.00 85.88 361 ILE A O 1
ATOM 2829 N N . ILE A 1 362 ? 8.474 5.058 12.970 1.00 84.31 362 ILE A N 1
ATOM 2830 C CA . ILE A 1 362 ? 9.012 5.723 11.776 1.00 84.31 362 ILE A CA 1
ATOM 2831 C C . ILE A 1 362 ? 9.726 6.981 12.255 1.00 84.31 362 ILE A C 1
ATOM 2833 O O . ILE A 1 362 ? 9.148 7.746 13.028 1.00 84.31 362 ILE A O 1
ATOM 2837 N N . ILE A 1 363 ? 10.963 7.179 11.812 1.00 84.25 363 ILE A N 1
ATOM 2838 C CA . ILE A 1 363 ? 11.746 8.367 12.156 1.00 84.25 363 ILE A CA 1
ATOM 2839 C C . ILE A 1 363 ? 11.815 9.284 10.951 1.00 84.25 363 ILE A C 1
ATOM 2841 O O . ILE A 1 363 ? 12.213 8.859 9.870 1.00 84.25 363 ILE A O 1
ATOM 2845 N N . ASP A 1 364 ? 11.438 10.537 11.171 1.00 77.06 364 ASP A N 1
ATOM 2846 C CA . ASP A 1 364 ? 11.497 11.603 10.184 1.00 77.06 364 ASP A CA 1
ATOM 2847 C C . ASP A 1 364 ? 11.95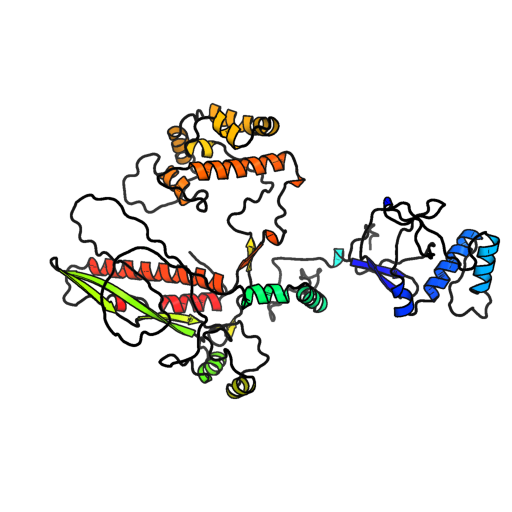5 12.904 10.853 1.00 77.06 364 ASP A C 1
ATOM 2849 O O . ASP A 1 364 ? 11.922 13.027 12.080 1.00 77.06 364 ASP A O 1
ATOM 2853 N N . THR A 1 365 ? 12.396 13.868 10.053 1.00 72.94 365 THR A N 1
ATOM 2854 C CA . THR A 1 365 ? 12.766 15.197 10.540 1.00 72.94 365 THR A CA 1
ATOM 2855 C C . THR A 1 365 ? 11.520 16.063 10.693 1.00 72.94 365 THR A C 1
ATOM 2857 O O . THR A 1 365 ? 10.877 16.384 9.696 1.00 72.94 365 THR A O 1
ATOM 2860 N N . ASP A 1 366 ? 11.203 16.466 11.921 1.00 64.62 366 ASP A N 1
ATOM 2861 C CA . ASP A 1 366 ? 10.189 17.483 12.219 1.00 64.62 366 ASP A CA 1
ATOM 2862 C C . ASP A 1 366 ? 10.811 18.579 13.100 1.00 64.62 366 ASP A C 1
ATOM 2864 O O . ASP A 1 366 ? 11.820 18.357 13.772 1.00 64.62 366 ASP A O 1
ATOM 2868 N N . GLU A 1 367 ? 10.226 19.774 13.095 1.00 48.25 367 GLU A N 1
ATOM 2869 C CA . GLU A 1 367 ? 10.740 20.949 13.816 1.00 48.25 367 GLU A CA 1
ATOM 2870 C C . GLU A 1 367 ? 10.435 20.902 15.327 1.00 48.25 367 GLU A C 1
ATOM 2872 O O . GLU A 1 367 ? 10.889 21.757 16.087 1.00 48.25 367 GLU A O 1
ATOM 2877 N N . LYS A 1 368 ? 9.676 19.898 15.790 1.00 52.16 368 LYS A N 1
ATOM 2878 C CA . LYS A 1 368 ? 9.248 19.763 17.189 1.00 52.16 368 LYS A CA 1
ATOM 2879 C C . LYS A 1 368 ? 10.114 18.764 17.956 1.00 52.16 368 LYS A C 1
ATOM 2881 O O . LYS A 1 368 ? 10.146 17.576 17.644 1.00 52.16 368 LYS A O 1
ATOM 2886 N N . GLY A 1 369 ? 10.786 19.258 18.995 1.00 47.94 369 GLY A N 1
ATOM 2887 C CA . GLY A 1 369 ? 11.624 18.457 19.884 1.00 47.94 369 GLY A CA 1
ATOM 2888 C C . GLY A 1 369 ? 10.826 17.556 20.848 1.00 47.94 369 GLY A C 1
ATOM 2889 O O . GLY A 1 369 ? 9.709 17.896 21.254 1.00 47.94 369 GLY A O 1
ATOM 2890 N N . PRO A 1 370 ? 11.385 16.400 21.243 1.00 47.00 370 PRO A N 1
ATOM 2891 C CA . PRO A 1 370 ? 10.774 15.488 22.211 1.00 47.00 370 PRO A CA 1
ATOM 2892 C C . PRO A 1 370 ? 10.778 16.088 23.628 1.00 47.00 370 PRO A C 1
ATOM 2894 O O . PRO A 1 370 ? 11.806 16.570 24.093 1.00 47.00 370 PRO A O 1
ATOM 2897 N N . HIS A 1 371 ? 9.654 16.000 24.345 1.00 53.53 371 HIS A N 1
ATOM 2898 C CA . HIS A 1 371 ? 9.560 16.428 25.747 1.00 53.53 371 HIS A CA 1
ATOM 2899 C C . HIS A 1 371 ? 9.782 15.227 26.681 1.00 53.53 371 HIS A C 1
ATOM 2901 O O . HIS A 1 371 ? 9.017 14.260 26.674 1.00 53.53 371 HIS A O 1
ATOM 2907 N N . ASN A 1 372 ? 10.828 15.281 27.509 1.00 54.44 372 ASN A N 1
ATOM 2908 C CA . ASN A 1 372 ? 11.238 14.192 28.409 1.00 54.44 372 ASN A CA 1
ATOM 2909 C C . ASN A 1 372 ? 10.310 14.022 29.639 1.00 54.44 372 ASN A C 1
ATOM 2911 O O . ASN A 1 372 ? 10.364 13.007 30.334 1.00 54.44 372 ASN A O 1
ATOM 2915 N N . GLY A 1 373 ? 9.389 14.967 29.877 1.00 56.66 373 GLY A N 1
ATOM 2916 C CA . GLY A 1 373 ? 8.430 14.928 30.993 1.00 56.66 373 GLY A CA 1
ATOM 2917 C C . GLY A 1 373 ? 7.505 13.699 31.009 1.00 56.66 373 GLY A C 1
ATOM 2918 O O . GLY A 1 373 ? 7.058 13.272 32.074 1.00 56.66 373 GLY A O 1
ATOM 2919 N N . CYS A 1 374 ? 7.284 13.055 29.857 1.00 66.19 374 CYS A N 1
ATOM 2920 C CA . CYS A 1 374 ? 6.417 11.875 29.754 1.00 66.19 374 CYS A CA 1
ATOM 2921 C C . CYS A 1 374 ? 6.967 10.640 30.496 1.00 66.19 374 CYS A C 1
ATOM 2923 O O . CYS A 1 374 ? 6.187 9.856 31.035 1.00 66.19 374 CYS A O 1
ATOM 2925 N N . LEU A 1 375 ? 8.293 10.445 30.556 1.00 77.06 375 LEU A N 1
ATOM 2926 C CA . LEU A 1 375 ? 8.889 9.277 31.226 1.00 77.06 375 LEU A CA 1
ATOM 2927 C C . LEU A 1 375 ? 8.735 9.346 32.750 1.00 77.06 375 LEU A C 1
ATOM 2929 O O . LEU A 1 375 ? 8.400 8.338 33.377 1.00 77.06 375 LEU A O 1
ATOM 2933 N N . LYS A 1 376 ? 8.887 10.541 33.334 1.00 80.50 376 LYS A N 1
ATOM 2934 C CA . LYS A 1 376 ? 8.671 10.762 34.771 1.00 80.50 376 LYS A CA 1
ATOM 2935 C C . LYS A 1 376 ? 7.204 10.547 35.162 1.00 80.50 376 LYS A C 1
ATOM 2937 O O . LYS A 1 376 ? 6.937 9.878 36.157 1.00 80.50 376 LYS A O 1
ATOM 2942 N N . ALA A 1 377 ? 6.253 10.990 34.332 1.00 78.88 377 ALA A N 1
ATOM 2943 C CA . ALA A 1 377 ? 4.816 10.770 34.553 1.00 78.88 377 ALA A CA 1
ATOM 2944 C C . ALA A 1 377 ? 4.401 9.281 34.524 1.00 78.88 377 ALA A C 1
ATOM 2946 O O . ALA A 1 377 ? 3.496 8.866 35.250 1.00 78.88 377 ALA A O 1
ATOM 2947 N N . MET A 1 378 ? 5.098 8.447 33.744 1.00 79.75 378 MET A N 1
ATOM 2948 C CA . MET A 1 378 ? 4.894 6.990 33.707 1.00 79.75 378 MET A CA 1
ATOM 2949 C C . MET A 1 378 ? 5.566 6.238 34.877 1.00 79.75 378 MET A C 1
ATOM 2951 O O . MET A 1 378 ? 5.557 5.007 34.905 1.00 79.75 378 MET A O 1
ATOM 2955 N N . GLY A 1 379 ? 6.140 6.953 35.852 1.00 80.50 379 GLY A N 1
ATOM 2956 C CA . GLY A 1 379 ? 6.725 6.374 37.066 1.00 80.50 379 GLY A CA 1
ATOM 2957 C C . GLY A 1 379 ? 8.235 6.133 36.997 1.00 80.50 379 GLY A C 1
ATOM 2958 O O . GLY A 1 379 ? 8.768 5.379 37.807 1.00 80.50 379 GLY A O 1
ATOM 2959 N N . MET A 1 380 ? 8.942 6.744 36.039 1.00 84.19 380 MET A N 1
ATOM 2960 C CA . MET A 1 380 ? 10.407 6.691 35.971 1.00 84.19 380 MET A CA 1
ATOM 2961 C C . MET A 1 380 ? 11.037 7.945 36.555 1.00 84.19 380 MET A C 1
ATOM 2963 O O . MET A 1 380 ? 11.370 8.883 35.838 1.00 84.19 380 MET A O 1
ATOM 2967 N N . GLU A 1 381 ? 11.197 7.952 37.874 1.00 85.44 381 GLU A N 1
ATOM 2968 C CA . GLU A 1 381 ? 11.672 9.127 38.610 1.00 85.44 381 GLU A CA 1
ATOM 2969 C C . GLU A 1 381 ? 13.193 9.318 38.495 1.00 85.44 381 GLU A C 1
ATOM 2971 O O . GLU A 1 381 ? 13.678 10.446 38.393 1.00 85.44 381 GLU A O 1
ATOM 2976 N N . SER A 1 382 ? 13.953 8.214 38.462 1.00 89.62 382 SER A N 1
ATOM 2977 C CA . SER A 1 382 ? 15.417 8.247 38.406 1.00 89.62 382 SER A CA 1
ATOM 2978 C C . SER A 1 382 ? 15.938 8.520 36.994 1.00 89.62 382 SER A C 1
ATOM 2980 O O . SER A 1 382 ? 15.857 7.666 36.108 1.00 89.62 382 SER A O 1
ATOM 2982 N N . ASP A 1 383 ? 16.602 9.663 36.813 1.00 87.25 383 ASP A N 1
ATOM 2983 C CA . ASP A 1 383 ? 17.252 10.020 35.544 1.00 87.25 383 ASP A CA 1
ATOM 2984 C C . ASP A 1 383 ? 18.348 9.016 35.157 1.00 87.25 383 ASP A C 1
ATOM 2986 O O . ASP A 1 383 ? 18.549 8.712 33.980 1.00 87.25 383 ASP A O 1
ATOM 2990 N N . GLN A 1 384 ? 19.018 8.411 36.147 1.00 88.19 384 GLN A N 1
ATOM 2991 C CA . GLN A 1 384 ? 20.009 7.364 35.899 1.00 88.19 384 GLN A CA 1
ATOM 2992 C C . GLN A 1 384 ? 19.375 6.135 35.234 1.00 88.19 384 GLN A C 1
ATOM 2994 O O . GLN A 1 384 ? 20.006 5.480 34.401 1.00 88.19 384 GLN A O 1
ATOM 2999 N N . GLU A 1 385 ? 18.141 5.798 35.606 1.00 88.31 385 GLU A N 1
ATOM 3000 C CA . GLU A 1 385 ? 17.416 4.689 35.001 1.00 88.31 385 GLU A CA 1
ATOM 3001 C C . GLU A 1 385 ? 17.004 5.015 33.562 1.00 88.31 385 GLU A C 1
ATOM 3003 O O . GLU A 1 385 ? 17.202 4.185 32.674 1.00 88.31 385 GLU A O 1
ATOM 3008 N N . VAL A 1 386 ? 16.537 6.242 33.313 1.00 86.50 386 VAL A N 1
ATOM 3009 C CA . VAL A 1 386 ? 16.199 6.736 31.968 1.00 86.50 386 VAL A CA 1
ATOM 3010 C C . VAL A 1 386 ? 17.407 6.659 31.029 1.00 86.50 386 VAL A C 1
ATOM 3012 O O . VAL A 1 386 ? 17.315 6.057 29.956 1.00 86.50 386 VAL A O 1
ATOM 3015 N N . VAL A 1 387 ? 18.569 7.166 31.458 1.00 88.06 387 VAL A N 1
ATOM 3016 C CA . VAL A 1 387 ? 19.820 7.095 30.680 1.00 88.06 387 VAL A CA 1
ATOM 3017 C C . VAL A 1 387 ? 20.204 5.639 30.400 1.00 88.06 387 VAL A C 1
ATOM 3019 O O . VAL A 1 387 ? 20.496 5.279 29.259 1.00 88.06 387 VAL A O 1
ATOM 3022 N N . LYS A 1 388 ? 20.151 4.764 31.416 1.00 87.50 388 LYS A N 1
ATOM 3023 C CA . LYS A 1 388 ? 20.492 3.337 31.266 1.00 87.50 388 LYS A CA 1
ATOM 3024 C C . LYS A 1 388 ? 19.580 2.604 30.281 1.00 87.50 388 LYS A C 1
ATOM 3026 O O . LYS A 1 388 ? 20.062 1.696 29.605 1.00 87.50 388 LYS A O 1
ATOM 3031 N N . MET A 1 389 ? 18.297 2.960 30.212 1.00 85.56 389 MET A N 1
ATOM 3032 C CA . MET A 1 389 ? 17.351 2.350 29.277 1.00 85.56 389 MET A CA 1
ATOM 3033 C C . MET A 1 389 ? 17.579 2.785 27.828 1.00 85.56 389 MET A C 1
ATOM 3035 O O . MET A 1 389 ? 17.456 1.957 26.928 1.00 85.56 389 MET A O 1
ATOM 3039 N N . ILE A 1 390 ? 17.905 4.061 27.599 1.00 86.06 390 ILE A N 1
ATOM 3040 C CA . ILE A 1 390 ? 18.156 4.591 26.251 1.00 86.06 390 ILE A CA 1
ATOM 3041 C C . ILE A 1 390 ? 19.463 4.015 25.699 1.00 86.06 390 ILE A C 1
ATOM 3043 O O . ILE A 1 390 ? 19.505 3.530 24.569 1.00 86.06 390 ILE A O 1
ATOM 3047 N N . GLY A 1 391 ? 20.525 3.989 26.504 1.00 85.56 391 GLY A N 1
ATOM 3048 C CA . GLY A 1 391 ? 21.777 3.353 26.115 1.00 85.56 391 GLY A CA 1
ATOM 3049 C C . GLY A 1 391 ? 22.970 3.797 26.951 1.00 85.56 391 GLY A C 1
ATOM 3050 O O . GLY A 1 391 ? 22.975 4.856 27.564 1.00 85.56 391 GLY A O 1
ATOM 3051 N N . ARG A 1 392 ? 24.021 2.971 26.953 1.00 83.69 392 ARG A N 1
ATOM 3052 C CA . ARG A 1 392 ? 25.280 3.254 27.667 1.00 83.69 392 ARG A CA 1
ATOM 3053 C C . ARG A 1 392 ? 26.295 4.046 26.836 1.00 83.69 392 ARG A C 1
ATOM 3055 O O . ARG A 1 392 ? 27.387 4.304 27.327 1.00 83.69 392 ARG A O 1
ATOM 3062 N N . ASP A 1 393 ? 25.974 4.369 25.582 1.00 86.62 393 ASP A N 1
ATOM 3063 C CA . ASP A 1 393 ? 26.868 5.135 24.712 1.00 86.62 393 ASP A CA 1
ATOM 3064 C C . ASP A 1 393 ? 26.927 6.597 25.197 1.00 86.62 393 ASP A C 1
ATOM 3066 O O . ASP A 1 393 ? 25.881 7.256 25.239 1.00 86.62 393 ASP A O 1
ATOM 3070 N N . PRO A 1 394 ? 28.120 7.128 25.531 1.00 86.88 394 PRO A N 1
ATOM 3071 C CA . PRO A 1 394 ? 28.283 8.512 25.971 1.00 86.88 394 PRO A CA 1
ATOM 3072 C C . PRO A 1 394 ? 27.684 9.547 25.007 1.00 86.88 394 PRO A C 1
ATOM 3074 O O . PRO A 1 394 ? 27.195 10.593 25.439 1.00 86.88 394 PRO A O 1
ATOM 3077 N N . ARG A 1 395 ? 27.663 9.252 23.700 1.00 87.25 395 ARG A N 1
ATOM 3078 C CA . ARG A 1 395 ? 27.112 10.151 22.673 1.00 87.25 395 ARG A CA 1
ATOM 3079 C C . ARG A 1 395 ? 25.606 10.343 22.821 1.00 87.25 395 ARG A C 1
ATOM 3081 O O . ARG A 1 395 ? 25.114 11.455 22.666 1.00 87.25 395 ARG A O 1
ATOM 3088 N N . LEU A 1 396 ? 24.884 9.278 23.169 1.00 84.25 396 LEU A N 1
ATOM 3089 C CA . LEU A 1 396 ? 23.442 9.338 23.414 1.00 84.25 396 LEU A CA 1
ATOM 3090 C C . LEU A 1 396 ? 23.143 10.090 24.715 1.00 84.25 396 LEU A C 1
ATOM 3092 O O . LEU A 1 396 ? 22.227 10.907 24.751 1.00 84.25 396 LEU A O 1
ATOM 3096 N N . SER A 1 397 ? 23.951 9.881 25.763 1.00 83.56 397 SER A N 1
ATOM 3097 C CA . SER A 1 397 ? 23.782 10.623 27.020 1.00 83.56 397 SER A CA 1
ATOM 3098 C C . SER A 1 397 ? 24.012 12.127 26.859 1.00 83.56 397 SER A C 1
ATOM 3100 O O . SER A 1 397 ? 23.300 12.912 27.477 1.00 83.56 397 SER A O 1
ATOM 3102 N N . ALA A 1 398 ? 24.945 12.536 25.991 1.00 86.31 398 ALA A N 1
ATOM 3103 C CA . ALA A 1 398 ? 25.187 13.947 25.700 1.00 86.31 398 ALA A CA 1
ATOM 3104 C C . ALA A 1 398 ? 23.993 14.610 24.990 1.00 86.31 398 ALA A C 1
ATOM 3106 O O . ALA A 1 398 ? 23.660 15.749 25.299 1.00 86.31 398 ALA A O 1
ATOM 3107 N N . LEU A 1 399 ? 23.318 13.890 24.083 1.00 85.88 399 LEU A N 1
ATOM 3108 C CA . LEU A 1 399 ? 22.116 14.381 23.394 1.00 85.88 399 LEU A CA 1
ATOM 3109 C C . LEU A 1 399 ? 20.894 14.490 24.316 1.00 85.88 399 LEU A C 1
ATOM 3111 O O . LEU A 1 399 ? 20.022 15.316 24.068 1.00 85.88 399 LEU A O 1
ATOM 3115 N N . LEU A 1 400 ? 20.816 13.661 25.359 1.00 86.31 400 LEU A N 1
ATOM 3116 C CA . LEU A 1 400 ? 19.708 13.672 26.318 1.00 86.31 400 LEU A CA 1
ATOM 3117 C C . LEU A 1 400 ? 19.856 14.757 27.399 1.00 86.31 400 LEU A C 1
ATOM 3119 O O . LEU A 1 400 ? 18.858 15.163 27.990 1.00 86.31 400 LEU A O 1
ATOM 3123 N N . LEU A 1 401 ? 21.084 15.214 27.669 1.00 86.38 401 LEU A N 1
ATOM 3124 C CA . LEU A 1 401 ? 21.390 16.123 28.776 1.00 86.38 401 LEU A CA 1
ATOM 3125 C C . LEU A 1 401 ? 20.560 17.424 28.769 1.00 86.38 401 LEU A C 1
ATOM 3127 O O . LEU A 1 401 ? 20.004 17.728 29.824 1.00 86.38 401 LEU A O 1
ATOM 3131 N N . PRO A 1 402 ? 20.370 18.136 27.635 1.00 86.81 402 PRO A N 1
ATOM 3132 C CA . PRO A 1 402 ? 19.546 19.349 27.611 1.00 86.81 402 PRO A CA 1
ATOM 3133 C C . PRO A 1 402 ? 18.098 19.100 28.054 1.00 86.81 402 PRO A C 1
ATOM 3135 O O . PRO A 1 402 ? 17.515 19.903 28.771 1.00 86.81 402 PRO A O 1
ATOM 3138 N N . SER A 1 403 ? 17.526 17.947 27.695 1.00 84.31 403 SER A N 1
ATOM 3139 C CA . SER A 1 403 ? 16.167 17.574 28.107 1.00 84.31 403 SER A CA 1
ATOM 3140 C C . SER A 1 403 ? 16.074 17.122 29.569 1.00 84.31 403 SER A C 1
ATOM 3142 O O . SER A 1 403 ? 14.978 17.058 30.120 1.00 84.31 403 SER A O 1
ATOM 3144 N N . ILE A 1 404 ? 17.185 16.731 30.201 1.00 85.44 404 ILE A N 1
ATOM 3145 C CA . ILE A 1 404 ? 17.235 16.467 31.650 1.00 85.44 404 ILE A CA 1
ATOM 3146 C C . ILE A 1 404 ? 17.358 17.792 32.410 1.00 85.44 404 ILE A C 1
ATOM 3148 O O . ILE A 1 404 ? 16.689 17.965 33.426 1.00 85.44 404 ILE A O 1
ATOM 3152 N N . GLU A 1 405 ? 18.166 18.723 31.901 1.00 86.50 405 GLU A N 1
ATOM 3153 C CA . GLU A 1 405 ? 18.326 20.072 32.454 1.00 86.50 405 GLU A CA 1
ATOM 3154 C C . GLU A 1 405 ? 16.992 20.834 32.456 1.00 86.50 405 GLU A C 1
ATOM 3156 O O . GLU A 1 405 ? 16.569 21.317 33.502 1.00 86.50 405 GLU A O 1
ATOM 3161 N N . GLU A 1 406 ? 16.241 20.790 31.350 1.00 84.88 406 GLU A N 1
ATOM 3162 C CA . GLU A 1 406 ? 14.895 21.376 31.260 1.00 84.88 406 GLU A CA 1
ATOM 3163 C C . GLU A 1 406 ? 13.919 20.794 32.305 1.00 84.88 406 GLU A C 1
ATOM 3165 O O . GLU A 1 406 ? 13.178 21.527 32.961 1.00 84.88 406 GLU A O 1
ATOM 3170 N N . CYS A 1 407 ? 13.939 19.474 32.528 1.00 83.50 407 CYS A N 1
ATOM 3171 C CA . CYS A 1 407 ? 13.124 18.842 33.573 1.00 83.50 407 CYS A CA 1
ATOM 3172 C C . CYS A 1 407 ? 13.516 19.305 34.988 1.00 83.50 407 CYS A C 1
ATOM 3174 O O . CYS A 1 407 ? 12.647 19.417 35.858 1.00 83.50 407 CYS A O 1
ATOM 3176 N N . ALA A 1 408 ? 14.808 19.550 35.231 1.00 86.12 408 ALA A N 1
ATOM 3177 C CA . ALA A 1 408 ? 15.304 20.047 36.511 1.00 86.12 408 ALA A CA 1
ATOM 3178 C C . ALA A 1 408 ? 14.896 21.511 36.746 1.00 86.12 408 ALA A C 1
ATOM 3180 O O . ALA A 1 408 ? 14.461 21.848 37.853 1.00 86.12 408 ALA A O 1
ATOM 3181 N N . ASP A 1 409 ? 14.941 22.343 35.700 1.00 86.88 409 ASP A N 1
ATOM 3182 C CA . ASP A 1 409 ? 14.486 23.738 35.720 1.00 86.88 409 ASP A CA 1
ATOM 3183 C C . ASP A 1 409 ? 12.982 23.843 36.010 1.00 86.88 409 ASP A C 1
ATOM 3185 O O . ASP A 1 409 ? 12.552 24.650 36.842 1.00 86.88 409 ASP A O 1
ATOM 3189 N N . LEU A 1 410 ? 12.182 22.958 35.405 1.00 82.81 410 LEU A N 1
ATOM 3190 C CA . LEU A 1 410 ? 10.744 22.817 35.666 1.00 82.81 410 LEU A CA 1
ATOM 3191 C C . LEU A 1 410 ? 10.425 22.150 37.019 1.00 82.81 410 LEU A C 1
ATOM 3193 O O . LEU A 1 410 ? 9.256 22.024 37.383 1.00 82.81 410 LEU A O 1
ATOM 3197 N N . LYS A 1 411 ? 11.445 21.746 37.788 1.00 85.12 411 LYS A N 1
ATOM 3198 C CA . LYS A 1 411 ? 11.334 21.079 39.097 1.00 85.12 411 LYS A CA 1
ATOM 3199 C C . LYS A 1 411 ? 10.496 19.791 39.070 1.00 85.12 411 LYS A C 1
ATOM 3201 O O . LYS A 1 411 ? 9.812 19.477 40.044 1.00 85.12 411 LYS A O 1
ATOM 3206 N N . LEU A 1 412 ? 10.570 19.031 37.976 1.00 83.06 412 LEU A N 1
ATOM 3207 C CA . LEU A 1 412 ? 9.863 17.760 37.806 1.00 83.06 412 LEU A CA 1
ATOM 3208 C C . LEU A 1 412 ? 10.706 16.600 38.355 1.00 83.06 412 LEU A C 1
ATOM 3210 O O . LEU A 1 412 ? 11.516 16.005 37.639 1.00 83.06 412 LEU A O 1
ATOM 3214 N N . TYR A 1 413 ? 10.512 16.263 39.632 1.00 83.69 413 TYR A N 1
ATOM 3215 C CA . TYR A 1 413 ? 11.263 15.188 40.294 1.00 83.69 413 TYR A CA 1
ATOM 3216 C C . TYR A 1 413 ? 10.417 13.947 40.577 1.00 83.69 413 TYR A C 1
ATOM 3218 O O . TYR A 1 413 ? 10.932 12.835 40.476 1.00 83.69 413 TYR A O 1
ATOM 3226 N N . THR A 1 414 ? 9.135 14.120 40.901 1.00 87.31 414 THR A N 1
ATOM 3227 C CA . THR A 1 414 ? 8.238 13.015 41.272 1.00 87.31 414 THR A CA 1
ATOM 3228 C C . THR A 1 414 ? 7.191 12.734 40.202 1.00 87.31 414 THR A C 1
ATOM 3230 O O . THR A 1 414 ? 6.853 13.600 39.387 1.00 87.31 414 THR A O 1
ATOM 3233 N N . GLN A 1 415 ? 6.625 11.525 40.228 1.00 85.81 415 GLN A N 1
ATOM 3234 C CA . GLN A 1 415 ? 5.545 11.153 39.314 1.00 85.81 415 GLN A CA 1
ATOM 3235 C C . GLN A 1 415 ? 4.333 12.096 39.427 1.00 85.81 415 GLN A C 1
ATOM 3237 O O . GLN A 1 415 ? 3.764 12.491 38.412 1.00 85.81 415 GLN A O 1
ATOM 3242 N N . GLN A 1 416 ? 3.952 12.485 40.648 1.00 84.31 416 GLN A N 1
ATOM 3243 C CA . GLN A 1 416 ? 2.796 13.360 40.893 1.00 84.31 416 GLN A CA 1
ATOM 3244 C C . GLN A 1 416 ? 2.989 14.748 40.273 1.00 84.31 416 GLN A C 1
ATOM 3246 O O . GLN A 1 416 ? 2.101 15.228 39.578 1.00 84.31 416 GLN A O 1
ATOM 3251 N N . GLN A 1 417 ? 4.174 15.343 40.435 1.00 84.69 417 GLN A N 1
ATOM 3252 C CA . GLN A 1 417 ? 4.507 16.642 39.836 1.00 84.69 417 GLN A CA 1
ATOM 3253 C C . GLN A 1 417 ? 4.455 16.591 38.306 1.00 84.69 417 GLN A C 1
ATOM 3255 O O . GLN A 1 417 ? 3.956 17.512 37.666 1.00 84.69 417 GLN A O 1
ATOM 3260 N N . ALA A 1 418 ? 4.940 15.497 37.711 1.00 82.75 418 ALA A N 1
ATOM 3261 C CA . ALA A 1 418 ? 4.895 15.307 36.265 1.00 82.75 418 ALA A CA 1
ATOM 3262 C C . ALA A 1 418 ? 3.459 15.127 35.740 1.00 82.75 418 ALA A C 1
ATOM 3264 O O . ALA A 1 418 ? 3.133 15.643 34.673 1.00 82.75 418 ALA A O 1
ATOM 3265 N N . LEU A 1 419 ? 2.590 14.434 36.483 1.00 81.88 419 LEU A N 1
ATOM 3266 C CA . LEU A 1 419 ? 1.171 14.304 36.135 1.00 81.88 419 LEU A CA 1
ATOM 3267 C C . LEU A 1 419 ? 0.436 15.644 36.240 1.00 81.88 419 LEU A C 1
ATOM 3269 O O . LEU A 1 419 ? -0.302 15.995 35.326 1.00 81.88 419 LEU A O 1
ATOM 3273 N N . GLU A 1 420 ? 0.680 16.417 37.300 1.00 81.81 420 GLU A N 1
ATOM 3274 C CA . GLU A 1 420 ? 0.110 17.760 37.462 1.00 81.81 420 GLU A CA 1
ATOM 3275 C C . GLU A 1 420 ? 0.556 18.705 36.341 1.00 81.81 420 GLU A C 1
ATOM 3277 O O . GLU A 1 420 ? -0.259 19.453 35.803 1.00 81.81 420 GLU A O 1
ATOM 3282 N N . PHE A 1 421 ? 1.828 18.630 35.937 1.00 80.00 421 PHE A N 1
ATOM 3283 C CA . PHE A 1 421 ? 2.348 19.404 34.814 1.00 80.00 421 PHE A CA 1
ATOM 3284 C C . PHE A 1 421 ? 1.594 19.086 33.514 1.00 80.00 421 PHE A C 1
ATOM 3286 O O . PHE A 1 421 ? 1.109 20.008 32.858 1.00 80.00 421 PHE A O 1
ATOM 3293 N N . LEU A 1 422 ? 1.407 17.797 33.198 1.00 76.12 422 LEU A N 1
ATOM 3294 C CA . LEU A 1 422 ? 0.646 17.344 32.024 1.00 76.12 422 LEU A CA 1
ATOM 3295 C C . LEU A 1 422 ? -0.836 17.756 32.054 1.00 76.12 422 LEU A C 1
ATOM 3297 O O . LEU A 1 422 ? -1.438 17.903 30.994 1.00 76.12 422 LEU A O 1
ATOM 3301 N N . GLU A 1 423 ? -1.434 17.917 33.238 1.00 73.06 423 GLU A N 1
ATOM 3302 C CA . GLU A 1 423 ? -2.814 18.401 33.393 1.00 73.06 423 GLU A CA 1
ATOM 3303 C C . GLU A 1 423 ? -2.918 19.933 33.294 1.00 73.06 423 GLU A C 1
ATOM 3305 O O . GLU A 1 423 ? -3.940 20.450 32.844 1.00 73.06 423 GLU A O 1
ATOM 3310 N N . SER A 1 424 ? -1.874 20.658 33.710 1.00 69.00 424 SER A N 1
ATOM 3311 C CA . SER A 1 424 ? -1.830 22.127 33.707 1.00 69.00 424 SER A CA 1
ATOM 3312 C C . SER A 1 424 ? -1.497 22.735 32.346 1.00 69.00 424 SER A C 1
ATOM 3314 O O . SER A 1 424 ? -1.980 23.822 32.016 1.00 69.00 424 SER A O 1
ATOM 3316 N N . ASP A 1 425 ? -0.686 22.039 31.551 1.00 60.16 425 ASP A N 1
ATOM 3317 C CA . ASP A 1 425 ? -0.408 22.426 30.181 1.00 60.16 425 ASP A CA 1
ATOM 3318 C C . ASP A 1 425 ? -1.644 22.046 29.358 1.00 60.16 425 ASP A C 1
ATOM 3320 O O . ASP A 1 425 ? -2.009 20.875 29.292 1.00 60.16 425 ASP A O 1
ATOM 3324 N N . ASN A 1 426 ? -2.346 23.032 28.789 1.00 49.97 426 ASN A N 1
ATOM 3325 C CA . ASN A 1 426 ? -3.659 22.939 28.114 1.00 49.97 426 ASN A CA 1
ATOM 3326 C C . ASN A 1 426 ? -3.726 21.968 26.896 1.00 49.97 426 ASN A C 1
ATOM 3328 O O . ASN A 1 426 ? -4.590 22.098 26.026 1.00 49.97 426 ASN A O 1
ATOM 3332 N N . MET A 1 427 ? -2.834 20.982 26.799 1.00 50.31 427 MET A N 1
ATOM 3333 C CA . MET A 1 427 ? -2.792 19.925 25.792 1.00 50.31 427 MET A CA 1
ATOM 3334 C C . MET A 1 427 ? -3.952 18.917 25.907 1.00 50.31 427 MET A C 1
ATOM 3336 O O . MET A 1 427 ? -4.191 18.168 24.961 1.00 50.31 427 MET A O 1
ATOM 3340 N N . LEU A 1 428 ? -4.699 18.899 27.019 1.00 52.09 428 LEU A N 1
ATOM 3341 C CA . LEU A 1 428 ? -5.767 17.924 27.299 1.00 52.09 428 LEU A CA 1
ATOM 3342 C C . LEU A 1 428 ? -7.192 18.456 27.050 1.00 52.09 428 LEU A C 1
ATOM 3344 O O . LEU A 1 428 ? -8.126 18.106 27.773 1.00 52.09 428 LEU A O 1
ATOM 3348 N N . ASN A 1 429 ? -7.401 19.275 26.015 1.00 42.38 429 ASN A N 1
ATOM 3349 C CA . ASN A 1 429 ? -8.748 19.665 25.580 1.00 42.38 429 ASN A CA 1
ATOM 3350 C C . ASN A 1 429 ? -9.471 18.491 24.891 1.00 42.38 429 ASN A C 1
ATOM 3352 O O . ASN A 1 429 ? -9.628 18.464 23.673 1.00 42.38 429 ASN A O 1
ATOM 3356 N N . MET A 1 430 ? -9.937 17.520 25.678 1.00 45.94 430 MET A N 1
ATOM 3357 C CA . MET A 1 430 ? -10.924 16.533 25.244 1.00 45.94 430 MET A CA 1
ATOM 3358 C C . MET A 1 430 ? -12.120 16.543 26.201 1.00 45.94 430 MET A C 1
ATOM 3360 O O . MET A 1 430 ? -11.942 16.293 27.394 1.00 45.94 430 MET A O 1
ATOM 3364 N N . PRO A 1 431 ? -13.351 16.784 25.713 1.00 37.34 431 PRO A N 1
ATOM 3365 C CA . PRO A 1 431 ? -14.547 16.624 26.522 1.00 37.34 431 PRO A CA 1
ATOM 3366 C C . PRO A 1 431 ? -14.858 15.127 26.625 1.00 37.34 431 PRO A C 1
ATOM 3368 O O . PRO A 1 431 ? -15.584 14.573 25.801 1.00 37.34 431 PRO A O 1
ATOM 3371 N N . LEU A 1 432 ? -14.292 14.443 27.620 1.00 41.84 432 LEU A N 1
ATOM 3372 C CA . LEU A 1 432 ? -14.790 13.123 27.998 1.00 41.84 432 LEU A CA 1
ATOM 3373 C C . LEU A 1 432 ? -16.025 13.310 28.883 1.00 41.84 432 LEU A C 1
ATOM 3375 O O . LEU A 1 432 ? -15.971 13.996 29.903 1.00 41.84 432 LEU A O 1
ATOM 3379 N N . TYR A 1 433 ? -17.137 12.684 28.493 1.00 36.19 433 TYR A N 1
ATOM 3380 C CA . TYR A 1 433 ? -18.313 12.503 29.341 1.00 36.19 433 TYR A CA 1
ATOM 3381 C C . TYR A 1 433 ? -17.908 11.723 30.600 1.00 36.19 433 TYR A C 1
ATOM 3383 O O . TYR A 1 433 ? -17.951 10.497 30.620 1.00 36.19 433 TYR A O 1
ATOM 3391 N N . SER A 1 434 ? -17.501 12.431 31.651 1.00 35.94 434 SER A N 1
ATOM 3392 C CA . SER A 1 434 ? -17.339 11.871 32.987 1.00 35.94 434 SER A CA 1
ATOM 3393 C C . SER A 1 434 ? -18.322 12.562 33.918 1.00 35.94 434 SER A C 1
ATOM 3395 O O . SER A 1 434 ? -18.126 13.692 34.362 1.00 35.94 434 SER A O 1
ATOM 3397 N N . THR A 1 435 ? -19.434 11.886 34.181 1.00 35.44 435 THR A N 1
ATOM 3398 C CA . THR A 1 435 ? -20.338 12.221 35.279 1.00 35.44 435 THR A CA 1
ATOM 3399 C C . THR A 1 435 ? -19.753 11.644 36.566 1.00 35.44 435 THR A C 1
ATOM 3401 O O . THR A 1 435 ? -20.094 10.531 36.959 1.00 35.44 435 THR A O 1
ATOM 3404 N N . GLY A 1 436 ? -18.844 12.380 37.205 1.00 41.75 436 GLY A N 1
ATOM 3405 C CA . GLY A 1 436 ? -18.321 12.043 38.530 1.00 41.75 436 GLY A CA 1
ATOM 3406 C C . GLY A 1 436 ? -17.192 12.979 38.981 1.00 41.75 436 GLY A C 1
ATOM 3407 O O . GLY A 1 436 ? -16.499 13.534 38.129 1.00 41.75 436 GLY A O 1
ATOM 3408 N N . PRO A 1 437 ? -17.001 13.189 40.297 1.00 36.00 437 PRO A N 1
ATOM 3409 C CA . PRO A 1 437 ? -15.884 13.978 40.812 1.00 36.00 437 PRO A CA 1
ATOM 3410 C C . PRO A 1 437 ? -14.565 13.248 40.515 1.00 36.00 437 PRO A C 1
ATOM 3412 O O . PRO A 1 437 ? -14.347 12.138 40.991 1.00 36.00 437 PRO A O 1
ATOM 3415 N N . VAL A 1 438 ? -13.707 13.852 39.690 1.00 50.91 438 VAL A N 1
ATOM 3416 C CA . VAL A 1 438 ? -12.413 13.283 39.280 1.00 50.91 438 VAL A CA 1
ATOM 3417 C C . VAL A 1 438 ? -11.356 13.619 40.338 1.00 50.91 438 VAL A C 1
ATOM 3419 O O . VAL A 1 438 ? -11.155 14.787 40.668 1.00 50.91 438 VAL A O 1
ATOM 3422 N N . GLU A 1 439 ? -10.685 12.602 40.883 1.00 52.53 439 GLU A N 1
ATOM 3423 C CA . GLU A 1 439 ? -9.469 12.780 41.687 1.00 52.53 439 GLU A CA 1
ATOM 3424 C C . GLU A 1 439 ? -8.361 13.422 40.831 1.00 52.53 439 GLU A C 1
ATOM 3426 O O . GLU A 1 439 ? -8.109 12.987 39.705 1.00 52.53 439 GLU A O 1
ATOM 3431 N N . LYS A 1 440 ? -7.694 14.458 41.359 1.00 52.88 440 LYS A N 1
ATOM 3432 C CA . LYS A 1 440 ? -6.579 15.156 40.687 1.00 52.88 440 LYS A CA 1
ATOM 3433 C C . LYS A 1 440 ? -5.472 14.156 40.300 1.00 52.88 440 LYS A C 1
ATOM 3435 O O . LYS A 1 440 ? -5.114 13.319 41.125 1.00 52.88 440 LYS A O 1
ATOM 3440 N N . GLY A 1 441 ? -4.954 14.213 39.070 1.00 55.59 441 GLY A N 1
ATOM 3441 C CA . GLY A 1 441 ? -3.956 13.268 38.540 1.00 55.59 441 GLY A CA 1
ATOM 3442 C C . GLY A 1 441 ? -4.518 11.992 37.888 1.00 55.59 441 GLY A C 1
ATOM 3443 O O . GLY A 1 441 ? -3.792 11.285 37.183 1.00 55.59 441 GLY A O 1
ATOM 3444 N N . SER A 1 442 ? -5.804 11.670 38.085 1.00 66.12 442 SER A N 1
ATOM 3445 C CA . SER A 1 442 ? -6.432 10.466 37.510 1.00 66.12 442 SER A CA 1
ATOM 3446 C C . SER A 1 442 ? -6.667 10.594 35.997 1.00 66.12 442 SER A C 1
ATOM 3448 O O . SER A 1 442 ? -6.627 9.602 35.259 1.00 66.12 442 SER A O 1
ATOM 3450 N N . GLN A 1 443 ? -6.842 11.824 35.500 1.00 71.19 443 GLN A N 1
ATOM 3451 C CA . GLN A 1 443 ? -7.105 12.077 34.086 1.00 71.19 443 GLN A CA 1
ATOM 3452 C C . GLN A 1 443 ? -5.854 11.835 33.238 1.00 71.19 443 GLN A C 1
ATOM 3454 O O . GLN A 1 443 ? -5.921 11.041 32.296 1.00 71.19 443 GLN A O 1
ATOM 3459 N N . ALA A 1 444 ? -4.704 12.418 33.590 1.00 73.69 444 ALA A N 1
ATOM 3460 C CA . ALA A 1 444 ? -3.455 12.173 32.862 1.00 73.69 444 ALA A CA 1
ATOM 3461 C C . ALA A 1 444 ? -3.049 10.686 32.871 1.00 73.69 444 ALA A C 1
ATOM 3463 O O . ALA A 1 444 ? -2.628 10.152 31.843 1.00 73.69 444 ALA A O 1
ATOM 3464 N N . LEU A 1 445 ? -3.257 9.977 33.988 1.00 78.94 445 LEU A N 1
ATOM 3465 C CA . LEU A 1 445 ? -3.001 8.534 34.074 1.00 78.94 445 LEU A CA 1
ATOM 3466 C C . LEU A 1 445 ? -3.910 7.708 33.155 1.00 78.94 445 LEU A C 1
ATOM 3468 O O . LEU A 1 445 ? -3.443 6.743 32.546 1.00 78.94 445 LEU A O 1
ATOM 3472 N N . SER A 1 446 ? -5.190 8.073 33.029 1.00 78.19 446 SER A N 1
ATOM 3473 C CA . SER A 1 446 ? -6.107 7.403 32.098 1.00 78.19 446 SER A CA 1
ATOM 3474 C C . SER A 1 446 ? -5.682 7.597 30.640 1.00 78.19 446 SER A C 1
ATOM 3476 O O . SER A 1 446 ? -5.699 6.649 29.861 1.00 78.19 446 SER A O 1
ATOM 3478 N N . ILE A 1 447 ? -5.187 8.788 30.289 1.00 80.12 447 ILE A N 1
ATOM 3479 C CA . ILE A 1 447 ? -4.703 9.109 28.941 1.00 80.12 447 ILE A CA 1
ATOM 3480 C C . ILE A 1 447 ? -3.414 8.349 28.631 1.00 80.12 447 ILE A C 1
ATOM 3482 O O . ILE A 1 447 ? -3.295 7.759 27.556 1.00 80.12 447 ILE A O 1
ATOM 3486 N N . LEU A 1 448 ? -2.472 8.296 29.577 1.00 81.50 448 LEU A N 1
ATOM 3487 C CA . LEU A 1 448 ? -1.247 7.507 29.429 1.00 81.50 448 LEU A CA 1
ATOM 3488 C C . LEU A 1 448 ? -1.534 6.006 29.286 1.00 81.50 448 LEU A C 1
ATOM 3490 O O . LEU A 1 448 ? -0.804 5.312 28.586 1.00 81.50 448 LEU A O 1
ATOM 3494 N N . ARG A 1 449 ? -2.593 5.500 29.926 1.00 80.19 449 ARG A N 1
ATOM 3495 C CA . ARG A 1 449 ? -2.979 4.085 29.863 1.00 80.19 449 ARG A CA 1
ATOM 3496 C C . ARG A 1 449 ? -3.741 3.726 28.585 1.00 80.19 449 ARG A C 1
ATOM 3498 O O . ARG A 1 449 ? -3.449 2.695 27.987 1.00 80.19 449 ARG A O 1
ATOM 3505 N N . ASP A 1 450 ? -4.722 4.544 28.204 1.00 75.50 450 ASP A N 1
ATOM 3506 C CA . ASP A 1 450 ? -5.737 4.170 27.211 1.00 75.50 450 ASP A CA 1
ATOM 3507 C C . ASP A 1 450 ? -5.497 4.819 25.832 1.00 75.50 450 ASP A C 1
ATOM 3509 O O . ASP A 1 450 ? -5.930 4.272 24.818 1.00 75.50 450 ASP A O 1
ATOM 3513 N N . ILE A 1 451 ? -4.797 5.962 25.769 1.00 79.69 451 ILE A N 1
ATOM 3514 C CA . ILE A 1 451 ? -4.584 6.737 24.530 1.00 79.69 451 ILE A CA 1
ATOM 3515 C C . ILE A 1 451 ? -3.118 6.695 24.083 1.00 79.69 451 ILE A C 1
ATOM 3517 O O . ILE A 1 451 ? -2.826 6.410 22.918 1.00 79.69 451 ILE A O 1
ATOM 3521 N N . PHE A 1 452 ? -2.179 6.980 24.986 1.00 81.62 452 PHE A N 1
ATOM 3522 C CA . PHE A 1 452 ? -0.752 6.982 24.667 1.00 81.62 452 PHE A CA 1
ATOM 3523 C C . PHE A 1 452 ? -0.280 5.551 24.382 1.00 81.62 452 PHE A C 1
ATOM 3525 O O . PHE A 1 452 ? -0.446 4.676 25.217 1.00 81.62 452 PHE A O 1
ATOM 3532 N N . LEU A 1 453 ? 0.309 5.284 23.208 1.00 82.75 453 LEU A N 1
ATOM 3533 C CA . LEU A 1 453 ? 0.805 3.950 22.815 1.00 82.75 453 LEU A CA 1
ATOM 3534 C C . LEU A 1 453 ? -0.161 2.790 23.148 1.00 82.75 453 LEU A C 1
ATOM 3536 O O . LEU A 1 453 ? 0.254 1.769 23.697 1.00 82.75 453 LEU A O 1
ATOM 3540 N N . ALA A 1 454 ? -1.439 2.921 22.773 1.00 80.88 454 ALA A N 1
ATOM 3541 C CA . ALA A 1 454 ? -2.483 1.922 23.044 1.00 80.88 454 ALA A CA 1
ATOM 3542 C C . ALA A 1 454 ? -2.170 0.500 22.518 1.00 80.88 454 ALA A C 1
ATOM 3544 O O . ALA A 1 454 ? -2.796 -0.481 22.916 1.00 80.88 454 ALA A O 1
ATOM 3545 N N . ASN A 1 455 ? -1.185 0.360 21.624 1.00 82.88 455 ASN A N 1
ATOM 3546 C CA . ASN A 1 455 ? -0.686 -0.926 21.141 1.00 82.88 455 ASN A CA 1
ATOM 3547 C C . ASN A 1 455 ? 0.144 -1.705 22.183 1.00 82.88 455 ASN A C 1
ATOM 3549 O O . ASN A 1 455 ? 0.362 -2.903 21.996 1.00 82.88 455 ASN A O 1
ATOM 3553 N N . VAL A 1 456 ? 0.630 -1.058 23.248 1.00 85.06 456 VAL A N 1
ATOM 3554 C CA . VAL A 1 456 ? 1.389 -1.693 24.334 1.00 85.06 456 VAL A CA 1
ATOM 3555 C C . VAL A 1 456 ? 0.476 -1.846 25.555 1.00 85.06 456 VAL A C 1
ATOM 3557 O O . VAL A 1 456 ? 0.131 -0.848 26.180 1.00 85.06 456 VAL A O 1
ATOM 3560 N N . PRO A 1 457 ? 0.083 -3.074 25.937 1.00 80.50 457 PRO A N 1
ATOM 3561 C CA . PRO A 1 457 ? -0.873 -3.265 27.020 1.00 80.50 457 PRO A CA 1
ATOM 3562 C C . PRO A 1 457 ? -0.260 -2.937 28.387 1.00 80.50 457 PRO A C 1
ATOM 3564 O O . PRO A 1 457 ? 0.815 -3.435 28.742 1.00 80.50 457 PRO A O 1
ATOM 3567 N N . VAL A 1 458 ? -1.000 -2.157 29.175 1.00 82.88 458 VAL A N 1
ATOM 3568 C CA . VAL A 1 458 ? -0.694 -1.825 30.571 1.00 82.88 458 VAL A CA 1
ATOM 3569 C C . VAL A 1 458 ? -1.584 -2.665 31.481 1.00 82.88 458 VAL A C 1
ATOM 3571 O O . VAL A 1 458 ? -2.809 -2.588 31.421 1.00 82.88 458 VAL A O 1
ATOM 3574 N N . HIS A 1 459 ? -0.975 -3.468 32.351 1.00 79.31 459 HIS A N 1
ATOM 3575 C CA . HIS A 1 459 ? -1.701 -4.251 33.353 1.00 79.31 459 HIS A CA 1
ATOM 3576 C C . HIS A 1 459 ? -1.482 -3.632 34.731 1.00 79.31 459 HIS A C 1
ATOM 3578 O O . HIS A 1 459 ? -0.341 -3.345 35.082 1.00 79.31 459 HIS A O 1
ATOM 3584 N N . GLN A 1 460 ? -2.555 -3.437 35.507 1.00 78.69 460 GLN A N 1
ATOM 3585 C CA . GLN A 1 460 ? -2.481 -2.962 36.900 1.00 78.69 460 GLN A CA 1
ATOM 3586 C C . GLN A 1 460 ? -1.667 -1.660 37.068 1.00 78.69 460 GLN A C 1
ATOM 3588 O O . GLN A 1 460 ? -0.866 -1.547 37.988 1.00 78.69 460 GLN A O 1
ATOM 3593 N N . HIS A 1 461 ? -1.822 -0.694 36.151 1.00 77.12 461 HIS A N 1
ATOM 3594 C CA . HIS A 1 461 ? -1.051 0.563 36.145 1.00 77.12 461 HIS A CA 1
ATOM 3595 C C . HIS A 1 461 ? 0.482 0.386 36.090 1.00 77.12 461 HIS A C 1
ATOM 3597 O O . HIS A 1 461 ? 1.234 1.289 36.445 1.00 77.12 461 HIS A O 1
ATOM 3603 N N . ASN A 1 462 ? 0.974 -0.761 35.609 1.00 86.19 462 ASN A N 1
ATOM 3604 C CA . ASN A 1 462 ? 2.397 -0.979 35.380 1.00 86.19 462 ASN A CA 1
ATOM 3605 C C . ASN A 1 462 ? 2.809 -0.505 33.977 1.00 86.19 462 ASN A C 1
ATOM 3607 O O . ASN A 1 462 ? 2.683 -1.236 32.990 1.00 86.19 462 ASN A O 1
ATOM 3611 N N . PHE A 1 463 ? 3.356 0.707 33.907 1.00 87.75 463 PHE A N 1
ATOM 3612 C CA . PHE A 1 463 ? 3.791 1.355 32.666 1.00 87.75 463 PHE A CA 1
ATOM 3613 C C . PHE A 1 463 ? 5.164 0.880 32.160 1.00 87.75 463 PHE A C 1
ATOM 3615 O O . PHE A 1 463 ? 5.637 1.342 31.123 1.00 87.75 463 PHE A O 1
ATOM 3622 N N . ARG A 1 464 ? 5.823 -0.083 32.827 1.00 87.50 464 ARG A N 1
ATOM 3623 C CA . ARG A 1 464 ? 7.217 -0.458 32.526 1.00 87.50 464 ARG A CA 1
ATOM 3624 C C . ARG A 1 464 ? 7.454 -0.844 31.065 1.00 87.50 464 ARG A C 1
ATOM 3626 O O . ARG A 1 464 ? 8.450 -0.430 30.479 1.00 87.50 464 ARG A O 1
ATOM 3633 N N . LYS A 1 465 ? 6.554 -1.631 30.466 1.00 87.25 465 LYS A N 1
ATOM 3634 C CA . LYS A 1 465 ? 6.661 -2.039 29.049 1.00 87.25 465 LYS A CA 1
ATOM 3635 C C . LYS A 1 465 ? 6.557 -0.842 28.103 1.00 87.25 465 LYS A C 1
ATOM 3637 O O . LYS A 1 465 ? 7.258 -0.790 27.097 1.00 87.25 465 LYS A O 1
ATOM 3642 N N . GLN A 1 466 ? 5.706 0.114 28.452 1.00 87.25 466 GLN A N 1
ATOM 3643 C CA . GLN A 1 466 ? 5.476 1.336 27.695 1.00 87.25 466 GLN A CA 1
ATOM 3644 C C . GLN A 1 466 ? 6.695 2.260 27.789 1.00 87.25 466 GLN A C 1
ATOM 3646 O O . GLN A 1 466 ? 7.179 2.726 26.762 1.00 87.25 466 GLN A O 1
ATOM 3651 N N . CYS A 1 467 ? 7.290 2.398 28.978 1.00 87.38 467 CYS A N 1
ATOM 3652 C CA . CYS A 1 467 ? 8.550 3.120 29.164 1.00 87.38 467 CYS A CA 1
ATOM 3653 C C . CYS A 1 467 ? 9.702 2.514 28.356 1.00 87.38 467 CYS A C 1
ATOM 3655 O O . CYS A 1 467 ? 10.462 3.249 27.733 1.00 87.38 467 CYS A O 1
ATOM 3657 N N . ILE A 1 468 ? 9.820 1.180 28.316 1.00 88.75 468 ILE A N 1
ATOM 3658 C CA . ILE A 1 468 ? 10.826 0.499 27.483 1.00 88.75 468 ILE A CA 1
ATOM 3659 C C . ILE A 1 468 ? 10.588 0.810 26.000 1.00 88.75 468 ILE A C 1
ATOM 3661 O O . ILE A 1 468 ? 11.537 1.091 25.271 1.00 88.75 468 ILE A O 1
ATOM 3665 N N . TYR A 1 469 ? 9.333 0.797 25.546 1.00 90.00 469 TYR A N 1
ATOM 3666 C CA . TYR A 1 469 ? 8.998 1.118 24.160 1.00 90.00 469 TYR A CA 1
ATOM 3667 C C . TYR A 1 469 ? 9.350 2.572 23.805 1.00 90.00 469 TYR A C 1
ATOM 3669 O O . TYR A 1 469 ? 9.981 2.816 22.776 1.00 90.00 469 TYR A O 1
ATOM 3677 N N . VAL A 1 470 ? 9.033 3.528 24.686 1.00 88.19 470 VAL A N 1
ATOM 3678 C CA . VAL A 1 470 ? 9.423 4.941 24.536 1.00 88.19 470 VAL A CA 1
ATOM 3679 C C . VAL A 1 470 ? 10.944 5.103 24.546 1.00 88.19 470 VAL A C 1
ATOM 3681 O O . VAL A 1 470 ? 11.480 5.827 23.712 1.00 88.19 470 VAL A O 1
ATOM 3684 N N . ALA A 1 471 ? 11.665 4.382 25.408 1.00 87.88 471 ALA A N 1
ATOM 3685 C CA . ALA A 1 471 ? 13.126 4.411 25.425 1.00 87.88 471 ALA A CA 1
ATOM 3686 C C . ALA A 1 471 ? 13.726 3.916 24.097 1.00 87.88 471 ALA A C 1
ATOM 3688 O O . ALA A 1 471 ? 14.673 4.515 23.589 1.00 87.88 471 ALA A O 1
ATOM 3689 N N . VAL A 1 472 ? 13.144 2.877 23.485 1.00 89.94 472 VAL A N 1
ATOM 3690 C CA . VAL A 1 472 ? 13.530 2.418 22.140 1.00 89.94 472 VAL A CA 1
ATOM 3691 C C . VAL A 1 472 ? 13.221 3.479 21.077 1.00 89.94 472 VAL A C 1
ATOM 3693 O O . VAL A 1 472 ? 14.050 3.696 20.194 1.00 89.94 472 VAL A O 1
ATOM 3696 N N . MET A 1 473 ? 12.077 4.171 21.161 1.00 88.12 473 MET A N 1
ATOM 3697 C CA . MET A 1 473 ? 11.747 5.285 20.256 1.00 88.12 473 MET A CA 1
ATOM 3698 C C . MET A 1 473 ? 12.779 6.414 20.352 1.00 88.12 473 MET A C 1
ATOM 3700 O O . MET A 1 473 ? 13.326 6.827 19.330 1.00 88.12 473 MET A O 1
ATOM 3704 N N . MET A 1 474 ? 13.092 6.863 21.573 1.00 85.88 474 MET A N 1
ATOM 3705 C CA . MET A 1 474 ? 14.084 7.912 21.825 1.00 85.88 474 MET A CA 1
ATOM 3706 C C . MET A 1 474 ? 15.471 7.500 21.340 1.00 85.88 474 MET A C 1
ATOM 3708 O O . MET A 1 474 ? 16.146 8.282 20.674 1.00 85.88 474 MET A O 1
ATOM 3712 N N . ARG A 1 475 ? 15.878 6.255 21.608 1.00 87.88 475 ARG A N 1
ATOM 3713 C CA . ARG A 1 475 ? 17.161 5.724 21.149 1.00 87.88 475 ARG A CA 1
ATOM 3714 C C . ARG A 1 475 ? 17.271 5.749 19.629 1.00 87.88 475 ARG A C 1
ATOM 3716 O O . ARG A 1 475 ? 18.246 6.287 19.116 1.00 87.88 475 ARG A O 1
ATOM 3723 N N . ARG A 1 476 ? 16.287 5.196 18.908 1.00 88.06 476 ARG A N 1
ATOM 3724 C CA . ARG A 1 476 ? 16.334 5.162 17.438 1.00 88.06 476 ARG A CA 1
ATOM 3725 C C . ARG A 1 476 ? 16.358 6.583 16.854 1.00 88.06 476 ARG A C 1
ATOM 3727 O O . ARG A 1 476 ? 17.088 6.836 15.904 1.00 88.06 476 ARG A O 1
ATOM 3734 N N . MET A 1 477 ? 15.611 7.517 17.445 1.00 86.88 477 MET A N 1
ATOM 3735 C CA . MET A 1 477 ? 15.622 8.927 17.041 1.00 86.88 477 MET A CA 1
ATOM 3736 C C . MET A 1 477 ? 16.999 9.576 17.258 1.00 86.88 477 MET A C 1
ATOM 3738 O O . MET A 1 477 ? 17.509 10.235 16.358 1.00 86.88 477 MET A O 1
ATOM 3742 N N . MET A 1 478 ? 17.643 9.357 18.407 1.00 86.44 478 MET A N 1
ATOM 3743 C CA . MET A 1 478 ? 18.998 9.865 18.666 1.00 86.44 478 MET A CA 1
ATOM 3744 C C . MET A 1 478 ? 20.053 9.227 17.751 1.00 86.44 478 MET A C 1
ATOM 3746 O O . MET A 1 478 ? 20.959 9.915 17.284 1.00 86.44 478 MET A O 1
ATOM 3750 N N . GLU A 1 479 ? 19.927 7.933 17.450 1.00 86.44 479 GLU A N 1
ATOM 3751 C CA . GLU A 1 479 ? 20.777 7.253 16.464 1.00 86.44 479 GLU A CA 1
ATOM 3752 C C . GLU A 1 479 ? 20.626 7.882 15.067 1.00 86.44 479 GLU A C 1
ATOM 3754 O O . GLU A 1 479 ? 21.633 8.074 14.389 1.00 86.44 479 GLU A O 1
ATOM 3759 N N . ALA A 1 480 ? 19.414 8.292 14.674 1.00 86.19 480 ALA A N 1
ATOM 3760 C CA . ALA A 1 480 ? 19.165 9.005 13.417 1.00 86.19 480 ALA A CA 1
ATOM 3761 C C . ALA A 1 480 ? 19.717 10.445 13.395 1.00 86.19 480 ALA A C 1
ATOM 3763 O O . ALA A 1 480 ? 20.112 10.934 12.337 1.00 86.19 480 ALA A O 1
ATOM 3764 N N . ILE A 1 481 ? 19.791 11.121 14.550 1.00 84.62 481 ILE A N 1
ATOM 3765 C CA . ILE A 1 481 ? 20.468 12.426 14.672 1.00 84.62 481 ILE A CA 1
ATOM 3766 C C . ILE A 1 481 ? 21.976 12.268 14.429 1.00 84.62 481 ILE A C 1
ATOM 3768 O O . ILE A 1 481 ? 22.582 13.086 13.738 1.00 84.62 481 ILE A O 1
ATOM 3772 N N . LEU A 1 482 ? 22.584 11.214 14.985 1.00 85.69 482 LEU A N 1
ATOM 3773 C CA . LEU A 1 482 ? 24.016 10.937 14.833 1.00 85.69 482 LEU A CA 1
ATOM 3774 C C . LEU A 1 482 ? 24.368 10.387 13.443 1.00 85.69 482 LEU A C 1
ATOM 3776 O O . LEU A 1 482 ? 25.446 10.684 12.928 1.00 85.69 482 LEU A O 1
ATOM 3780 N N . ASN A 1 483 ? 23.485 9.584 12.845 1.00 84.25 483 ASN A N 1
ATOM 3781 C CA . ASN A 1 483 ? 23.671 8.981 11.532 1.00 84.25 483 ASN A CA 1
ATOM 3782 C C . ASN A 1 483 ? 22.426 9.163 10.654 1.00 84.25 483 ASN A C 1
ATOM 3784 O O . ASN A 1 483 ? 21.403 8.514 10.869 1.00 84.25 483 ASN A O 1
ATOM 3788 N N . LYS A 1 484 ? 22.548 9.976 9.599 1.00 77.75 484 LYS A N 1
ATOM 3789 C CA . LYS A 1 484 ? 21.460 10.220 8.639 1.00 77.75 484 LYS A CA 1
ATOM 3790 C C . LYS A 1 484 ? 21.020 8.959 7.889 1.00 77.75 484 LYS A C 1
ATOM 3792 O O . LYS A 1 484 ? 19.859 8.875 7.508 1.00 77.75 484 LYS A O 1
ATOM 3797 N N . ASP A 1 485 ? 21.894 7.964 7.742 1.00 78.19 485 ASP A N 1
ATOM 3798 C CA . ASP A 1 485 ? 21.557 6.700 7.073 1.00 78.19 485 ASP A CA 1
ATOM 3799 C C . ASP A 1 485 ? 20.617 5.815 7.911 1.00 78.19 485 ASP A C 1
ATOM 3801 O O . ASP A 1 485 ? 20.060 4.845 7.403 1.00 78.19 485 ASP A O 1
ATOM 3805 N N . ALA A 1 486 ? 20.419 6.136 9.196 1.00 79.00 486 ALA A N 1
ATOM 3806 C CA . ALA A 1 486 ? 19.464 5.450 10.064 1.00 79.00 486 ALA A CA 1
ATOM 3807 C C . ALA A 1 486 ? 18.025 5.999 9.948 1.00 79.00 486 ALA A C 1
ATOM 3809 O O . ALA A 1 486 ? 17.137 5.529 10.664 1.00 79.00 486 ALA A O 1
ATOM 3810 N N . MET A 1 487 ? 17.781 6.985 9.072 1.00 82.25 487 MET A N 1
ATOM 3811 C CA . MET A 1 487 ? 16.434 7.484 8.776 1.00 82.25 487 MET A CA 1
ATOM 3812 C C . MET A 1 487 ? 15.621 6.448 7.987 1.00 82.25 487 MET A C 1
ATOM 3814 O O . MET A 1 487 ? 16.134 5.783 7.088 1.00 82.25 487 MET A O 1
ATOM 3818 N N . ASP A 1 488 ? 14.338 6.306 8.326 1.00 82.62 488 ASP A N 1
ATOM 3819 C CA . ASP A 1 488 ? 13.450 5.351 7.661 1.00 82.62 488 ASP A CA 1
ATOM 3820 C C . ASP A 1 488 ? 12.908 5.939 6.345 1.00 82.62 488 ASP A C 1
ATOM 3822 O O . ASP A 1 488 ? 12.326 7.024 6.325 1.00 82.62 488 ASP A O 1
ATOM 3826 N N . ASP A 1 489 ? 13.008 5.187 5.246 1.00 81.19 489 ASP A N 1
ATOM 3827 C CA . ASP A 1 489 ? 12.337 5.532 3.988 1.00 81.19 489 ASP A CA 1
ATOM 3828 C C . ASP A 1 489 ? 10.823 5.254 4.089 1.00 81.19 489 ASP A C 1
ATOM 3830 O O . ASP A 1 489 ? 10.377 4.106 4.226 1.00 81.19 489 ASP A O 1
ATOM 3834 N N . LYS A 1 490 ? 10.010 6.314 4.011 1.00 76.88 490 LYS A N 1
ATOM 3835 C CA . LYS A 1 490 ? 8.540 6.222 4.033 1.00 76.88 490 LYS A CA 1
ATOM 3836 C C . LYS A 1 490 ? 7.970 5.541 2.791 1.00 76.88 490 LYS A C 1
ATOM 3838 O O . LYS A 1 490 ? 6.897 4.939 2.871 1.00 76.88 490 LYS A O 1
ATOM 3843 N N . ASP A 1 491 ? 8.668 5.617 1.662 1.00 78.31 491 ASP A N 1
ATOM 3844 C CA . ASP A 1 491 ? 8.219 5.040 0.399 1.00 78.31 491 ASP A CA 1
ATOM 3845 C C . ASP A 1 491 ? 8.578 3.561 0.248 1.00 78.31 491 ASP A C 1
ATOM 3847 O O . ASP A 1 491 ? 8.047 2.884 -0.640 1.00 78.31 491 ASP A O 1
ATOM 3851 N N . TYR A 1 492 ? 9.379 3.019 1.169 1.00 81.75 492 TYR A N 1
ATOM 3852 C CA . TYR A 1 492 ? 9.678 1.597 1.223 1.00 81.75 492 TYR A CA 1
ATOM 3853 C C . TYR A 1 492 ? 8.393 0.761 1.337 1.00 81.75 492 TYR A C 1
ATOM 3855 O O . TYR A 1 492 ? 7.654 0.829 2.320 1.00 81.75 492 TYR A O 1
ATOM 3863 N N . VAL A 1 493 ? 8.142 -0.097 0.343 1.00 78.19 493 VAL A N 1
ATOM 3864 C CA . VAL A 1 493 ? 6.903 -0.895 0.243 1.00 78.19 493 VAL A CA 1
ATOM 3865 C C . VAL A 1 493 ? 6.708 -1.837 1.437 1.00 78.19 493 VAL A C 1
ATOM 3867 O O . VAL A 1 493 ? 5.574 -2.112 1.818 1.00 78.19 493 VAL A O 1
ATOM 3870 N N . GLY A 1 494 ? 7.779 -2.271 2.111 1.00 76.38 494 GLY A N 1
ATOM 3871 C CA . GLY A 1 494 ? 7.653 -3.064 3.342 1.00 76.38 494 GLY A CA 1
ATOM 3872 C C . GLY A 1 494 ? 7.045 -2.288 4.522 1.00 76.38 494 GLY A C 1
ATOM 3873 O O . GLY A 1 494 ? 6.438 -2.897 5.411 1.00 76.38 494 GLY A O 1
ATOM 3874 N N . ASN A 1 495 ? 7.130 -0.954 4.502 1.00 83.00 495 ASN A N 1
ATOM 3875 C CA . ASN A 1 495 ? 6.469 -0.062 5.456 1.00 83.00 495 ASN A CA 1
ATOM 3876 C C . ASN A 1 495 ? 5.014 0.225 5.072 1.00 83.00 495 ASN A C 1
ATOM 3878 O O . ASN A 1 495 ? 4.298 0.835 5.859 1.00 83.00 495 ASN A O 1
ATOM 3882 N N . LYS A 1 496 ? 4.557 -0.231 3.904 1.00 81.38 496 LYS A N 1
ATOM 3883 C CA . LYS A 1 496 ? 3.200 -0.024 3.401 1.00 81.38 496 LYS A CA 1
ATOM 3884 C C . LYS A 1 496 ? 2.345 -1.272 3.642 1.00 81.38 496 LYS A C 1
ATOM 3886 O O . LYS A 1 496 ? 2.833 -2.401 3.758 1.00 81.38 496 LYS A O 1
ATOM 3891 N N . ARG A 1 497 ? 1.044 -1.071 3.801 1.00 78.56 497 ARG A N 1
ATOM 3892 C CA . ARG A 1 497 ? 0.011 -2.096 3.959 1.00 78.56 497 ARG A CA 1
ATOM 3893 C C . ARG A 1 497 ? -1.111 -1.776 2.989 1.00 78.56 497 ARG A C 1
ATOM 3895 O O . ARG A 1 497 ? -1.474 -0.619 2.814 1.00 78.56 497 ARG A O 1
ATOM 3902 N N . LEU A 1 498 ? -1.631 -2.812 2.349 1.00 82.25 498 LEU A N 1
ATOM 3903 C CA . LEU A 1 498 ? -2.757 -2.689 1.438 1.00 82.25 498 LEU A CA 1
ATOM 3904 C C . LEU A 1 498 ? -4.022 -3.034 2.213 1.00 82.25 498 LEU A C 1
ATOM 3906 O O . LEU A 1 498 ? -4.178 -4.177 2.643 1.00 82.25 498 LEU A O 1
ATOM 3910 N N . GLU A 1 499 ? -4.886 -2.044 2.409 1.00 76.88 499 GLU A N 1
ATOM 3911 C CA . GLU A 1 499 ? -6.232 -2.257 2.916 1.00 76.88 499 GLU A CA 1
ATOM 3912 C C . GLU A 1 499 ? -7.158 -2.655 1.763 1.00 76.88 499 GLU A C 1
ATOM 3914 O O . GLU A 1 499 ? -7.335 -1.933 0.774 1.00 76.88 499 GLU A O 1
ATOM 3919 N N . LEU A 1 500 ? -7.707 -3.861 1.883 1.00 79.69 500 LEU A N 1
ATOM 3920 C CA . LEU A 1 500 ? -8.590 -4.475 0.899 1.00 79.69 500 LEU A CA 1
ATOM 3921 C C . LEU A 1 500 ? -10.061 -4.167 1.205 1.00 79.69 500 LEU A C 1
ATOM 3923 O O . LEU A 1 500 ? -10.427 -3.738 2.301 1.00 79.69 500 LEU A O 1
ATOM 3927 N N . SER A 1 501 ? -10.929 -4.473 0.241 1.00 79.25 501 SER A N 1
ATOM 3928 C CA . SER A 1 501 ? -12.386 -4.319 0.346 1.00 79.25 501 SER A CA 1
ATOM 3929 C C . SER A 1 501 ? -12.981 -4.946 1.612 1.00 79.25 501 SER A C 1
ATOM 3931 O O . SER A 1 501 ? -13.828 -4.328 2.252 1.00 79.25 501 SER A O 1
ATOM 3933 N N . GLY A 1 502 ? -12.512 -6.132 2.012 1.00 75.06 502 GLY A N 1
ATOM 3934 C CA . GLY A 1 502 ? -12.978 -6.816 3.221 1.00 75.06 502 GLY A CA 1
ATOM 3935 C C . GLY A 1 502 ? -12.645 -6.072 4.519 1.00 75.06 502 GLY A C 1
ATOM 3936 O O . GLY A 1 502 ? -13.501 -5.951 5.390 1.00 75.06 502 GLY A O 1
ATOM 3937 N N . GLN A 1 503 ? -11.434 -5.517 4.636 1.00 74.06 503 GLN A N 1
ATOM 3938 C CA . GLN A 1 503 ? -11.010 -4.771 5.829 1.00 74.06 503 GLN A CA 1
ATOM 3939 C C . GLN A 1 503 ? -11.797 -3.468 5.974 1.00 74.06 503 GLN A C 1
ATOM 3941 O O . GLN A 1 503 ? -12.305 -3.177 7.055 1.00 74.06 503 GLN A O 1
ATOM 3946 N N . LEU A 1 504 ? -11.972 -2.735 4.872 1.00 77.75 504 LEU A N 1
ATOM 3947 C CA . LEU A 1 504 ? -12.769 -1.508 4.852 1.00 77.75 504 LEU A CA 1
ATOM 3948 C C . LEU A 1 504 ? -14.229 -1.790 5.235 1.00 77.75 504 LEU A C 1
ATOM 3950 O O . LEU A 1 504 ? -14.792 -1.107 6.090 1.00 77.75 504 LEU A O 1
ATOM 3954 N N . LEU A 1 505 ? -14.831 -2.842 4.667 1.00 78.88 505 LEU A N 1
ATOM 3955 C CA . LEU A 1 505 ? -16.192 -3.261 5.015 1.00 78.88 505 LEU A CA 1
ATOM 3956 C C . LEU A 1 505 ? -16.322 -3.712 6.472 1.00 78.88 505 LEU A C 1
ATOM 3958 O O . LEU A 1 505 ? -17.347 -3.434 7.087 1.00 78.88 505 LEU A O 1
ATOM 3962 N N . SER A 1 506 ? -15.306 -4.372 7.031 1.00 76.75 506 SER A N 1
ATOM 3963 C CA . SER A 1 506 ? -15.296 -4.777 8.439 1.00 76.75 506 SER A CA 1
ATOM 3964 C C . SER A 1 506 ? -15.315 -3.570 9.373 1.00 76.75 506 SER A C 1
ATOM 3966 O O . SER A 1 506 ? -16.117 -3.545 10.302 1.00 76.75 506 SER A O 1
ATOM 3968 N N . LEU A 1 507 ? -14.473 -2.565 9.112 1.00 77.44 507 LEU A N 1
ATOM 3969 C CA . LEU A 1 507 ? -14.424 -1.333 9.907 1.00 77.44 507 LEU A CA 1
ATOM 3970 C C . LEU A 1 507 ? -15.758 -0.582 9.848 1.00 77.44 507 LEU A C 1
ATOM 3972 O O . LEU A 1 507 ? -16.307 -0.196 10.877 1.00 77.44 507 LEU A O 1
ATOM 3976 N N . LEU A 1 508 ? -16.320 -0.443 8.644 1.00 81.12 508 LEU A N 1
ATOM 3977 C CA . LEU A 1 508 ? -17.623 0.188 8.450 1.00 81.12 508 LEU A CA 1
ATOM 3978 C C . LEU A 1 508 ? -18.748 -0.585 9.150 1.00 81.12 508 LEU A C 1
ATOM 3980 O O . LEU A 1 508 ? -19.627 0.015 9.763 1.00 81.12 508 LEU A O 1
ATOM 3984 N N . PHE A 1 509 ? -18.746 -1.915 9.060 1.00 80.56 509 PHE A N 1
ATOM 3985 C CA . PHE A 1 509 ? -19.749 -2.738 9.725 1.00 80.56 509 PHE A CA 1
ATOM 3986 C C . PHE A 1 509 ? -19.637 -2.645 11.248 1.00 80.56 509 PHE A C 1
ATOM 3988 O O . PHE A 1 509 ? -20.664 -2.570 11.917 1.00 80.56 509 PHE A O 1
ATOM 3995 N N . GLU A 1 510 ? -18.421 -2.625 11.796 1.00 78.00 510 GLU A N 1
ATOM 3996 C CA . GLU A 1 510 ? -18.186 -2.485 13.233 1.00 78.00 510 GLU A CA 1
ATOM 3997 C C . GLU A 1 510 ? -18.774 -1.178 13.778 1.00 78.00 510 GLU A C 1
ATOM 3999 O O . GLU A 1 510 ? -19.503 -1.208 14.771 1.00 78.00 510 GLU A O 1
ATOM 4004 N N . ASP A 1 511 ? -18.516 -0.055 13.111 1.00 80.81 511 ASP A N 1
ATOM 4005 C CA . ASP A 1 511 ? -19.049 1.255 13.496 1.00 80.81 511 ASP A CA 1
ATOM 4006 C C . ASP A 1 511 ? -20.581 1.320 13.380 1.00 80.81 511 ASP A C 1
ATOM 4008 O O . ASP A 1 511 ? -21.281 1.651 14.343 1.00 80.81 511 ASP A O 1
ATOM 4012 N N . LEU A 1 512 ? -21.138 0.881 12.245 1.00 81.12 512 LEU A N 1
ATOM 4013 C CA . LEU A 1 512 ? -22.592 0.815 12.058 1.00 81.12 512 LEU A CA 1
ATOM 4014 C C . LEU A 1 512 ? -23.264 -0.093 13.096 1.00 81.12 512 LEU A C 1
ATOM 4016 O O . LEU A 1 512 ? -24.374 0.193 13.545 1.00 81.12 512 LEU A O 1
ATOM 4020 N N . PHE A 1 513 ? -22.605 -1.184 13.485 1.00 80.62 513 PHE A N 1
ATOM 4021 C CA . PHE A 1 513 ? -23.117 -2.112 14.485 1.00 80.62 513 PHE A CA 1
ATOM 4022 C C . PHE A 1 513 ? -23.037 -1.536 15.905 1.00 80.62 513 PHE A C 1
ATOM 4024 O O . PHE A 1 513 ? -23.991 -1.686 16.670 1.00 80.62 513 PHE A O 1
ATOM 4031 N N . LYS A 1 514 ? -21.946 -0.849 16.270 1.00 79.12 514 LYS A N 1
ATOM 4032 C CA . LYS A 1 514 ? -21.832 -0.129 17.553 1.00 79.12 514 LYS A CA 1
ATOM 4033 C C . LYS A 1 514 ? -22.892 0.961 17.661 1.00 79.12 514 LYS A C 1
ATOM 4035 O O . LYS A 1 514 ? -23.645 0.969 18.631 1.00 79.12 514 LYS A O 1
ATOM 4040 N N . THR A 1 515 ? -23.038 1.774 16.620 1.00 81.31 515 THR A N 1
ATOM 4041 C CA . THR A 1 515 ? -24.032 2.849 16.584 1.00 81.31 515 THR A CA 1
ATOM 4042 C C . THR A 1 515 ? -25.463 2.312 16.666 1.00 81.31 515 THR A C 1
ATOM 4044 O O . THR A 1 515 ? -26.271 2.836 17.430 1.00 81.31 515 THR A O 1
ATOM 4047 N N . LEU A 1 516 ? -25.773 1.210 15.966 1.00 78.38 516 LEU A N 1
ATOM 4048 C CA . LEU A 1 516 ? -27.063 0.521 16.098 1.00 78.38 516 LEU A CA 1
ATOM 4049 C C . LEU A 1 516 ? -27.323 0.072 17.546 1.00 78.38 516 LEU A C 1
ATOM 4051 O O . LEU A 1 516 ? -28.441 0.207 18.043 1.00 78.38 516 LEU A O 1
ATOM 4055 N N . ASN A 1 517 ? -26.311 -0.478 18.224 1.00 77.88 517 ASN A N 1
ATOM 4056 C CA . ASN A 1 517 ? -26.445 -0.913 19.614 1.00 77.88 517 ASN A CA 1
ATOM 4057 C C . ASN A 1 517 ? -26.650 0.267 20.569 1.00 77.88 517 ASN A C 1
ATOM 4059 O O . ASN A 1 517 ? -27.430 0.149 21.514 1.00 77.88 517 ASN A O 1
ATOM 4063 N N . ASP A 1 518 ? -25.977 1.391 20.331 1.00 76.31 518 ASP A N 1
ATOM 4064 C CA . ASP A 1 518 ? -26.119 2.597 21.144 1.00 76.31 518 ASP A CA 1
ATOM 4065 C C . ASP A 1 518 ? -27.497 3.246 20.954 1.00 76.31 518 ASP A C 1
ATOM 4067 O O . ASP A 1 518 ? -28.148 3.616 21.931 1.00 76.31 518 ASP A O 1
ATOM 4071 N N . GLU A 1 519 ? -28.010 3.292 19.723 1.00 79.25 519 GLU A N 1
ATOM 4072 C CA . GLU A 1 519 ? -29.366 3.766 19.427 1.00 79.25 519 GLU A CA 1
ATOM 4073 C C . GLU A 1 519 ? -30.438 2.852 20.045 1.00 79.25 519 GLU A C 1
ATOM 4075 O O . GLU A 1 519 ? -31.400 3.328 20.662 1.00 79.25 519 GLU A O 1
ATOM 4080 N N . ALA A 1 520 ? -30.243 1.531 19.956 1.00 74.69 520 ALA A N 1
ATOM 4081 C CA . ALA A 1 520 ? -31.115 0.558 20.606 1.00 74.69 520 ALA A CA 1
ATOM 4082 C C . ALA A 1 520 ? -31.103 0.730 22.133 1.00 74.69 520 ALA A C 1
ATOM 4084 O O . ALA A 1 520 ? -32.167 0.720 22.753 1.00 74.69 520 ALA A O 1
ATOM 4085 N N . ARG A 1 521 ? -29.925 0.942 22.739 1.00 76.75 521 ARG A N 1
ATOM 4086 C CA . ARG A 1 521 ? -29.783 1.200 24.179 1.00 76.75 521 ARG A CA 1
ATOM 4087 C C . ARG A 1 521 ? -30.538 2.461 24.593 1.00 76.75 521 ARG A C 1
ATOM 4089 O O . ARG A 1 521 ? -31.412 2.372 25.447 1.00 76.75 521 ARG A O 1
ATOM 4096 N N . ASN A 1 522 ? -30.288 3.588 23.927 1.00 77.06 522 ASN A N 1
ATOM 4097 C CA . ASN A 1 522 ? -30.940 4.867 24.226 1.00 77.06 522 ASN A CA 1
ATOM 4098 C C . ASN A 1 522 ? -32.471 4.771 24.135 1.00 77.06 522 ASN A C 1
ATOM 4100 O O . ASN A 1 522 ? -33.193 5.307 24.977 1.00 77.06 522 ASN A O 1
ATOM 4104 N N . THR A 1 523 ? -32.976 4.045 23.134 1.00 76.62 523 THR A N 1
ATOM 4105 C CA . THR A 1 523 ? -34.416 3.814 22.962 1.00 76.62 523 THR A CA 1
ATOM 4106 C C . THR A 1 523 ? -34.989 2.970 24.101 1.00 76.62 523 THR A C 1
ATOM 4108 O O . THR A 1 523 ? -36.044 3.297 24.645 1.00 76.62 523 THR A O 1
ATOM 4111 N N . ILE A 1 524 ? -34.294 1.897 24.489 1.00 74.31 524 ILE A N 1
ATOM 4112 C CA . ILE A 1 524 ? -34.703 1.024 25.595 1.00 74.31 524 ILE A CA 1
ATOM 4113 C C . ILE A 1 524 ? -34.676 1.784 26.924 1.00 74.31 524 ILE A C 1
ATOM 4115 O O . ILE A 1 524 ? -35.645 1.694 27.674 1.00 74.31 524 ILE A O 1
ATOM 4119 N N . ASP A 1 525 ? -33.641 2.573 27.199 1.00 75.94 525 ASP A N 1
ATOM 4120 C CA . ASP A 1 525 ? -33.515 3.350 28.436 1.00 75.94 525 ASP A CA 1
ATOM 4121 C C . ASP A 1 525 ? -34.625 4.406 28.552 1.00 75.94 525 ASP A C 1
ATOM 4123 O O . ASP A 1 525 ? -35.285 4.516 29.590 1.00 75.94 525 ASP A O 1
ATOM 4127 N N . ALA A 1 526 ? -34.935 5.107 27.456 1.00 78.56 526 ALA A N 1
ATOM 4128 C CA . ALA A 1 526 ? -36.053 6.050 27.399 1.00 78.56 526 ALA A CA 1
ATOM 4129 C C . ALA A 1 526 ? -37.416 5.373 27.636 1.00 78.56 526 ALA A C 1
ATOM 4131 O O . ALA A 1 526 ? -38.324 5.965 28.226 1.00 78.56 526 ALA A O 1
ATOM 4132 N N . LEU A 1 527 ? -37.580 4.123 27.192 1.00 73.81 527 LEU A N 1
ATOM 4133 C CA . LEU A 1 527 ? -38.780 3.326 27.459 1.00 73.81 527 LEU A CA 1
ATOM 4134 C C . LEU A 1 527 ? -38.818 2.819 28.899 1.00 73.81 527 LEU A C 1
ATOM 4136 O O . LEU A 1 527 ? -39.892 2.789 29.504 1.00 73.81 527 LEU A O 1
ATOM 4140 N N . LEU A 1 528 ? -37.665 2.438 29.452 1.00 70.81 528 LEU A N 1
ATOM 4141 C CA . LEU A 1 528 ? -37.518 1.976 30.826 1.00 70.81 528 LEU A CA 1
ATOM 4142 C C . LEU A 1 528 ? -37.814 3.083 31.846 1.00 70.81 528 LEU A C 1
ATOM 4144 O O . LEU A 1 528 ? -38.350 2.772 32.908 1.00 70.81 528 LEU A O 1
ATOM 4148 N N . ALA A 1 529 ? -37.569 4.345 31.498 1.00 75.75 529 ALA A N 1
ATOM 4149 C CA . ALA A 1 529 ? -37.898 5.503 32.326 1.00 75.75 529 ALA A CA 1
ATOM 4150 C C . ALA A 1 529 ? -39.413 5.792 32.442 1.00 75.75 529 ALA A C 1
ATOM 4152 O O . ALA A 1 529 ? -39.823 6.571 33.302 1.00 75.75 529 ALA A O 1
ATOM 4153 N N . ARG A 1 530 ? -40.273 5.185 31.603 1.00 77.12 530 ARG A N 1
ATOM 4154 C CA . ARG A 1 530 ? -41.727 5.446 31.625 1.00 77.12 530 ARG A CA 1
ATOM 4155 C C . ARG A 1 530 ? -42.441 4.663 32.747 1.00 77.12 530 ARG A C 1
ATOM 4157 O O . ARG A 1 530 ? -42.259 3.440 32.809 1.00 77.12 530 ARG A O 1
ATOM 4164 N N . PRO A 1 531 ? -43.290 5.326 33.570 1.00 54.53 531 PRO A N 1
ATOM 4165 C CA . PRO A 1 531 ? -43.874 4.760 34.794 1.00 54.53 531 PRO A CA 1
ATOM 4166 C C . PRO A 1 531 ? -45.050 3.789 34.589 1.00 54.53 531 PRO A C 1
ATOM 4168 O O . PRO A 1 531 ? -45.295 2.957 35.456 1.00 54.53 531 PRO A O 1
ATOM 4171 N N . SER A 1 532 ? -45.773 3.838 33.466 1.00 56.72 532 SER A N 1
ATOM 4172 C CA . SER A 1 532 ? -46.893 2.928 33.183 1.00 56.72 532 SER A CA 1
ATOM 4173 C C . SER A 1 532 ? -46.536 1.940 32.072 1.00 56.72 532 SER A C 1
ATOM 4175 O O . SER A 1 532 ? -46.191 2.331 30.956 1.00 56.72 532 SER A O 1
ATOM 4177 N N . ARG A 1 533 ? -46.608 0.634 32.362 1.00 58.31 533 ARG A N 1
ATOM 4178 C CA . ARG A 1 533 ? -46.411 -0.421 31.357 1.00 58.31 533 ARG A CA 1
ATOM 4179 C C . ARG A 1 533 ? -47.341 -1.607 31.595 1.00 58.31 533 ARG A C 1
ATOM 4181 O O . ARG A 1 533 ? -47.336 -2.193 32.670 1.00 58.31 533 ARG A O 1
ATOM 4188 N N . SER A 1 534 ? -48.091 -1.972 30.556 1.00 45.97 534 SER A N 1
ATOM 4189 C CA . SER A 1 534 ? -49.027 -3.109 30.558 1.00 45.97 534 SER A CA 1
ATOM 4190 C C . SER A 1 534 ? -48.596 -4.250 29.621 1.00 45.97 534 SER A C 1
ATOM 4192 O O . SER A 1 534 ? -49.165 -5.334 29.684 1.00 45.97 534 SER A O 1
ATOM 4194 N N . SER A 1 535 ? -47.584 -4.047 28.764 1.00 59.53 535 SER A N 1
ATOM 4195 C CA . SER A 1 535 ? -47.129 -5.031 27.768 1.00 59.53 535 SER A CA 1
ATOM 4196 C C . SER A 1 535 ? -45.720 -5.564 28.050 1.00 59.53 535 SER A C 1
ATOM 4198 O O . SER A 1 535 ? -44.830 -4.816 28.458 1.00 59.53 535 SER A O 1
ATOM 4200 N N . ARG A 1 536 ? -45.493 -6.856 27.763 1.00 60.34 536 ARG A N 1
ATOM 4201 C CA . ARG A 1 536 ? -44.158 -7.482 27.794 1.00 60.34 536 ARG A CA 1
ATOM 4202 C C . ARG A 1 536 ? -43.223 -6.799 26.787 1.00 60.34 536 ARG A C 1
ATOM 4204 O O . ARG A 1 536 ? -43.620 -6.547 25.653 1.00 60.34 536 ARG A O 1
ATOM 4211 N N . LEU A 1 537 ? -41.991 -6.505 27.203 1.00 65.31 537 LEU A N 1
ATOM 4212 C CA . LEU A 1 537 ? -41.002 -5.810 26.376 1.00 65.31 537 LEU A CA 1
ATOM 4213 C C . LEU A 1 537 ? -40.309 -6.809 25.437 1.00 65.31 537 LEU A C 1
ATOM 4215 O O . LEU A 1 537 ? -39.574 -7.685 25.890 1.00 65.31 537 LEU A O 1
ATOM 4219 N N . ASP A 1 538 ? -40.549 -6.678 24.131 1.00 65.00 538 ASP A N 1
ATOM 4220 C CA . ASP A 1 538 ? -39.813 -7.413 23.097 1.00 65.00 538 ASP A CA 1
ATOM 4221 C C . ASP A 1 538 ? -38.710 -6.515 22.526 1.00 65.00 538 ASP A C 1
ATOM 4223 O O . ASP A 1 538 ? -38.965 -5.613 21.728 1.00 65.00 538 ASP A O 1
ATOM 4227 N N . ILE A 1 539 ? -37.466 -6.776 22.937 1.00 65.00 539 ILE A N 1
ATOM 4228 C CA . ILE A 1 539 ? -36.284 -5.993 22.544 1.00 65.00 539 ILE A CA 1
ATOM 4229 C C . ILE A 1 539 ? -36.086 -5.994 21.023 1.00 65.00 539 ILE A C 1
ATOM 4231 O O . ILE A 1 539 ? -35.609 -5.017 20.453 1.00 65.00 539 ILE A O 1
ATOM 4235 N N . SER A 1 540 ? -36.508 -7.056 20.334 1.00 63.16 540 SER A N 1
ATOM 4236 C CA . SER A 1 540 ? -36.320 -7.168 18.884 1.00 63.16 540 SER A CA 1
ATOM 4237 C C . SER A 1 540 ? -37.142 -6.174 18.059 1.00 63.16 540 SER A C 1
ATOM 4239 O O . SER A 1 540 ? -36.858 -5.995 16.876 1.00 63.16 540 SER A O 1
ATOM 4241 N N . GLN A 1 541 ? -38.153 -5.535 18.657 1.00 70.31 541 GLN A N 1
ATOM 4242 C CA . GLN A 1 541 ? -38.940 -4.490 17.999 1.00 70.31 541 GLN A CA 1
ATOM 4243 C C . GLN A 1 541 ? -38.197 -3.151 17.945 1.00 70.31 541 GLN A C 1
ATOM 4245 O O . GLN A 1 541 ? -38.465 -2.347 17.058 1.00 70.31 541 GLN A O 1
ATOM 4250 N N . TYR A 1 542 ? -37.249 -2.935 18.859 1.00 69.44 542 TYR A N 1
ATOM 4251 C CA . TYR A 1 542 ? -36.506 -1.679 18.999 1.00 69.44 542 TYR A CA 1
ATOM 4252 C C . TYR A 1 542 ? -35.167 -1.684 18.255 1.00 69.44 542 TYR A C 1
ATOM 4254 O O . TYR A 1 542 ? -34.449 -0.690 18.263 1.00 69.44 542 TYR A O 1
ATOM 4262 N N . ILE A 1 543 ? -34.832 -2.790 17.588 1.00 68.44 543 ILE A N 1
ATOM 4263 C CA . ILE A 1 543 ? -33.663 -2.865 16.715 1.00 68.44 543 ILE A CA 1
ATOM 4264 C C . ILE A 1 543 ? -34.055 -2.327 15.342 1.00 68.44 543 ILE A C 1
ATOM 4266 O O . ILE A 1 543 ? -34.884 -2.914 14.639 1.00 68.44 543 ILE A O 1
ATOM 4270 N N . VAL A 1 544 ? -33.447 -1.204 14.958 1.00 68.25 544 VAL A N 1
ATOM 4271 C CA . VAL A 1 544 ? -33.697 -0.536 13.677 1.00 68.25 544 VAL A CA 1
ATOM 4272 C C . VAL A 1 544 ? -33.127 -1.382 12.536 1.00 68.25 544 VAL A C 1
ATOM 4274 O O . VAL A 1 544 ? -31.940 -1.337 12.227 1.00 68.25 544 VAL A O 1
ATOM 4277 N N . LYS A 1 545 ? -34.002 -2.153 11.882 1.00 67.06 545 LYS A N 1
ATOM 4278 C CA . LYS A 1 545 ? -33.640 -3.166 10.871 1.00 67.06 545 LYS A CA 1
ATOM 4279 C C . LYS A 1 545 ? -32.948 -2.615 9.616 1.00 67.06 545 LYS A C 1
ATOM 4281 O O . LYS A 1 545 ? -32.347 -3.385 8.875 1.00 67.06 545 LYS A O 1
ATOM 4286 N N . ASP A 1 546 ? -33.026 -1.306 9.372 1.00 79.75 546 ASP A N 1
ATOM 4287 C CA . ASP A 1 546 ? -32.517 -0.676 8.146 1.00 79.75 546 ASP A CA 1
ATOM 4288 C C . ASP A 1 546 ? -31.267 0.184 8.349 1.00 79.75 546 ASP A C 1
ATOM 4290 O O . ASP A 1 546 ? -30.721 0.680 7.362 1.00 79.75 546 ASP A O 1
ATOM 4294 N N . TYR A 1 547 ? -30.800 0.376 9.588 1.00 84.75 547 TYR A N 1
ATOM 4295 C CA . TYR A 1 547 ? -29.671 1.271 9.861 1.00 84.75 547 TYR A CA 1
ATOM 4296 C C . TYR A 1 547 ? -28.398 0.795 9.148 1.00 84.75 547 TYR A C 1
ATOM 4298 O O . TYR A 1 547 ? -27.807 1.525 8.351 1.00 84.75 547 TYR A O 1
ATOM 4306 N N . ILE A 1 548 ? -28.051 -0.481 9.345 1.00 80.69 548 ILE A N 1
ATOM 4307 C CA . ILE A 1 548 ? -26.888 -1.123 8.720 1.00 80.69 548 ILE A CA 1
ATOM 4308 C C . ILE A 1 548 ? -27.020 -1.108 7.192 1.00 80.69 548 ILE A C 1
ATOM 4310 O O . ILE A 1 548 ? -26.081 -0.734 6.495 1.00 80.69 548 ILE A O 1
ATOM 4314 N N . THR A 1 549 ? -28.198 -1.456 6.664 1.00 85.50 549 THR A N 1
ATOM 4315 C CA . THR A 1 549 ? -28.450 -1.487 5.215 1.00 85.50 549 THR A CA 1
ATOM 4316 C C . THR A 1 549 ? -28.222 -0.115 4.581 1.00 85.50 549 THR A C 1
ATOM 4318 O O . THR A 1 549 ? -27.489 0.003 3.601 1.00 85.50 549 THR A O 1
ATOM 4321 N N . LYS A 1 550 ? -28.816 0.939 5.156 1.00 90.62 550 LYS A N 1
ATOM 4322 C CA . LYS A 1 550 ? -28.695 2.310 4.644 1.00 90.62 550 LYS A CA 1
ATOM 4323 C C . LYS A 1 550 ? -27.271 2.841 4.776 1.00 90.62 550 LYS A C 1
ATOM 4325 O O . LYS A 1 550 ? -26.816 3.530 3.867 1.00 90.62 550 LYS A O 1
ATOM 4330 N N . GLY A 1 551 ? -26.576 2.517 5.868 1.00 89.56 551 GLY A N 1
ATOM 4331 C CA . GLY A 1 551 ? -25.172 2.872 6.071 1.00 89.56 551 GLY A CA 1
ATOM 4332 C C . GLY A 1 551 ? -24.272 2.271 4.991 1.00 89.56 551 GLY A C 1
ATOM 4333 O O . GLY A 1 551 ? -23.586 3.007 4.285 1.00 89.56 551 GLY A O 1
ATOM 4334 N N . LEU A 1 552 ? -24.359 0.953 4.787 1.00 86.44 552 LEU A N 1
ATOM 4335 C CA . LEU A 1 552 ? -23.569 0.236 3.780 1.00 86.44 552 LEU A CA 1
ATOM 4336 C C . LEU A 1 552 ? -23.874 0.718 2.353 1.00 86.44 552 LEU A C 1
ATOM 4338 O O . LEU A 1 552 ? -22.953 1.006 1.589 1.00 86.44 552 LEU A O 1
ATOM 4342 N N . GLU A 1 553 ? -25.151 0.864 1.987 1.00 90.00 553 GLU A N 1
ATOM 4343 C CA . GLU A 1 553 ? -25.531 1.361 0.659 1.00 90.00 553 GLU A CA 1
ATOM 4344 C C . GLU A 1 553 ? -25.072 2.800 0.417 1.00 90.00 553 GLU A C 1
ATOM 4346 O O . GLU A 1 553 ? -24.602 3.120 -0.677 1.00 90.00 553 GLU A O 1
ATOM 4351 N N . LYS A 1 554 ? -25.201 3.680 1.419 1.00 91.12 554 LYS A N 1
ATOM 4352 C CA . LYS A 1 554 ? -24.771 5.077 1.312 1.00 91.12 554 LYS A CA 1
ATOM 4353 C C . LYS A 1 554 ? -23.266 5.146 1.083 1.00 91.12 554 LYS A C 1
ATOM 4355 O O . LYS A 1 554 ? -22.860 5.771 0.107 1.00 91.12 554 LYS A O 1
ATOM 4360 N N . THR A 1 555 ? -22.468 4.483 1.920 1.00 90.44 555 THR A N 1
ATOM 4361 C CA . THR A 1 555 ? -21.000 4.507 1.836 1.00 90.44 555 THR A CA 1
ATOM 4362 C C . THR A 1 555 ? -20.496 3.926 0.517 1.00 90.44 555 THR A C 1
ATOM 4364 O O . THR A 1 555 ? -19.673 4.550 -0.151 1.00 90.44 555 THR A O 1
ATOM 4367 N N . LEU A 1 556 ? -21.041 2.792 0.065 1.00 87.62 556 LEU A N 1
ATOM 4368 C CA . LEU A 1 556 ? -20.640 2.179 -1.209 1.00 87.62 556 LEU A CA 1
ATOM 4369 C C . LEU A 1 556 ? -21.115 2.971 -2.435 1.00 87.62 556 LEU A C 1
ATOM 4371 O O . LEU A 1 556 ? -20.447 2.979 -3.470 1.00 87.62 556 LEU A O 1
ATOM 4375 N N . SER A 1 557 ? -22.254 3.662 -2.341 1.00 89.00 557 SER A N 1
ATOM 4376 C CA . SER A 1 557 ? -22.769 4.488 -3.435 1.00 89.00 557 SER A CA 1
ATOM 4377 C C . SER A 1 557 ? -21.992 5.796 -3.593 1.00 89.00 557 SER A C 1
ATOM 4379 O O . SER A 1 557 ? -21.694 6.187 -4.727 1.00 89.00 557 SER A O 1
ATOM 4381 N N . THR A 1 558 ? -21.710 6.494 -2.486 1.00 87.94 558 THR A N 1
ATOM 4382 C CA . THR A 1 558 ? -21.031 7.803 -2.484 1.00 87.94 558 THR A CA 1
ATOM 4383 C C . THR A 1 558 ? -19.511 7.674 -2.522 1.00 87.94 558 THR A C 1
ATOM 4385 O O . THR A 1 558 ? -18.842 8.589 -2.998 1.00 87.94 558 THR A O 1
ATOM 4388 N N . GLY A 1 559 ? -18.972 6.548 -2.045 1.00 85.44 559 GLY A N 1
ATOM 4389 C CA . GLY A 1 559 ? -17.543 6.342 -1.829 1.00 85.44 559 GLY A CA 1
ATOM 4390 C C . GLY A 1 559 ? -16.994 7.079 -0.605 1.00 85.44 559 GLY A C 1
ATOM 4391 O O . GLY A 1 559 ? -15.777 7.159 -0.467 1.00 85.44 559 GLY A O 1
ATOM 4392 N N . ASN A 1 560 ? -17.858 7.638 0.252 1.00 86.75 560 ASN A N 1
ATOM 4393 C CA . ASN A 1 560 ? -17.442 8.369 1.445 1.00 86.75 560 ASN A CA 1
ATOM 4394 C C . ASN A 1 560 ? -17.453 7.463 2.685 1.00 86.75 560 ASN A C 1
ATOM 4396 O O . ASN A 1 560 ? -18.524 7.024 3.106 1.00 86.75 560 ASN A O 1
ATOM 4400 N N . TRP A 1 561 ? -16.275 7.211 3.258 1.00 82.81 561 TRP A N 1
ATOM 4401 C CA . TRP A 1 561 ? -16.046 6.310 4.393 1.00 82.81 561 TRP A CA 1
ATOM 4402 C C . TRP A 1 561 ? -15.866 7.097 5.701 1.00 82.81 561 TRP A C 1
ATOM 4404 O O . TRP A 1 561 ? -14.809 7.040 6.322 1.00 82.81 561 TRP A O 1
ATOM 4414 N N . ASP A 1 562 ? -16.893 7.847 6.110 1.00 74.88 562 ASP A N 1
ATOM 4415 C CA . ASP A 1 562 ? -16.906 8.539 7.407 1.00 74.88 562 ASP A CA 1
ATOM 4416 C C . ASP A 1 562 ? -17.228 7.534 8.526 1.00 74.88 562 ASP A C 1
ATOM 4418 O O . ASP A 1 562 ? -18.397 7.304 8.837 1.00 74.88 562 ASP A O 1
ATOM 4422 N N . VAL A 1 563 ? -16.190 6.915 9.089 1.00 71.25 563 VAL A N 1
ATOM 4423 C CA . VAL A 1 563 ? -16.267 6.037 10.270 1.00 71.25 563 VAL A CA 1
ATOM 4424 C C . VAL A 1 563 ? -15.987 6.888 11.512 1.00 71.25 563 VAL A C 1
ATOM 4426 O O . VAL A 1 563 ? -14.998 7.626 11.512 1.00 71.25 563 VAL A O 1
ATOM 4429 N N . LYS A 1 564 ? -16.866 6.844 12.522 1.00 54.53 564 LYS A N 1
ATOM 4430 C CA . LYS A 1 564 ? -16.762 7.688 13.729 1.00 54.53 564 LYS A CA 1
ATOM 4431 C C . LYS A 1 564 ? -16.083 7.019 14.917 1.00 54.53 564 LYS A C 1
ATOM 4433 O O . LYS A 1 564 ? -16.189 5.784 15.066 1.00 54.53 564 LYS A O 1
#

Secondary structure (DSSP, 8-state):
---------TT-EEEETTS-EEE------GGGS-B-TT-PPPS----TTHHHHTT-HHHHHHHHHHHHHHHHT------SS--TTS-S--HHHHHHHHHHTT--TT--B--B-TTT-PBPSS-B------EEE-S--STTT----SS--B-TTT-PBPBSGGGTPBPPPPHHHHHHHIIIIIHHHHHIIIIIS--------PPPP----------------------S---------------------PPPPP----S----HHHHHHHHHSS---EEEEEEEEEEEEEETTEEEEEEEEEEEEEEEEPPTTSTTSTTTT--HHHHHHTT--TT-----EEETTEEE-PPPEEEEPTT-------SPPPPTHHHHHTT---HHHHHHHH-S-HHHHHHHHHHHHHHHHTT--SHHHHHHHHHHSGGG-------S-PPTTHHHHHHHHHTTTTTS--BTTB-HHHHHHHHHHHHHHHHHHH-GGGS--TT-GGGEEEE-HHHHHHHHHHHHHHHHHHHHHHHHHHHHT-S---S---GGGSS-TTHHHHHHHHHHHH------

Foldseek 3Di:
DDDDDDDADFQFWKAFPLGQIDTRHDDDDQLQAWAAPVRDGAPDDDDPVSCVVVVSVLQVLQLLQQVLCVQPVDHADSDPDCDPVNRHDDLQNSLVSQVVSVHHSSQWGWIAGSVPRHTDPDTHRGGDGDMDGDPDGPVVQDDDDDDADADPVPSHFDDDVVRVGDDDCDPVNVVVCVVVCVVVVCCCVVPVVPDDDDDPPDDDDDDDDDDDDDDDFDFPDDFDDDDDDDDDDDDDDDDDDDDDDPDDPDDDDDDDDDDDPPDLLVVVVLLVFQAWQWAWDWTKGWGWDDDPHDIDIDIDGGQTQEIGFDWDCPPPHPPDPDDCVRCVVSVHHPPPPTQWTRFGNDTFHDDKDKDFDPPDQAADDDPDDDQPLVLQLLPPQDPVVLDVLLHPDVLLVVVCVVNVVVCVVLVRRHNLSSLQVVVPPPPPPDPDPDPDDDDRSVVSLCCCQCPNPNVQHDDPSNCPSVSSVVSPSSNLNSVCVVPVVSHDDRPPCVRMDIDHPVNLVVLLLVQLVVVQVVQLVVVVVVVVPDDDDDDDDDSSVSRPNHSSHCSNSVCRVVVDSPRD

Organism: Capsicum annuum (NCBI:txid4072)